Protein 2OKV (pdb70)

InterPro domains:
  IPR003732 D-aminoacyl-tRNA deacylase DTD [MF_00518] (1-147)
  IPR003732 D-aminoacyl-tRNA deacylase DTD [PF02580] (2-146)
  IPR003732 D-aminoacyl-tRNA deacylase DTD [PTHR10472] (1-209)
  IPR003732 D-aminoacyl-tRNA deacylase DTD [TIGR00256] (1-147)
  IPR003732 D-aminoacyl-tRNA deacylase DTD [cd00563] (1-147)
  IPR023509 D-aminoacyl-tRNA deacylase-like superfamily [G3DSA:3.50.80.10] (1-149)
  IPR023509 D-aminoacyl-tRNA deacylase-like superfamily [SSF69500] (1-146)

Structure (mmCIF, N/CA/C/O backbone):
data_2OKV
#
_entry.id   2OKV
#
_cell.length_a   77.813
_cell.length_b   77.813
_cell.length_c   106.423
_cell.angle_alpha   90.00
_cell.angle_beta   90.00
_cell.angle_gamma   120.00
#
_symmetry.space_group_name_H-M   'P 31'
#
loop_
_entity.id
_entity.type
_entity.pdbx_description
1 polymer 'Probable D-tyrosyl-tRNA(Tyr) deacylase 1'
2 non-polymer 'MAGNESIUM ION'
3 water water
#
loop_
_atom_site.group_PDB
_atom_site.id
_atom_site.type_symbol
_atom_site.label_atom_id
_atom_site.label_alt_id
_atom_site.label_comp_id
_atom_site.label_asym_id
_atom_site.label_entity_id
_atom_site.label_seq_id
_atom_site.pdbx_PDB_ins_code
_atom_site.Cartn_x
_atom_site.Cartn_y
_atom_site.Cartn_z
_atom_site.occupancy
_atom_site.B_iso_or_equiv
_atom_site.auth_seq_id
_atom_site.auth_comp_id
_atom_site.auth_asym_id
_atom_site.auth_atom_id
_atom_site.pdbx_PDB_model_num
ATOM 1 N N . MET A 1 1 ? -21.846 22.037 7.698 1.00 41.41 1 MET A N 1
ATOM 2 C CA . MET A 1 1 ? -20.793 22.240 6.664 1.00 41.92 1 MET A CA 1
ATOM 3 C C . MET A 1 1 ? -19.754 23.209 7.189 1.00 41.38 1 MET A C 1
ATOM 4 O O . MET A 1 1 ? -20.101 24.244 7.754 1.00 41.69 1 MET A O 1
ATOM 9 N N . LYS A 1 2 ? -18.484 22.878 6.981 1.00 41.04 2 LYS A N 1
ATOM 10 C CA . LYS A 1 2 ? -17.382 23.713 7.469 1.00 40.74 2 LYS A CA 1
ATOM 11 C C . LYS A 1 2 ? -16.424 24.036 6.335 1.00 40.63 2 LYS A C 1
ATOM 12 O O . LYS A 1 2 ? -16.247 23.232 5.427 1.00 41.32 2 LYS A O 1
ATOM 18 N N . ALA A 1 3 ? -15.809 25.215 6.390 1.00 40.11 3 ALA A N 1
ATOM 19 C CA . ALA A 1 3 ? -14.799 25.596 5.415 1.00 39.89 3 ALA A CA 1
ATOM 20 C C . ALA A 1 3 ? -13.662 26.338 6.102 1.00 39.50 3 ALA A C 1
ATOM 21 O O . ALA A 1 3 ? -13.892 27.068 7.071 1.00 39.45 3 ALA A O 1
ATOM 23 N N . VAL A 1 4 ? -12.445 26.128 5.615 1.00 39.31 4 VAL A N 1
ATOM 24 C CA . VAL A 1 4 ? -11.308 27.012 5.934 1.00 38.61 4 VAL A CA 1
ATOM 25 C C . VAL A 1 4 ? -10.954 27.763 4.660 1.00 39.81 4 VAL A C 1
ATOM 26 O O . VAL A 1 4 ? -10.667 27.158 3.621 1.00 40.02 4 VAL A O 1
ATOM 30 N N . VAL A 1 5 ? -10.988 29.085 4.749 1.00 38.91 5 VAL A N 1
ATOM 31 C CA . VAL A 1 5 ? -10.746 29.911 3.583 1.00 39.78 5 VAL A CA 1
ATOM 32 C C . VAL A 1 5 ? -9.409 30.599 3.795 1.00 40.29 5 VAL A C 1
ATOM 33 O O . VAL A 1 5 ? -9.205 31.249 4.823 1.00 40.69 5 VAL A O 1
ATOM 37 N N . GLN A 1 6 ? -8.499 30.436 2.833 1.00 40.53 6 GLN A N 1
ATOM 38 C CA . GLN A 1 6 ? -7.207 31.138 2.865 1.00 39.66 6 GLN A CA 1
ATOM 39 C C . GLN A 1 6 ? -7.081 32.076 1.682 1.00 39.78 6 GLN A C 1
ATOM 40 O O . GLN A 1 6 ? -7.276 31.656 0.539 1.00 39.63 6 GLN A O 1
ATOM 46 N N . ARG A 1 7 ? -6.796 33.350 1.960 1.00 39.19 7 ARG A N 1
ATOM 47 C CA . ARG A 1 7 ? -6.501 34.317 0.893 1.00 39.43 7 ARG A CA 1
ATOM 48 C C . ARG A 1 7 ? -5.157 33.935 0.292 1.00 40.02 7 ARG A C 1
ATOM 49 O O . ARG A 1 7 ? -4.213 33.675 1.046 1.00 41.14 7 ARG A O 1
ATOM 57 N N . VAL A 1 8 ? -5.056 33.890 -1.042 1.00 39.97 8 VAL A N 1
ATOM 58 C CA . VAL A 1 8 ? -3.827 33.425 -1.684 1.00 40.05 8 VAL A CA 1
ATOM 59 C C . VAL A 1 8 ? -3.305 34.400 -2.731 1.00 40.71 8 VAL A C 1
ATOM 60 O O . VAL A 1 8 ? -4.092 35.103 -3.381 1.00 40.73 8 VAL A O 1
ATOM 64 N N . THR A 1 9 ? -1.985 34.445 -2.895 1.00 40.86 9 THR A N 1
ATOM 65 C CA . THR A 1 9 ? -1.465 35.057 -4.101 1.00 40.97 9 THR A CA 1
ATOM 66 C C . THR A 1 9 ? -1.392 34.080 -5.264 1.00 41.23 9 THR A C 1
ATOM 67 O O . THR A 1 9 ? -1.521 34.493 -6.415 1.00 40.06 9 THR A O 1
ATOM 71 N N . ARG A 1 10 ? -1.272 32.780 -4.945 1.00 40.95 10 ARG A N 1
ATOM 72 C CA . ARG A 1 10 ? -1.454 31.693 -5.901 1.00 42.19 10 ARG A CA 1
ATOM 73 C C . ARG A 1 10 ? -1.685 30.387 -5.133 1.00 41.10 10 ARG A C 1
ATOM 74 O O . ARG A 1 10 ? -1.364 30.281 -3.947 1.00 40.20 10 ARG A O 1
ATOM 82 N N . ALA A 1 11 ? -2.243 29.393 -5.808 1.00 40.77 11 ALA A N 1
ATOM 83 C CA . ALA A 1 11 ? -2.462 28.102 -5.173 1.00 41.00 11 ALA A CA 1
ATOM 84 C C . ALA A 1 11 ? -2.568 27.079 -6.280 1.00 40.96 11 ALA A C 1
ATOM 85 O O . ALA A 1 11 ? -2.935 27.432 -7.391 1.00 40.80 11 ALA A O 1
ATOM 87 N N . SER A 1 12 ? -2.223 25.832 -5.977 1.00 40.92 12 SER A N 1
ATOM 88 C CA . SER A 1 12 ? -2.190 24.778 -6.974 1.00 40.72 12 SER A CA 1
ATOM 89 C C . SER A 1 12 ? -2.368 23.407 -6.331 1.00 40.65 12 SER A C 1
ATOM 90 O O . SER A 1 12 ? -2.264 23.258 -5.103 1.00 40.53 12 SER A O 1
ATOM 93 N N . VAL A 1 13 ? -2.676 22.418 -7.165 1.00 39.55 13 VAL A N 1
ATOM 94 C CA . VAL A 1 13 ? -2.860 21.043 -6.717 1.00 39.23 13 VAL A CA 1
ATOM 95 C C . VAL A 1 13 ? -2.036 20.159 -7.618 1.00 39.33 13 VAL A C 1
ATOM 96 O O . VAL A 1 13 ? -2.142 20.235 -8.865 1.00 38.67 13 VAL A O 1
ATOM 100 N N . THR A 1 14 ? -1.236 19.308 -6.978 1.00 38.37 14 THR A N 1
ATOM 101 C CA . THR A 1 14 ? -0.494 18.265 -7.643 1.00 38.38 14 THR A CA 1
ATOM 102 C C . THR A 1 14 ? -1.025 16.890 -7.211 1.00 38.03 14 THR A C 1
ATOM 103 O O . THR A 1 14 ? -1.356 16.693 -6.031 1.00 36.02 14 THR A O 1
ATOM 107 N N . VAL A 1 15 ? -1.128 15.958 -8.171 1.00 37.66 15 VAL A N 1
ATOM 108 C CA . VAL A 1 15 ? -1.396 14.538 -7.889 1.00 38.84 15 VAL A CA 1
ATOM 109 C C . VAL A 1 15 ? -0.354 13.721 -8.649 1.00 39.48 15 VAL A C 1
ATOM 110 O O . VAL A 1 15 ? -0.174 13.926 -9.842 1.00 39.11 15 VAL A O 1
ATOM 114 N N . GLY A 1 16 ? 0.365 12.848 -7.944 1.00 39.76 16 GLY A N 1
ATOM 115 C CA . GLY A 1 16 ? 1.387 12.005 -8.561 1.00 41.50 16 GLY A CA 1
ATOM 116 C C . GLY A 1 16 ? 2.497 12.831 -9.197 1.00 42.07 16 GLY A C 1
ATOM 117 O O . GLY A 1 16 ? 3.096 12.419 -10.191 1.00 42.21 16 GLY A O 1
ATOM 118 N N . GLY A 1 17 ? 2.740 14.016 -8.648 1.00 42.04 17 GLY A N 1
ATOM 119 C CA . GLY A 1 17 ? 3.808 14.869 -9.146 1.00 42.79 17 GLY A CA 1
ATOM 120 C C . GLY A 1 17 ? 3.373 15.838 -10.235 1.00 43.12 17 GLY A C 1
ATOM 121 O O . GLY A 1 17 ? 4.121 16.751 -10.567 1.00 44.37 17 GLY A O 1
ATOM 122 N N . GLU A 1 18 ? 2.163 15.671 -10.769 1.00 42.66 18 GLU A N 1
ATOM 123 C CA . GLU A 1 18 ? 1.672 16.540 -11.843 1.00 41.75 18 GLU A CA 1
ATOM 124 C C . GLU A 1 18 ? 0.702 17.593 -11.339 1.00 40.49 18 GLU A C 1
ATOM 125 O O . GLU A 1 18 ? -0.280 17.273 -10.662 1.00 39.01 18 GLU A O 1
ATOM 131 N N . GLN A 1 19 ? 0.966 18.843 -11.705 1.00 39.64 19 GLN A N 1
ATOM 132 C CA . GLN A 1 19 ? 0.113 19.952 -11.287 1.00 39.23 19 GLN A CA 1
ATOM 133 C C . GLN A 1 19 ? -1.150 19.952 -12.135 1.00 39.24 19 GLN A C 1
ATOM 134 O O . GLN A 1 19 ? -1.100 20.257 -13.341 1.00 39.02 19 GLN A O 1
ATOM 140 N N . ILE A 1 20 ? -2.273 19.600 -11.507 1.00 38.21 20 ILE A N 1
ATOM 141 C CA . ILE A 1 20 ? -3.532 19.384 -12.231 1.00 38.43 20 ILE A CA 1
ATOM 142 C C . ILE A 1 20 ? -4.476 20.584 -12.223 1.00 38.37 20 ILE A C 1
ATOM 143 O O . ILE A 1 20 ? -5.484 20.585 -12.919 1.00 37.55 20 ILE A O 1
ATOM 148 N N . SER A 1 21 ? -4.127 21.600 -11.447 1.00 38.56 21 SER A N 1
ATOM 149 C CA . SER A 1 21 ? -4.979 22.737 -11.252 1.00 39.11 21 SER A CA 1
ATOM 150 C C . SER A 1 21 ? -4.151 23.830 -10.577 1.00 38.65 21 SER A C 1
ATOM 151 O O . SER A 1 21 ? -3.288 23.520 -9.744 1.00 38.10 21 SER A O 1
ATOM 154 N N . ALA A 1 22 ? -4.383 25.090 -10.955 1.00 37.67 22 ALA A N 1
ATOM 155 C CA . ALA A 1 22 ? -3.760 26.240 -10.299 1.00 38.18 22 ALA A CA 1
ATOM 156 C C . ALA A 1 22 ? -4.595 27.499 -10.521 1.00 38.79 22 ALA A C 1
ATOM 157 O O . ALA A 1 22 ? -5.263 27.632 -11.556 1.00 38.81 22 ALA A O 1
ATOM 159 N N . ILE A 1 23 ? -4.573 28.402 -9.539 1.00 39.48 23 ILE A N 1
ATOM 160 C CA . ILE A 1 23 ? -5.093 29.783 -9.675 1.00 40.09 23 ILE A CA 1
ATOM 161 C C . ILE A 1 23 ? -4.036 30.835 -9.310 1.00 40.71 23 ILE A C 1
ATOM 162 O O . ILE A 1 23 ? -3.010 30.509 -8.685 1.00 40.48 23 ILE A O 1
ATOM 167 N N . GLY A 1 24 ? -4.301 32.084 -9.686 1.00 39.71 24 GLY A N 1
ATOM 168 C CA . GLY A 1 24 ? -3.530 33.231 -9.202 1.00 40.95 24 GLY A CA 1
ATOM 169 C C . GLY A 1 24 ? -4.165 33.781 -7.944 1.00 40.95 24 GLY A C 1
ATOM 170 O O . GLY A 1 24 ? -4.611 33.025 -7.089 1.00 40.31 24 GLY A O 1
ATOM 171 N N . ARG A 1 25 ? -4.231 35.102 -7.840 1.00 40.74 25 ARG A N 1
ATOM 172 C CA . ARG A 1 25 ? -4.810 35.744 -6.653 1.00 41.22 25 ARG A CA 1
ATOM 173 C C . ARG A 1 25 ? -6.278 35.374 -6.465 1.00 40.39 25 ARG A C 1
ATOM 174 O O . ARG A 1 25 ? -7.027 35.287 -7.430 1.00 39.57 25 ARG A O 1
ATOM 182 N N . GLY A 1 26 ? -6.659 35.149 -5.212 1.00 40.36 26 GLY A N 1
ATOM 183 C CA . GLY A 1 26 ? -8.018 34.775 -4.844 1.00 39.95 26 GLY A CA 1
ATOM 184 C C . GLY A 1 26 ? -8.040 34.058 -3.506 1.00 40.53 26 GLY A C 1
ATOM 185 O O . GLY A 1 26 ? -7.362 34.462 -2.560 1.00 39.63 26 GLY A O 1
ATOM 186 N N . ILE A 1 27 ? -8.854 33.010 -3.412 1.00 40.71 27 ILE A N 1
ATOM 187 C CA . ILE A 1 27 ? -8.976 32.244 -2.164 1.00 41.87 27 ILE A CA 1
ATOM 188 C C . ILE A 1 27 ? -8.864 30.758 -2.444 1.00 41.93 27 ILE A C 1
ATOM 189 O O . ILE A 1 27 ? -9.282 30.302 -3.504 1.00 41.20 27 ILE A O 1
ATOM 194 N N . CYS A 1 28 ? -8.263 30.024 -1.503 1.00 42.39 28 CYS A N 1
ATOM 195 C CA . CYS A 1 28 ? -8.291 28.570 -1.526 1.00 42.17 28 CYS A CA 1
ATOM 196 C C . CYS A 1 28 ? -9.254 28.141 -0.428 1.00 42.02 28 CYS A C 1
ATOM 197 O O . CYS A 1 28 ? -9.076 28.523 0.743 1.00 42.23 28 CYS A O 1
ATOM 200 N N . VAL A 1 29 ? -10.275 27.375 -0.810 1.00 41.38 29 VAL A N 1
ATOM 201 C CA . VAL A 1 29 ? -11.339 26.960 0.090 1.00 41.02 29 VAL A CA 1
ATOM 202 C C . VAL A 1 29 ? -11.191 25.452 0.355 1.00 41.11 29 VAL A C 1
ATOM 203 O O . VAL A 1 29 ? -11.229 24.637 -0.582 1.00 40.69 29 VAL A O 1
ATOM 207 N N . LEU A 1 30 ? -11.006 25.088 1.620 1.00 40.11 30 LEU A N 1
ATOM 208 C CA . LEU A 1 30 ? -10.993 23.666 2.009 1.00 40.27 30 LEU A CA 1
ATOM 209 C C . LEU A 1 30 ? -12.350 23.355 2.610 1.00 40.21 30 LEU A C 1
ATOM 210 O O . LEU A 1 30 ? -12.734 23.958 3.605 1.00 39.72 30 LEU A O 1
ATOM 215 N N . LEU A 1 31 ? -13.083 22.432 1.991 1.00 41.18 31 LEU A N 1
ATOM 216 C CA . LEU A 1 31 ? -14.505 22.244 2.280 1.00 42.14 31 LEU A CA 1
ATOM 217 C C . LEU A 1 31 ? -14.867 20.906 2.935 1.00 42.20 31 LEU A C 1
ATOM 218 O O . LEU A 1 31 ? -14.600 19.844 2.380 1.00 42.13 31 LEU A O 1
ATOM 223 N N . GLY A 1 32 ? -15.520 20.982 4.090 1.00 42.28 32 GLY A N 1
ATOM 224 C CA . GLY A 1 32 ? -15.894 19.801 4.847 1.00 42.85 32 GLY A CA 1
ATOM 225 C C . GLY A 1 32 ? -17.391 19.604 4.907 1.00 42.96 32 GLY A C 1
ATOM 226 O O . GLY A 1 32 ? -18.094 20.407 5.526 1.00 43.70 32 GLY A O 1
ATOM 227 N N . ILE A 1 33 ? -17.871 18.536 4.264 1.00 42.52 33 ILE A N 1
ATOM 228 C CA . ILE A 1 33 ? -19.299 18.201 4.261 1.00 41.43 33 ILE A CA 1
ATOM 229 C C . ILE A 1 33 ? -19.626 17.404 5.519 1.00 41.50 33 ILE A C 1
ATOM 230 O O . ILE A 1 33 ? -18.964 16.406 5.819 1.00 41.66 33 ILE A O 1
ATOM 235 N N . SER A 1 34 ? -20.649 17.849 6.237 1.00 40.48 34 SER A N 1
ATOM 236 C CA . SER A 1 34 ? -21.061 17.239 7.481 1.00 40.48 34 SER A CA 1
ATOM 237 C C . SER A 1 34 ? -22.237 16.293 7.248 1.00 39.93 34 SER A C 1
ATOM 238 O O . SER A 1 34 ? -22.888 16.353 6.204 1.00 39.08 34 SER A O 1
ATOM 241 N N . LEU A 1 35 ? -22.503 15.433 8.230 1.00 40.05 35 LEU A N 1
ATOM 242 C CA . LEU A 1 35 ? -23.573 14.447 8.160 1.00 40.11 35 LEU A CA 1
ATOM 243 C C . LEU A 1 35 ? -24.951 14.985 7.780 1.00 40.37 35 LEU A C 1
ATOM 244 O O . LEU A 1 35 ? -25.649 14.376 6.969 1.00 40.86 35 LEU A O 1
ATOM 249 N N . GLU A 1 36 ? -25.373 16.086 8.396 1.00 40.38 36 GLU A N 1
ATOM 250 C CA . GLU A 1 36 ? -26.749 16.558 8.189 1.00 40.29 36 GLU A CA 1
ATOM 251 C C . GLU A 1 36 ? -26.870 17.818 7.327 1.00 39.95 36 GLU A C 1
ATOM 252 O O . GLU A 1 36 ? -27.856 18.562 7.410 1.00 39.34 36 GLU A O 1
ATOM 258 N N . ASP A 1 37 ? -25.868 18.021 6.477 1.00 38.86 37 ASP A N 1
ATOM 259 C CA . ASP A 1 37 ? -25.876 19.103 5.510 1.00 39.12 37 ASP A CA 1
ATOM 260 C C . ASP A 1 37 ? -26.963 18.889 4.466 1.00 39.05 37 ASP A C 1
ATOM 261 O O . ASP A 1 37 ? -27.215 17.763 4.040 1.00 38.64 37 ASP A O 1
ATOM 266 N N . THR A 1 38 ? -27.600 19.982 4.064 1.00 39.64 38 THR A N 1
ATOM 267 C CA . THR A 1 38 ? -28.662 19.953 3.059 1.00 40.18 38 THR A CA 1
ATOM 268 C C . THR A 1 38 ? -28.320 20.967 1.974 1.00 40.32 38 THR A C 1
ATOM 269 O O . THR A 1 38 ? -27.374 21.740 2.122 1.00 39.47 38 THR A O 1
ATOM 273 N N . GLN A 1 39 ? -29.100 20.962 0.892 1.00 40.89 39 GLN A N 1
ATOM 274 C CA . GLN A 1 39 ? -29.018 21.987 -0.140 1.00 41.87 39 GLN A CA 1
ATOM 275 C C . GLN A 1 39 ? -29.011 23.389 0.478 1.00 41.90 39 GLN A C 1
ATOM 276 O O . GLN A 1 39 ? -28.326 24.283 -0.014 1.00 41.35 39 GLN A O 1
ATOM 282 N N . LYS A 1 40 ? -29.767 23.545 1.565 1.00 42.37 40 LYS A N 1
ATOM 283 C CA . LYS A 1 40 ? -29.832 24.774 2.356 1.00 42.82 40 LYS A CA 1
ATOM 284 C C . LYS A 1 40 ? -28.463 25.263 2.849 1.00 42.99 40 LYS A C 1
ATOM 285 O O . LYS A 1 40 ? -28.122 26.436 2.668 1.00 42.96 40 LYS A O 1
ATOM 291 N N . GLU A 1 41 ? -27.681 24.372 3.460 1.00 43.14 41 GLU A N 1
ATOM 292 C CA . GLU A 1 41 ? -26.343 24.724 3.951 1.00 42.85 41 GLU A CA 1
ATOM 293 C C . GLU A 1 41 ? -25.395 25.032 2.802 1.00 42.74 41 GLU A C 1
ATOM 294 O O . GLU A 1 41 ? -24.581 25.941 2.882 1.00 42.05 41 GLU A O 1
ATOM 300 N N . LEU A 1 42 ? -25.519 24.242 1.744 1.00 42.48 42 LEU A N 1
ATOM 301 C CA . LEU A 1 42 ? -24.727 24.372 0.541 1.00 42.60 42 LEU A CA 1
ATOM 302 C C . LEU A 1 42 ? -24.892 25.755 -0.095 1.00 42.26 42 LEU A C 1
ATOM 303 O O . LEU A 1 42 ? -23.906 26.428 -0.368 1.00 41.58 42 LEU A O 1
ATOM 308 N N . GLU A 1 43 ? -26.137 26.167 -0.330 1.00 41.94 43 GLU A N 1
ATOM 309 C CA . GLU A 1 43 ? -26.415 27.493 -0.887 1.00 42.16 43 GLU A CA 1
ATOM 310 C C . GLU A 1 43 ? -25.914 28.629 0.009 1.00 41.77 43 GLU A C 1
ATOM 311 O O . GLU A 1 43 ? -25.327 29.587 -0.486 1.00 41.57 43 GLU A O 1
ATOM 317 N N . HIS A 1 44 ? -26.143 28.511 1.318 1.00 41.74 44 HIS A N 1
ATOM 318 C CA . HIS A 1 44 ? -25.678 29.501 2.293 1.00 41.95 44 HIS A CA 1
ATOM 319 C C . HIS A 1 44 ? -24.157 29.631 2.281 1.00 41.78 44 HIS A C 1
ATOM 320 O O . HIS A 1 44 ? -23.627 30.740 2.290 1.00 41.73 44 HIS A O 1
ATOM 327 N N . MET A 1 45 ? -23.464 28.494 2.220 1.00 41.80 45 MET A N 1
ATOM 328 C CA . MET A 1 45 ? -22.000 28.471 2.223 1.00 42.26 45 MET A CA 1
ATOM 329 C C . MET A 1 45 ? -21.403 29.100 0.957 1.00 41.93 45 MET A C 1
ATOM 330 O O . MET A 1 45 ? -20.449 29.856 1.047 1.00 42.11 45 MET A O 1
ATOM 335 N N . VAL A 1 46 ? -21.975 28.798 -0.210 1.00 42.08 46 VAL A N 1
ATOM 336 C CA . VAL A 1 46 ? -21.555 29.444 -1.458 1.00 41.90 46 VAL A CA 1
ATOM 337 C C . VAL A 1 46 ? -21.641 30.976 -1.330 1.00 41.96 46 VAL A C 1
ATOM 338 O O . VAL A 1 46 ? -20.653 31.687 -1.583 1.00 41.46 46 VAL A O 1
ATOM 342 N N . ARG A 1 47 ? -22.817 31.459 -0.921 1.00 41.93 47 ARG A N 1
ATOM 343 C CA . ARG A 1 47 ? -23.064 32.883 -0.677 1.00 42.57 47 ARG A CA 1
ATOM 344 C C . ARG A 1 47 ? -22.011 33.493 0.249 1.00 42.52 47 ARG A C 1
ATOM 345 O O . ARG A 1 47 ? -21.441 34.524 -0.081 1.00 42.45 47 ARG A O 1
ATOM 353 N N . LYS A 1 48 ? -21.760 32.856 1.399 1.00 42.83 48 LYS A N 1
ATOM 354 C CA . LYS A 1 48 ? -20.793 33.367 2.383 1.00 42.76 48 LYS A CA 1
ATOM 355 C C . LYS A 1 48 ? -19.402 33.485 1.816 1.00 42.76 48 LYS A C 1
ATOM 356 O O . LYS A 1 48 ? -18.706 34.484 2.054 1.00 43.34 48 LYS A O 1
ATOM 362 N N . ILE A 1 49 ? -18.980 32.439 1.108 1.00 41.99 49 ILE A N 1
ATOM 363 C CA . ILE A 1 49 ? -17.662 32.396 0.514 1.00 41.66 49 ILE A CA 1
ATOM 364 C C . ILE A 1 49 ? -17.518 33.488 -0.553 1.00 41.82 49 ILE A C 1
ATOM 365 O O . ILE A 1 49 ? -16.503 34.186 -0.597 1.00 42.01 49 ILE A O 1
ATOM 370 N N . LEU A 1 50 ? -18.530 33.629 -1.405 1.00 41.23 50 LEU A N 1
ATOM 371 C CA . LEU A 1 50 ? -18.451 34.582 -2.514 1.00 41.78 50 LEU A CA 1
ATOM 372 C C . LEU A 1 50 ? -18.491 36.050 -2.073 1.00 42.50 50 LEU A C 1
ATOM 373 O O . LEU A 1 50 ? -18.039 36.933 -2.800 1.00 43.65 50 LEU A O 1
ATOM 378 N N . ASN A 1 51 ? -19.041 36.333 -0.902 1.00 43.43 51 ASN A N 1
ATOM 379 C CA . ASN A 1 51 ? -19.075 37.726 -0.464 1.00 44.24 51 ASN A CA 1
ATOM 380 C C . ASN A 1 51 ? -18.165 38.054 0.703 1.00 43.97 51 ASN A C 1
ATOM 381 O O . ASN A 1 51 ? -18.128 39.199 1.151 1.00 43.81 51 ASN A O 1
ATOM 386 N N . LEU A 1 52 ? -17.419 37.053 1.172 1.00 43.73 52 LEU A N 1
ATOM 387 C CA . LEU A 1 52 ? -16.468 37.222 2.274 1.00 43.97 52 LEU A CA 1
ATOM 388 C C . LEU A 1 52 ? -15.494 38.356 1.911 1.00 43.76 52 LEU A C 1
ATOM 389 O O . LEU A 1 52 ? -14.791 38.259 0.903 1.00 42.79 52 LEU A O 1
ATOM 394 N N . ARG A 1 53 ? -15.453 39.403 2.735 1.00 43.05 53 ARG A N 1
ATOM 395 C CA . ARG A 1 53 ? -14.630 40.582 2.444 1.00 43.56 53 ARG A CA 1
ATOM 396 C C . ARG A 1 53 ? -13.228 40.492 3.012 1.00 43.37 53 ARG A C 1
ATOM 397 O O . ARG A 1 53 ? -12.912 41.078 4.035 1.00 43.47 53 ARG A O 1
ATOM 405 N N . VAL A 1 54 ? -12.385 39.763 2.299 1.00 43.32 54 VAL A N 1
ATOM 406 C CA . VAL A 1 54 ? -11.052 39.450 2.734 1.00 43.29 54 VAL A CA 1
ATOM 407 C C . VAL A 1 54 ? -10.021 40.230 1.893 1.00 43.07 54 VAL A C 1
ATOM 408 O O . VAL A 1 54 ? -8.827 40.231 2.189 1.00 42.96 54 VAL A O 1
ATOM 412 N N . PHE A 1 55 ? -10.508 40.941 0.875 1.00 42.44 55 PHE A N 1
ATOM 413 C CA . PHE A 1 55 ? -9.644 41.743 0.004 1.00 42.28 55 PHE A CA 1
ATOM 414 C C . PHE A 1 55 ? -9.696 43.229 0.262 1.00 42.14 55 PHE A C 1
ATOM 415 O O . PHE A 1 55 ? -10.663 43.742 0.813 1.00 41.61 55 PHE A O 1
ATOM 423 N N . GLU A 1 56 ? -8.642 43.918 -0.174 1.00 42.63 56 GLU A N 1
ATOM 424 C CA . GLU A 1 56 ? -8.582 45.367 -0.088 1.00 42.94 56 GLU A CA 1
ATOM 425 C C . GLU A 1 56 ? -9.329 46.020 -1.234 1.00 42.43 56 GLU A C 1
ATOM 426 O O . GLU A 1 56 ? -9.554 45.391 -2.268 1.00 42.72 56 GLU A O 1
ATOM 432 N N . ASP A 1 57 ? -9.726 47.272 -1.036 1.00 42.09 57 ASP A N 1
ATOM 433 C CA . ASP A 1 57 ? -10.217 48.096 -2.136 1.00 41.46 57 ASP A CA 1
ATOM 434 C C . ASP A 1 57 ? -9.023 48.688 -2.891 1.00 42.09 57 ASP A C 1
ATOM 435 O O . ASP A 1 57 ? -7.868 48.347 -2.597 1.00 41.77 57 ASP A O 1
ATOM 440 N N . GLU A 1 58 ? -9.287 49.544 -3.873 1.00 41.90 58 GLU A N 1
ATOM 441 C CA . GLU A 1 58 ? -8.204 50.060 -4.703 1.00 42.51 58 GLU A CA 1
ATOM 442 C C . GLU A 1 58 ? -7.449 51.208 -4.018 1.00 42.93 58 GLU A C 1
ATOM 443 O O . GLU A 1 58 ? -6.482 51.731 -4.564 1.00 43.33 58 GLU A O 1
ATOM 449 N N . SER A 1 59 ? -7.902 51.595 -2.824 1.00 43.28 59 SER A N 1
ATOM 450 C CA . SER A 1 59 ? -7.178 52.552 -1.974 1.00 43.35 59 SER A CA 1
ATOM 451 C C . SER A 1 59 ? -6.368 51.836 -0.887 1.00 43.80 59 SER A C 1
ATOM 452 O O . SER A 1 59 ? -5.697 52.481 -0.087 1.00 44.23 59 SER A O 1
ATOM 455 N N . GLY A 1 60 ? -6.463 50.514 -0.841 1.00 43.77 60 GLY A N 1
ATOM 456 C CA . GLY A 1 60 ? -5.757 49.715 0.154 1.00 44.41 60 GLY A CA 1
ATOM 457 C C . GLY A 1 60 ? -6.489 49.493 1.473 1.00 44.50 60 GLY A C 1
ATOM 458 O O . GLY A 1 60 ? -5.900 48.963 2.431 1.00 45.20 60 GLY A O 1
ATOM 459 N N . LYS A 1 61 ? -7.762 49.882 1.540 1.00 43.53 61 LYS A N 1
ATOM 460 C CA . LYS A 1 61 ? -8.543 49.689 2.763 1.00 43.14 61 LYS A CA 1
ATOM 461 C C . LYS A 1 61 ? -8.810 48.203 2.972 1.00 43.01 61 LYS A C 1
ATOM 462 O O . LYS A 1 61 ? -9.362 47.538 2.086 1.00 41.91 61 LYS A O 1
ATOM 468 N N . HIS A 1 62 ? -8.411 47.704 4.141 1.00 42.68 62 HIS A N 1
ATOM 469 C CA . HIS A 1 62 ? -8.541 46.289 4.499 1.00 44.02 62 HIS A CA 1
ATOM 470 C C . HIS A 1 62 ? -10.005 45.874 4.662 1.00 42.85 62 HIS A C 1
ATOM 471 O O . HIS A 1 62 ? -10.867 46.702 4.961 1.00 41.74 62 HIS A O 1
ATOM 478 N N . TRP A 1 63 ? -10.263 44.580 4.481 1.00 42.69 63 TRP A N 1
ATOM 479 C CA . TRP A 1 63 ? -11.562 43.968 4.774 1.00 42.60 63 TRP A CA 1
ATOM 480 C C . TRP A 1 63 ? -12.724 44.604 4.050 1.00 42.04 63 TRP A C 1
ATOM 481 O O . TRP A 1 63 ? -13.801 44.758 4.632 1.00 41.44 63 TRP A O 1
ATOM 492 N N . SER A 1 64 ? -12.528 44.963 2.781 1.00 41.50 64 SER A N 1
ATOM 493 C CA . SER A 1 64 ? -13.550 45.772 2.113 1.00 41.19 64 SER A CA 1
ATOM 494 C C . SER A 1 64 ? -14.155 45.155 0.858 1.00 40.13 64 SER A C 1
ATOM 495 O O . SER A 1 64 ? -15.240 45.552 0.454 1.00 40.11 64 SER A O 1
ATOM 498 N N . LYS A 1 65 ? 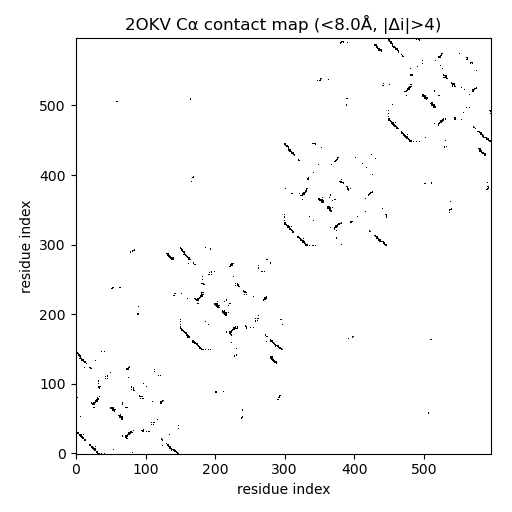-13.490 44.161 0.266 1.00 39.10 65 LYS A N 1
ATOM 499 C CA . LYS A 1 65 ? -13.927 43.651 -1.034 1.00 38.09 65 LYS A CA 1
ATOM 500 C C . LYS A 1 65 ? -13.927 42.132 -1.040 1.00 38.10 65 LYS A C 1
ATOM 501 O O . LYS A 1 65 ? -13.075 41.495 -0.407 1.00 37.65 65 LYS A O 1
ATOM 507 N N . SER A 1 66 ? -14.903 41.560 -1.729 1.00 38.35 66 SER A N 1
ATOM 508 C CA . SER A 1 66 ? -14.982 40.107 -1.879 1.00 38.70 66 SER A CA 1
ATOM 509 C C . SER A 1 66 ? -14.197 39.617 -3.093 1.00 39.23 66 SER A C 1
ATOM 510 O O . SER A 1 66 ? -13.696 40.428 -3.896 1.00 38.96 66 SER A O 1
ATOM 513 N N . VAL A 1 67 ? -14.113 38.289 -3.223 1.00 39.12 67 VAL A N 1
ATOM 514 C CA . VAL A 1 67 ? -13.477 37.637 -4.364 1.00 39.46 67 VAL A CA 1
ATOM 515 C C . VAL A 1 67 ? -14.141 38.086 -5.670 1.00 40.25 67 VAL A C 1
ATOM 516 O O . VAL A 1 67 ? -13.458 38.289 -6.677 1.00 41.38 67 VAL A O 1
ATOM 520 N N . MET A 1 68 ? -15.465 38.247 -5.650 1.00 39.76 68 MET A N 1
ATOM 521 C CA . MET A 1 68 ? -16.212 38.632 -6.833 1.00 40.01 68 MET A CA 1
ATOM 522 C C . MET A 1 68 ? -16.003 40.118 -7.123 1.00 39.11 68 MET A C 1
ATOM 523 O O . MET A 1 68 ? -15.892 40.501 -8.285 1.00 38.93 68 MET A O 1
ATOM 528 N N . ASP A 1 69 ? -15.948 40.946 -6.077 1.00 38.66 69 ASP A N 1
ATOM 529 C CA . ASP A 1 69 ? -15.645 42.378 -6.244 1.00 39.48 69 ASP A CA 1
ATOM 530 C C . ASP A 1 69 ? -14.329 42.550 -7.003 1.00 39.47 69 ASP A C 1
ATOM 531 O O . ASP A 1 69 ? -14.219 43.394 -7.884 1.00 39.98 69 ASP A O 1
ATOM 536 N N . LYS A 1 70 ? -13.341 41.743 -6.641 1.00 39.88 70 LYS A N 1
ATOM 537 C CA . LYS A 1 70 ? -11.998 41.841 -7.209 1.00 40.27 70 LYS A CA 1
ATOM 538 C C . LYS A 1 70 ? -11.869 41.092 -8.537 1.00 40.42 70 LYS A C 1
ATOM 539 O O . LYS A 1 70 ? -10.866 41.243 -9.241 1.00 41.05 70 LYS A O 1
ATOM 545 N N . GLN A 1 71 ? -12.873 40.270 -8.849 1.00 40.65 71 GLN A N 1
ATOM 546 C CA . GLN A 1 71 ? -12.837 39.309 -9.975 1.00 40.73 71 GLN A CA 1
ATOM 547 C C . GLN A 1 71 ? -11.653 38.354 -9.884 1.00 40.90 71 GLN A C 1
ATOM 548 O O . GLN A 1 71 ? -10.952 38.088 -10.873 1.00 41.60 71 GLN A O 1
ATOM 554 N N . TYR A 1 72 ? -11.452 37.827 -8.684 1.00 39.92 72 TYR A N 1
ATOM 555 C CA . TYR A 1 72 ? -10.340 36.946 -8.394 1.00 39.98 72 TYR A CA 1
ATOM 556 C C . TYR A 1 72 ? -10.813 35.492 -8.502 1.00 40.30 72 TYR A C 1
ATOM 557 O O . TYR A 1 72 ? -11.995 35.248 -8.777 1.00 39.91 72 TYR A O 1
ATOM 566 N N . GLU A 1 73 ? -9.891 34.548 -8.291 1.00 40.21 73 GLU A N 1
ATOM 567 C CA . GLU A 1 73 ? -10.146 33.110 -8.514 1.00 41.48 73 GLU A CA 1
ATOM 568 C C . GLU A 1 73 ? -10.374 32.324 -7.220 1.00 41.14 73 GLU A C 1
ATOM 569 O O . GLU A 1 73 ? -10.048 32.799 -6.127 1.00 41.68 73 GLU A O 1
ATOM 575 N N . ILE A 1 74 ? -10.953 31.135 -7.361 1.00 40.63 74 ILE A N 1
ATOM 576 C CA . ILE A 1 74 ? -11.258 30.263 -6.232 1.00 40.76 74 ILE A CA 1
ATOM 577 C C . ILE A 1 74 ? -10.767 28.879 -6.566 1.00 41.32 74 ILE A C 1
ATOM 578 O O . ILE A 1 74 ? -11.096 28.344 -7.629 1.00 43.24 74 ILE A O 1
ATOM 583 N N . LEU A 1 75 ? -9.978 28.312 -5.664 1.00 41.58 75 LEU A N 1
ATOM 584 C CA . LEU A 1 75 ? -9.568 26.911 -5.744 1.00 41.48 75 LEU A CA 1
ATOM 585 C C . LEU A 1 75 ? -10.233 26.196 -4.576 1.00 42.49 75 LEU A C 1
ATOM 586 O O . LEU A 1 75 ? -9.968 26.518 -3.412 1.00 41.99 75 LEU A O 1
ATOM 591 N N . CYS A 1 76 ? -11.116 25.250 -4.887 1.00 43.48 76 CYS A N 1
ATOM 592 C CA . CYS A 1 76 ? -11.898 24.542 -3.879 1.00 43.82 76 CYS A CA 1
ATOM 593 C C . CYS A 1 76 ? -11.413 23.082 -3.843 1.00 43.42 76 CYS A C 1
ATOM 594 O O . CYS A 1 76 ? -11.293 22.437 -4.895 1.00 43.62 76 CYS A O 1
ATOM 597 N N . VAL A 1 77 ? -11.094 22.590 -2.645 1.00 41.66 77 VAL A N 1
ATOM 598 C CA . VAL A 1 77 ? -10.601 21.217 -2.462 1.00 42.11 77 VAL A CA 1
ATOM 599 C C . VAL A 1 77 ? -11.420 20.595 -1.341 1.00 41.82 77 VAL A C 1
ATOM 600 O O . VAL A 1 77 ? -11.682 21.254 -0.326 1.00 41.46 77 VAL A O 1
ATOM 604 N N . SER A 1 78 ? -11.846 19.343 -1.534 1.00 42.32 78 SER A N 1
ATOM 605 C CA . SER A 1 78 ? -12.627 18.620 -0.543 1.00 42.85 78 SER A CA 1
ATOM 606 C C . SER A 1 78 ? -11.728 18.264 0.617 1.00 42.35 78 SER A C 1
ATOM 607 O O . SER A 1 78 ? -10.583 17.853 0.409 1.00 43.09 78 SER A O 1
ATOM 610 N N . GLN A 1 79 ? -12.254 18.383 1.832 1.00 41.65 79 GLN A N 1
ATOM 611 C CA . GLN A 1 79 ? -11.459 18.145 3.030 1.00 41.50 79 GLN A CA 1
ATOM 612 C C . GLN A 1 79 ? -12.347 17.671 4.170 1.00 42.07 79 GLN A C 1
ATOM 613 O O . GLN A 1 79 ? -12.977 18.486 4.847 1.00 43.45 79 GLN A O 1
ATOM 619 N N . PHE A 1 80 ? -12.379 16.365 4.398 1.00 41.67 80 PHE A N 1
ATOM 620 C CA . PHE A 1 80 ? -13.285 15.786 5.385 1.00 42.21 80 PHE A CA 1
ATOM 621 C C . PHE A 1 80 ? -12.747 15.839 6.823 1.00 41.74 80 PHE A C 1
ATOM 622 O O . PHE A 1 80 ? -13.445 15.453 7.760 1.00 42.13 80 PHE A O 1
ATOM 630 N N . THR A 1 81 ? -11.521 16.324 6.999 1.00 41.37 81 THR A N 1
ATOM 631 C CA . THR A 1 81 ? -10.887 16.380 8.320 1.00 41.03 81 THR A CA 1
ATOM 632 C C . THR A 1 81 ? -11.256 17.601 9.188 1.00 41.92 81 THR A C 1
ATOM 633 O O . THR A 1 81 ? -10.817 17.698 10.341 1.00 41.06 81 THR A O 1
ATOM 637 N N . LEU A 1 82 ? -12.090 18.494 8.661 1.00 42.17 82 LEU A N 1
ATOM 638 C CA . LEU A 1 82 ? -12.466 19.732 9.363 1.00 44.40 82 LEU A CA 1
ATOM 639 C C . LEU A 1 82 ? -13.412 19.632 10.569 1.00 46.14 82 LEU A C 1
ATOM 640 O O . LEU A 1 82 ? -13.672 20.636 11.229 1.00 46.29 82 LEU A O 1
ATOM 645 N N . GLN A 1 83 ? -13.903 18.436 10.872 1.00 47.98 83 GLN A N 1
ATOM 646 C CA . GLN A 1 83 ? -14.800 18.244 12.021 1.00 49.77 83 GLN A CA 1
ATOM 647 C C . GLN A 1 83 ? -14.060 18.329 13.378 1.00 51.79 83 GLN A C 1
ATOM 648 O O . GLN A 1 83 ? -12.831 18.200 13.444 1.00 52.22 83 GLN A O 1
ATOM 654 N N . CYS A 1 84 ? -14.810 18.565 14.453 1.00 53.56 84 CYS A N 1
ATOM 655 C CA . CYS A 1 84 ? -14.213 18.779 15.772 1.00 55.59 84 CYS A CA 1
ATOM 656 C C . CYS A 1 84 ? -13.467 17.558 16.297 1.00 56.37 84 CYS A C 1
ATOM 657 O O . CYS A 1 84 ? -13.949 16.419 16.183 1.00 56.75 84 CYS A O 1
ATOM 660 N N . VAL A 1 85 ? -12.287 17.814 16.865 1.00 57.33 85 VAL A N 1
ATOM 661 C CA . VAL A 1 85 ? -11.472 16.781 17.497 1.00 58.21 85 VAL A CA 1
ATOM 662 C C . VAL A 1 85 ? -12.111 16.322 18.813 1.00 58.88 85 VAL A C 1
ATOM 663 O O . VAL A 1 85 ? -12.231 15.117 19.058 1.00 59.26 85 VAL A O 1
ATOM 665 N N . LEU A 1 86 ? -12.522 17.280 19.650 1.00 59.36 86 LEU A N 1
ATOM 666 C CA . LEU A 1 86 ? -13.290 16.993 20.870 1.00 59.87 86 LEU A CA 1
ATOM 667 C C . LEU A 1 86 ? -12.587 16.117 21.892 1.00 60.41 86 LEU A C 1
ATOM 668 O O . LEU A 1 86 ? -12.091 16.604 22.912 1.00 60.74 86 LEU A O 1
ATOM 669 N N . LYS A 1 87 ? -12.573 14.813 21.625 1.00 60.67 87 LYS A N 1
ATOM 670 C CA . LYS A 1 87 ? -11.829 13.847 22.439 1.00 60.63 87 LYS A CA 1
ATOM 671 C C . LYS A 1 87 ? -10.748 13.160 21.596 1.00 60.49 87 LYS A C 1
ATOM 672 O O . LYS A 1 87 ? -10.847 13.104 20.358 1.00 60.71 87 LYS A O 1
ATOM 678 N N . GLY A 1 88 ? -9.713 12.657 22.270 1.00 60.03 88 GLY A N 1
ATOM 679 C CA . GLY A 1 88 ? -8.554 12.084 21.588 1.00 59.26 88 GLY A CA 1
ATOM 680 C C . GLY A 1 88 ? -7.753 13.122 20.806 1.00 58.60 88 GLY A C 1
ATOM 681 O O . GLY A 1 88 ? -8.069 14.320 20.815 1.00 58.74 88 GLY A O 1
ATOM 682 N N . ASN A 1 89 ? -6.721 12.649 20.111 1.00 57.61 89 ASN A N 1
ATOM 683 C CA . ASN A 1 89 ? -5.763 13.521 19.446 1.00 56.51 89 ASN A CA 1
ATOM 684 C C . ASN A 1 89 ? -5.582 13.163 17.980 1.00 55.65 89 ASN A C 1
ATOM 685 O O . ASN A 1 89 ? -4.478 13.194 17.462 1.00 55.18 89 ASN A O 1
ATOM 690 N N . LYS A 1 90 ? -6.682 12.822 17.321 1.00 55.11 90 LYS A N 1
ATOM 691 C CA . LYS A 1 90 ? -6.677 12.487 15.896 1.00 54.33 90 LYS A CA 1
ATOM 692 C C . LYS A 1 90 ? -7.892 13.117 15.232 1.00 53.57 90 LYS A C 1
ATOM 693 O O . LYS A 1 90 ? -8.816 13.544 15.926 1.00 53.62 90 LYS A O 1
ATOM 699 N N . PRO A 1 91 ? -7.900 13.201 13.889 1.00 52.83 91 PRO A N 1
ATOM 700 C CA . PRO A 1 91 ? -9.106 13.682 13.212 1.00 52.50 91 PRO A CA 1
ATOM 701 C C . PRO A 1 91 ? -10.332 12.833 13.555 1.00 52.24 91 PRO A C 1
ATOM 702 O O . P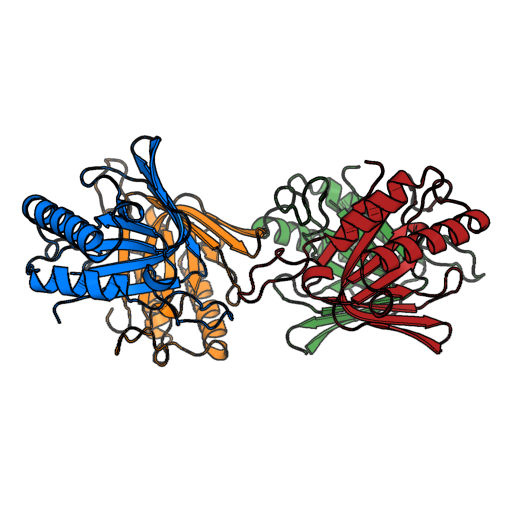RO A 1 91 ? -10.203 11.623 13.795 1.00 52.28 91 PRO A O 1
ATOM 706 N N . ASP A 1 92 ? -11.497 13.478 13.621 1.00 51.95 92 ASP A N 1
ATOM 707 C CA . ASP A 1 92 ? -12.750 12.793 13.952 1.00 51.95 92 ASP A CA 1
ATOM 708 C C . ASP A 1 92 ? -13.672 12.794 12.745 1.00 51.50 92 ASP A C 1
ATOM 709 O O . ASP A 1 92 ? -14.025 13.845 12.205 1.00 51.23 92 ASP A O 1
ATOM 714 N N . PHE A 1 93 ? -14.069 11.603 12.336 1.00 51.08 93 PHE A N 1
ATOM 715 C CA . PHE A 1 93 ? -14.767 11.456 11.076 1.00 50.61 93 PHE A CA 1
ATOM 716 C C . PHE A 1 93 ? -16.227 11.066 11.217 1.00 49.49 93 PHE A C 1
ATOM 717 O O . PHE A 1 93 ? -16.963 11.107 10.234 1.00 49.31 93 PHE A O 1
ATOM 725 N N . HIS A 1 94 ? -16.646 10.721 12.433 1.00 48.03 94 HIS A N 1
ATOM 726 C CA . HIS A 1 94 ? -18.018 10.255 12.663 1.00 47.19 94 HIS A CA 1
ATOM 727 C C . HIS A 1 94 ? -19.067 11.316 12.304 1.00 46.15 94 HIS A C 1
ATOM 728 O O . HIS A 1 94 ? -20.188 10.980 11.924 1.00 45.69 94 HIS A O 1
ATOM 735 N N . LEU A 1 95 ? -18.687 12.591 12.392 1.00 45.02 95 LEU A N 1
ATOM 736 C CA . LEU A 1 95 ? -19.568 13.683 11.975 1.00 44.25 95 LEU A CA 1
ATOM 737 C C . LEU A 1 95 ? -19.450 14.072 10.491 1.00 43.60 95 LEU A C 1
ATOM 738 O O . LEU A 1 95 ? -20.308 14.787 9.977 1.00 42.98 95 LEU A O 1
ATOM 743 N N . ALA A 1 96 ? -18.387 13.629 9.817 1.00 42.88 96 ALA A N 1
ATOM 744 C CA . ALA A 1 96 ? -18.228 13.883 8.381 1.00 42.50 96 ALA A CA 1
ATOM 745 C C . ALA A 1 96 ? -19.187 13.010 7.567 1.00 42.37 96 ALA A C 1
ATOM 746 O O . ALA A 1 96 ? -19.453 11.853 7.931 1.00 41.91 96 ALA A O 1
ATOM 748 N N . MET A 1 97 ? -19.716 13.561 6.475 1.00 42.18 97 MET A N 1
ATOM 749 C CA . MET A 1 97 ? -20.603 12.777 5.602 1.00 42.13 97 MET A CA 1
ATOM 750 C C . MET A 1 97 ? -19.768 11.713 4.890 1.00 41.84 97 MET A C 1
ATOM 751 O O . MET A 1 97 ? -18.692 12.021 4.361 1.00 41.11 97 MET A O 1
ATOM 756 N N . PRO A 1 98 ? -20.243 10.451 4.896 1.00 42.26 98 PRO A N 1
ATOM 757 C CA . PRO A 1 98 ? -19.537 9.393 4.178 1.00 42.84 98 PRO A CA 1
ATOM 758 C C . PRO A 1 98 ? -19.215 9.808 2.744 1.00 43.40 98 PRO A C 1
ATOM 759 O O . PRO A 1 98 ? -20.043 10.446 2.097 1.00 43.06 98 PRO A O 1
ATOM 763 N N . THR A 1 99 ? -18.025 9.443 2.270 1.00 44.71 99 THR A N 1
ATOM 764 C CA . THR A 1 99 ? -17.499 9.900 0.971 1.00 46.88 99 THR A CA 1
ATOM 765 C C . THR A 1 99 ? -18.497 9.764 -0.205 1.00 47.07 99 THR A C 1
ATOM 766 O O . THR A 1 99 ? -18.561 10.632 -1.060 1.00 47.24 99 THR A O 1
ATOM 770 N N . GLU A 1 100 ? -19.279 8.683 -0.219 1.00 47.48 100 GLU A N 1
ATOM 771 C CA . GLU A 1 100 ? -20.275 8.412 -1.268 1.00 47.84 100 GLU A CA 1
ATOM 772 C C . GLU A 1 100 ? -21.305 9.510 -1.455 1.00 47.66 100 GLU A C 1
ATOM 773 O O . GLU A 1 100 ? -21.458 10.050 -2.561 1.00 48.37 100 GLU A O 1
ATOM 779 N N . GLN A 1 101 ? -22.037 9.806 -0.379 1.00 46.64 101 GLN A N 1
ATOM 780 C CA . GLN A 1 101 ? -23.015 10.896 -0.362 1.00 45.61 101 GLN A CA 1
ATOM 781 C C . GLN A 1 101 ? -22.332 12.251 -0.475 1.00 44.24 101 GLN A C 1
ATOM 782 O O . GLN A 1 101 ? -22.875 13.172 -1.098 1.00 44.09 101 GLN A O 1
ATOM 788 N N . ALA A 1 102 ? -21.146 12.366 0.129 1.00 42.60 102 ALA A N 1
ATOM 789 C CA . ALA A 1 102 ? -20.394 13.627 0.164 1.00 41.12 102 ALA A CA 1
ATOM 790 C C . ALA A 1 102 ? -19.933 14.112 -1.196 1.00 40.46 102 ALA A C 1
ATOM 791 O O . ALA A 1 102 ? -19.874 15.322 -1.438 1.00 39.72 102 ALA A O 1
ATOM 793 N N . GLU A 1 103 ? -19.589 13.177 -2.071 1.00 39.93 103 GLU A N 1
ATOM 794 C CA . GLU A 1 103 ? -19.092 13.531 -3.396 1.00 40.25 103 GLU A CA 1
ATOM 795 C C . GLU A 1 103 ? -20.149 14.240 -4.240 1.00 39.95 103 GLU A C 1
ATOM 796 O O . GLU A 1 103 ? -19.833 15.179 -4.979 1.00 39.72 103 GLU A O 1
ATOM 802 N N . GLY A 1 104 ? -21.387 13.766 -4.127 1.00 39.33 104 GLY A N 1
ATOM 803 C CA . GLY A 1 104 ? -22.537 14.404 -4.750 1.00 39.47 104 GLY A CA 1
ATOM 804 C C . GLY A 1 104 ? -22.728 15.832 -4.275 1.00 39.39 104 GLY A C 1
ATOM 805 O O . GLY A 1 104 ? -22.918 16.727 -5.095 1.00 39.32 104 GLY A O 1
ATOM 806 N N . PHE A 1 105 ? -22.679 16.041 -2.955 1.00 39.27 105 PHE A N 1
ATOM 807 C CA . PHE A 1 105 ? -22.760 17.387 -2.359 1.00 39.60 105 PHE A CA 1
ATOM 808 C C . PHE A 1 105 ? -21.621 18.280 -2.798 1.00 39.42 105 PHE A C 1
ATOM 809 O O . PHE A 1 105 ? -21.832 19.454 -3.091 1.00 39.57 105 PHE A O 1
ATOM 817 N N . TYR A 1 106 ? -20.407 17.739 -2.815 1.00 39.11 106 TYR A N 1
ATOM 818 C CA . TYR A 1 106 ? -19.234 18.527 -3.222 1.00 38.87 106 TYR A CA 1
ATOM 819 C C . TYR A 1 106 ? -19.363 19.028 -4.663 1.00 38.38 106 TYR A C 1
ATOM 820 O O . TYR A 1 106 ? -19.123 20.205 -4.944 1.00 38.76 106 TYR A O 1
ATOM 829 N N . ASN A 1 107 ? -19.723 18.128 -5.570 1.00 37.87 107 ASN A N 1
ATOM 830 C CA . ASN A 1 107 ? -19.934 18.484 -6.972 1.00 37.81 107 ASN A CA 1
ATOM 831 C C . ASN A 1 107 ? -21.075 19.487 -7.140 1.00 37.61 107 ASN A C 1
ATOM 832 O O . ASN A 1 107 ? -20.958 20.418 -7.928 1.00 36.76 107 ASN A O 1
ATOM 837 N N . SER A 1 108 ? -22.165 19.296 -6.389 1.00 37.52 108 SER A N 1
ATOM 838 C CA . SER A 1 108 ? -23.274 20.261 -6.364 1.00 37.70 108 SER A CA 1
ATOM 839 C C . SER A 1 108 ? -22.801 21.638 -5.899 1.00 37.75 108 SER A C 1
ATOM 840 O O . SER A 1 108 ? -23.235 22.659 -6.423 1.00 37.04 108 SER A O 1
ATOM 843 N N . PHE A 1 109 ? -21.888 21.647 -4.931 1.00 38.17 109 PHE A N 1
ATOM 844 C CA . PHE A 1 109 ? -21.326 22.879 -4.399 1.00 39.02 109 PHE A CA 1
ATOM 845 C C . PHE A 1 109 ? -20.523 23.644 -5.470 1.00 39.24 109 PHE A C 1
ATOM 846 O O . PHE A 1 109 ? -20.619 24.873 -5.576 1.00 39.22 109 PHE A O 1
ATOM 854 N N . LEU A 1 110 ? -19.716 22.911 -6.232 1.00 39.14 110 LEU A N 1
ATOM 855 C CA . LEU A 1 110 ? -18.928 23.502 -7.309 1.00 39.45 110 LEU A CA 1
ATOM 856 C C . LEU A 1 110 ? -19.832 24.015 -8.405 1.00 39.59 110 LEU A C 1
ATOM 857 O O . LEU A 1 110 ? -19.605 25.093 -8.931 1.00 39.76 110 LEU A O 1
ATOM 862 N N . GLU A 1 111 ? -20.857 23.248 -8.748 1.00 40.36 111 GLU A N 1
ATOM 863 C CA . GLU A 1 111 ? -21.769 23.702 -9.783 1.00 41.87 111 GLU A CA 1
ATOM 864 C C . GLU A 1 111 ? -22.505 24.971 -9.327 1.00 41.81 111 GLU A C 1
ATOM 865 O O . GLU A 1 111 ? -22.712 25.878 -10.130 1.00 41.35 111 GLU A O 1
ATOM 871 N N . GLN A 1 112 ? -22.844 25.055 -8.038 1.00 42.29 112 GLN A N 1
ATOM 872 C CA . GLN A 1 112 ? -23.468 26.273 -7.483 1.00 43.13 112 GLN A CA 1
ATOM 873 C C . GLN A 1 112 ? -22.519 27.473 -7.529 1.00 42.60 112 GLN A C 1
ATOM 874 O O . GLN A 1 112 ? -22.951 28.580 -7.880 1.00 42.60 112 GLN A O 1
ATOM 880 N N . LEU A 1 113 ? -21.248 27.252 -7.174 1.00 42.17 113 LEU A N 1
ATOM 881 C CA . LEU A 1 113 ? -20.214 28.301 -7.237 1.00 41.93 113 LEU A CA 1
ATOM 882 C C . LEU A 1 113 ? -20.091 28.847 -8.656 1.00 41.79 113 LEU A C 1
ATOM 883 O O . LEU A 1 113 ? -20.072 30.056 -8.868 1.00 41.00 113 LEU A O 1
ATOM 888 N N . ARG A 1 114 ? -20.007 27.929 -9.618 1.00 42.15 114 ARG A N 1
ATOM 889 C CA . ARG A 1 114 ? -19.858 28.272 -11.026 1.00 42.75 114 ARG A CA 1
ATOM 890 C C . ARG A 1 114 ? -21.071 29.046 -11.553 1.00 42.36 114 ARG A C 1
ATOM 891 O O . ARG A 1 114 ? -20.914 30.081 -12.200 1.00 41.79 114 ARG A O 1
ATOM 899 N N . LYS A 1 115 ? -22.272 28.565 -11.234 1.00 42.22 115 LYS A N 1
ATOM 900 C CA . LYS A 1 115 ? -23.514 29.200 -11.677 1.00 42.72 115 LYS A CA 1
ATOM 901 C C . LYS A 1 115 ? -23.686 30.616 -11.105 1.00 42.61 115 LYS A C 1
ATOM 902 O O . LYS A 1 115 ? -24.179 31.507 -11.792 1.00 42.52 115 LYS A O 1
ATOM 908 N N . THR A 1 116 ? -23.266 30.804 -9.854 1.00 42.74 116 THR A N 1
ATOM 909 C CA . THR A 1 116 ? -23.445 32.059 -9.123 1.00 43.57 116 THR A CA 1
ATOM 910 C C . THR A 1 116 ? -22.286 33.043 -9.352 1.00 43.64 116 THR A C 1
ATOM 911 O O . THR A 1 116 ? -22.450 34.237 -9.141 1.00 44.13 116 THR A O 1
ATOM 915 N N . TYR A 1 117 ? -21.123 32.539 -9.771 1.00 42.79 117 TYR A N 1
ATOM 916 C CA . TYR A 1 117 ? -19.961 33.394 -10.086 1.00 42.25 117 TYR A CA 1
ATOM 917 C C . TYR A 1 117 ? -19.522 33.218 -11.553 1.00 42.29 117 TYR A C 1
ATOM 918 O O . TYR A 1 117 ? -20.353 33.279 -12.450 1.00 42.72 117 TYR A O 1
ATOM 927 N N . ARG A 1 118 ? -18.235 33.016 -11.801 1.00 42.36 118 ARG A N 1
ATOM 928 C CA . ARG A 1 118 ? -17.722 32.852 -13.159 1.00 42.88 118 ARG A CA 1
ATOM 929 C C . ARG A 1 118 ? -17.004 31.518 -13.233 1.00 43.03 118 ARG A C 1
ATOM 930 O O . ARG A 1 118 ? -15.968 31.351 -12.579 1.00 43.42 118 ARG A O 1
ATOM 938 N N . PRO A 1 119 ? -17.546 30.570 -14.017 1.00 43.09 119 PRO A N 1
ATOM 939 C CA . PRO A 1 119 ? -16.986 29.232 -14.152 1.00 43.46 119 PRO A CA 1
ATOM 940 C C . PRO A 1 119 ? -15.489 29.209 -14.468 1.00 43.94 119 PRO A C 1
ATOM 941 O O . PRO A 1 119 ? -14.773 28.376 -13.938 1.00 44.22 119 PRO A O 1
ATOM 945 N N . GLU A 1 120 ? -15.009 30.136 -15.294 1.00 44.03 120 GLU A N 1
ATOM 946 C CA . GLU A 1 120 ? -13.597 30.122 -15.696 1.00 44.81 120 GLU A CA 1
ATOM 947 C C . GLU A 1 120 ? -12.636 30.564 -14.576 1.00 44.76 120 GLU A C 1
ATOM 948 O O . GLU A 1 120 ? -11.414 30.367 -14.689 1.00 44.45 120 GLU A O 1
ATOM 954 N N . LEU A 1 121 ? -13.194 31.160 -13.514 1.00 44.44 121 LEU A N 1
ATOM 955 C CA . LEU A 1 121 ? -12.427 31.586 -12.338 1.00 44.64 121 LEU A CA 1
ATOM 956 C C . LEU A 1 121 ? -12.456 30.582 -11.176 1.00 44.73 121 LEU A C 1
ATOM 957 O O . LEU A 1 121 ? -11.957 30.874 -10.091 1.00 44.46 121 LEU A O 1
ATOM 962 N N . ILE A 1 122 ? -13.053 29.414 -11.404 1.00 44.97 122 ILE A N 1
ATOM 963 C CA . ILE A 1 122 ? -13.248 28.386 -10.378 1.00 44.13 122 ILE A CA 1
ATOM 964 C C . ILE A 1 122 ? -12.433 27.146 -10.784 1.00 44.33 122 ILE A C 1
ATOM 965 O O . ILE A 1 122 ? -12.577 26.637 -11.911 1.00 43.27 122 ILE A O 1
ATOM 970 N N . LYS A 1 123 ? -11.585 26.669 -9.871 1.00 44.17 123 LYS A N 1
ATOM 971 C CA . LYS A 1 123 ? -10.789 25.473 -10.117 1.00 44.26 123 LYS A CA 1
ATOM 972 C C . LYS A 1 123 ? -10.948 24.548 -8.922 1.00 44.26 123 LYS A C 1
ATOM 973 O O . LYS A 1 123 ? -11.344 24.985 -7.853 1.00 43.53 123 LYS A O 1
ATOM 979 N N . ASP A 1 124 ? -10.646 23.267 -9.094 1.00 44.39 124 ASP A N 1
ATOM 980 C CA . ASP A 1 124 ? -10.784 22.356 -7.979 1.00 44.97 124 ASP A CA 1
ATOM 981 C C . ASP A 1 124 ? -9.637 21.356 -8.006 1.00 44.86 124 ASP A C 1
ATOM 982 O O . ASP A 1 124 ? -8.847 21.358 -8.954 1.00 45.09 124 ASP A O 1
ATOM 987 N N . GLY A 1 125 ? -9.535 20.517 -6.976 1.00 43.73 125 GLY A N 1
ATOM 988 C CA . GLY A 1 125 ? -8.532 19.458 -6.980 1.00 42.90 125 GLY A CA 1
ATOM 989 C C . GLY A 1 125 ? -9.045 18.239 -7.710 1.00 42.47 125 GLY A C 1
ATOM 990 O O . GLY A 1 125 ? -9.604 18.335 -8.804 1.00 42.39 125 GLY A O 1
ATOM 991 N N . LYS A 1 126 ? -8.846 17.080 -7.113 1.00 42.23 126 LYS A N 1
ATOM 992 C CA . LYS A 1 126 ? -9.347 15.834 -7.684 1.00 42.33 126 LYS A CA 1
ATOM 993 C C . LYS A 1 126 ? -9.895 14.995 -6.539 1.00 42.68 126 LYS A C 1
ATOM 994 O O . LYS A 1 126 ? -9.149 14.345 -5.815 1.00 42.79 126 LYS A O 1
ATOM 1000 N N . PHE A 1 127 ? -11.214 15.013 -6.405 1.00 43.31 127 PHE A N 1
ATOM 1001 C CA . PHE A 1 127 ? -11.905 14.464 -5.247 1.00 43.66 127 PHE A CA 1
ATOM 1002 C C . PHE A 1 127 ? -11.300 13.154 -4.709 1.00 45.12 127 PHE A C 1
ATOM 1003 O O . PHE A 1 127 ? -10.940 13.071 -3.537 1.00 46.20 127 PHE A O 1
ATOM 1011 N N . GLY A 1 128 ? -11.128 12.139 -5.532 1.00 44.82 128 GLY A N 1
ATOM 1012 C CA . GLY A 1 128 ? -10.572 10.887 -4.952 1.00 46.85 128 GLY A CA 1
ATOM 1013 C C . GLY A 1 128 ? -9.155 10.928 -4.353 1.00 46.41 128 GLY A C 1
ATOM 1014 O O . GLY A 1 128 ? -8.813 10.128 -3.461 1.00 46.79 128 GLY A O 1
ATOM 1015 N N . ALA A 1 129 ? -8.348 11.870 -4.833 1.00 45.48 129 ALA A N 1
ATOM 1016 C CA . ALA A 1 129 ? -6.896 11.708 -4.920 1.00 45.01 129 ALA A CA 1
ATOM 1017 C C . ALA A 1 129 ? -6.068 12.141 -3.722 1.00 44.80 129 ALA A C 1
ATOM 1018 O O . ALA A 1 129 ? -6.499 12.978 -2.928 1.00 45.23 129 ALA A O 1
ATOM 1020 N N . TYR A 1 130 ? -4.866 11.570 -3.617 1.00 44.30 130 TYR A N 1
ATOM 1021 C CA . TYR A 1 130 ? -3.824 12.051 -2.716 1.00 44.42 130 TYR A CA 1
ATOM 1022 C C . TYR A 1 130 ? -3.165 13.291 -3.317 1.00 43.67 130 TYR A C 1
ATOM 1023 O O . TYR A 1 130 ? -2.353 13.181 -4.237 1.00 44.20 130 TYR A O 1
ATOM 1032 N N . MET A 1 131 ? -3.505 14.461 -2.783 1.00 42.57 131 MET A N 1
ATOM 1033 C CA . MET A 1 131 ? -3.088 15.745 -3.356 1.00 41.41 131 MET A CA 1
ATOM 1034 C C . MET A 1 131 ? -2.059 16.469 -2.488 1.00 41.46 131 MET A C 1
ATOM 1035 O O . MET A 1 131 ? -2.121 16.402 -1.254 1.00 40.87 131 MET A O 1
ATOM 1040 N N . GLN A 1 132 ? -1.111 17.131 -3.147 1.00 40.21 132 GLN A N 1
ATOM 1041 C CA . GLN A 1 132 ? -0.371 18.246 -2.547 1.00 40.00 132 GLN A CA 1
ATOM 1042 C C . GLN A 1 132 ? -1.074 19.542 -2.922 1.00 40.13 132 GLN A C 1
ATOM 1043 O O . GLN A 1 132 ? -1.195 19.870 -4.108 1.00 40.51 132 GLN A O 1
ATOM 1049 N N . VAL A 1 133 ? -1.535 20.288 -1.919 1.00 40.10 133 VAL A N 1
ATOM 1050 C CA . VAL A 1 133 ? -2.216 21.546 -2.187 1.00 39.58 133 VAL A CA 1
ATOM 1051 C C . VAL A 1 133 ? -1.241 22.653 -1.799 1.00 40.37 133 VAL A C 1
ATOM 1052 O O . VAL A 1 133 ? -0.960 22.871 -0.613 1.00 39.74 133 VAL A O 1
ATOM 1056 N N . HIS A 1 134 ? -0.656 23.279 -2.816 1.00 40.14 134 HIS A N 1
ATOM 1057 C CA . HIS A 1 134 ? 0.298 24.348 -2.610 1.00 40.86 134 HIS A CA 1
ATOM 1058 C C . HIS A 1 134 ? -0.482 25.630 -2.381 1.00 40.96 134 HIS A C 1
ATOM 1059 O O . HIS A 1 134 ? -1.256 26.058 -3.240 1.00 41.40 134 HIS A O 1
ATOM 1066 N N . ILE A 1 135 ? -0.309 26.236 -1.213 1.00 40.74 135 ILE A N 1
ATOM 1067 C CA . ILE A 1 135 ? -1.114 27.409 -0.852 1.00 40.91 135 ILE A CA 1
ATOM 1068 C C . ILE A 1 135 ? -0.177 28.550 -0.473 1.00 41.01 135 ILE A C 1
ATOM 1069 O O . ILE A 1 135 ? 0.555 28.443 0.511 1.00 41.88 135 ILE A O 1
ATOM 1074 N N . GLN A 1 136 ? -0.167 29.619 -1.263 1.00 41.23 136 GLN A N 1
ATOM 1075 C CA . GLN A 1 136 ? 0.639 30.786 -0.914 1.00 40.93 136 GLN A CA 1
ATOM 1076 C C . GLN A 1 136 ? -0.284 31.722 -0.197 1.00 40.46 136 GLN A C 1
ATOM 1077 O O . GLN A 1 136 ? -0.919 32.565 -0.815 1.00 40.90 136 GLN A O 1
ATOM 1083 N N . ASN A 1 137 ? -0.375 31.538 1.119 1.00 40.43 137 ASN A N 1
ATOM 1084 C CA . ASN A 1 137 ? -1.293 32.304 1.928 1.00 39.55 137 ASN A CA 1
ATOM 1085 C C . ASN A 1 137 ? -0.777 33.738 2.032 1.00 39.62 137 ASN A C 1
ATOM 1086 O O . ASN A 1 137 ? 0.342 33.983 2.513 1.00 39.81 137 ASN A O 1
ATOM 1091 N N . ASP A 1 138 ? -1.612 34.667 1.547 1.00 39.29 138 ASP A N 1
ATOM 1092 C CA . ASP A 1 138 ? -1.285 36.089 1.340 1.00 39.53 138 ASP A CA 1
ATOM 1093 C C . ASP A 1 138 ? -1.625 36.931 2.576 1.00 39.36 138 ASP A C 1
ATOM 1094 O O . ASP A 1 138 ? -2.757 37.379 2.728 1.00 39.06 138 ASP A O 1
ATOM 1099 N N . GLY A 1 139 ? -0.641 37.160 3.443 1.00 38.54 139 GLY A N 1
ATOM 1100 C CA . GLY A 1 139 ? -0.876 37.929 4.669 1.00 39.04 139 GLY A CA 1
ATOM 1101 C C . GLY A 1 139 ? -0.109 37.443 5.896 1.00 38.94 139 GLY A C 1
ATOM 1102 O O . GLY A 1 139 ? 0.771 38.146 6.393 1.00 38.54 139 GLY A O 1
ATOM 1103 N N . PRO A 1 140 ? -0.469 36.253 6.424 1.00 38.60 140 PRO A N 1
ATOM 1104 C CA . PRO A 1 140 ? -1.530 35.375 5.938 1.00 38.40 140 PRO A CA 1
ATOM 1105 C C . PRO A 1 140 ? -2.931 35.886 6.315 1.00 38.98 140 PRO A C 1
ATOM 1106 O O . PRO A 1 140 ? -3.074 36.668 7.259 1.00 37.46 140 PRO A O 1
ATOM 1110 N N . VAL A 1 141 ? -3.953 35.418 5.602 1.00 39.12 141 VAL A N 1
ATOM 1111 C CA . VAL A 1 141 ? -5.341 35.686 5.994 1.00 39.41 141 VAL A CA 1
ATOM 1112 C C . VAL A 1 141 ? -6.087 34.366 5.937 1.00 39.80 141 VAL A C 1
ATOM 1113 O O . VAL A 1 141 ? -6.129 33.722 4.879 1.00 40.37 141 VAL A O 1
ATOM 1117 N N . THR A 1 142 ? -6.664 33.965 7.072 1.00 39.73 142 THR A N 1
ATOM 1118 C CA . THR A 1 142 ? -7.365 32.679 7.189 1.00 39.57 142 THR A CA 1
ATOM 1119 C C . THR A 1 142 ? -8.660 32.860 7.988 1.00 39.40 142 THR A C 1
ATOM 1120 O O . THR A 1 142 ? -8.662 33.429 9.083 1.00 38.60 142 THR A O 1
ATOM 1124 N N . ILE A 1 143 ? -9.752 32.341 7.444 1.00 39.33 143 ILE A N 1
ATOM 1125 C CA . ILE A 1 143 ? -11.076 32.502 8.031 1.00 39.17 143 ILE A CA 1
ATOM 1126 C C . ILE A 1 143 ? -11.742 31.127 8.103 1.00 39.40 143 ILE A C 1
ATOM 1127 O O . ILE A 1 143 ? -11.742 30.392 7.116 1.00 39.60 143 ILE A O 1
ATOM 1132 N N . GLU A 1 144 ? -12.337 30.808 9.244 1.00 39.83 144 GLU A N 1
ATOM 1133 C CA . GLU A 1 144 ? -13.147 29.596 9.385 1.00 40.93 144 GLU A CA 1
ATOM 1134 C C . GLU A 1 144 ? -14.618 29.956 9.174 1.00 41.46 144 GLU A C 1
ATOM 1135 O O . GLU A 1 144 ? -15.117 30.938 9.737 1.00 41.10 144 GLU A O 1
ATOM 1141 N N . LEU A 1 145 ? -15.304 29.157 8.364 1.00 41.69 145 LEU A N 1
ATOM 1142 C CA . LEU A 1 145 ? -16.728 29.354 8.097 1.00 41.90 145 LEU A CA 1
ATOM 1143 C C . LEU A 1 145 ? -17.473 28.088 8.474 1.00 42.79 145 LEU A C 1
ATOM 1144 O O . LEU A 1 145 ? -16.932 26.988 8.367 1.00 41.43 145 LEU A O 1
ATOM 1149 N N . GLU A 1 146 ? -18.724 28.264 8.883 1.00 43.85 146 GLU A N 1
ATOM 1150 C CA . GLU A 1 146 ? -19.585 27.156 9.267 1.00 46.43 146 GLU A CA 1
ATOM 1151 C C . GLU A 1 146 ? -21.029 27.552 8.996 1.00 47.48 146 GLU A C 1
ATOM 1152 O O . GLU A 1 146 ? -21.398 28.709 9.185 1.00 47.21 146 GLU A O 1
ATOM 1158 N N . SER A 1 147 ? -21.843 26.593 8.564 1.00 49.57 147 SER A N 1
ATOM 1159 C CA . SER A 1 147 ? -23.286 26.833 8.418 1.00 51.67 147 SER A CA 1
ATOM 1160 C C . SER A 1 147 ? -24.161 26.440 9.636 1.00 53.08 147 SER A C 1
ATOM 1161 O O . SER A 1 147 ? -24.316 27.227 10.591 1.00 53.38 147 SER A O 1
ATOM 1164 N N . PRO A 1 148 ? -24.689 25.202 9.635 1.00 54.24 148 PRO A N 1
ATOM 1165 C CA . PRO A 1 148 ? -25.927 24.842 10.327 1.00 54.91 148 PRO A CA 1
ATOM 1166 C C . PRO A 1 148 ? -26.276 25.727 11.533 1.00 55.65 148 PRO A C 1
ATOM 1167 O O . PRO A 1 148 ? -27.093 26.640 11.395 1.00 55.81 148 PRO A O 1
ATOM 1171 N N . ALA A 1 149 ? -25.652 25.468 12.686 1.00 56.27 149 ALA A N 1
ATOM 1172 C CA . ALA A 1 149 ? -25.894 26.232 13.918 1.00 56.50 149 ALA A CA 1
ATOM 1173 C C . ALA A 1 149 ? -25.368 27.669 13.839 1.00 56.66 149 ALA A C 1
ATOM 1174 O O . ALA A 1 149 ? -24.169 27.906 13.649 1.00 56.91 149 ALA A O 1
ATOM 1176 N N . MET B 1 1 ? -8.699 30.662 22.362 1.00 41.44 1 MET B N 1
ATOM 1177 C CA . MET B 1 1 ? -7.638 30.381 21.370 1.00 42.25 1 MET B CA 1
ATOM 1178 C C . MET B 1 1 ? -8.124 29.428 20.305 1.00 41.23 1 MET B C 1
ATOM 1179 O O . MET B 1 1 ? -8.776 28.419 20.607 1.00 40.43 1 MET B O 1
ATOM 1184 N N . LYS B 1 2 ? -7.830 29.773 19.055 1.00 40.69 2 LYS B N 1
ATOM 1185 C CA . LYS B 1 2 ? -8.089 28.897 17.922 1.00 40.76 2 LYS B CA 1
ATOM 1186 C C . LYS B 1 2 ? -6.809 28.661 17.149 1.00 40.49 2 LYS B C 1
ATOM 1187 O O . LYS B 1 2 ? -5.929 29.530 17.113 1.00 40.06 2 LYS B O 1
ATOM 1193 N N . ALA B 1 3 ? -6.729 27.510 16.489 1.00 40.20 3 ALA B N 1
ATOM 1194 C CA . ALA B 1 3 ? -5.614 27.196 15.602 1.00 39.88 3 ALA B CA 1
ATOM 1195 C C . ALA B 1 3 ? -6.112 26.429 14.378 1.00 40.21 3 ALA B C 1
ATOM 1196 O O . ALA B 1 3 ? -7.020 25.595 14.485 1.00 39.75 3 ALA B O 1
ATOM 1198 N N . VAL B 1 4 ? -5.542 26.739 13.220 1.00 39.84 4 VAL B N 1
ATOM 1199 C CA . VAL B 1 4 ? -5.716 25.890 12.043 1.00 40.22 4 VAL B CA 1
ATOM 1200 C C . VAL B 1 4 ? -4.381 25.221 11.803 1.00 40.82 4 VAL B C 1
ATOM 1201 O O . VAL B 1 4 ? -3.358 25.881 11.672 1.00 41.12 4 VAL B O 1
ATOM 1205 N N . VAL B 1 5 ? -4.410 23.895 11.770 1.00 41.19 5 VAL B N 1
ATOM 1206 C CA . VAL B 1 5 ? -3.213 23.087 11.652 1.00 41.37 5 VAL B CA 1
ATOM 1207 C C . VAL B 1 5 ? -3.249 22.377 10.305 1.00 41.32 5 VAL B C 1
ATOM 1208 O O . VAL B 1 5 ? -4.228 21.686 9.964 1.00 40.94 5 VAL B O 1
ATOM 1212 N N . GLN B 1 6 ? -2.204 22.573 9.513 1.00 41.30 6 GLN B N 1
ATOM 1213 C CA . GLN B 1 6 ? -2.130 21.912 8.209 1.00 41.20 6 GLN B CA 1
ATOM 1214 C C . GLN B 1 6 ? -0.903 21.016 8.164 1.00 41.29 6 GLN B C 1
ATOM 1215 O O . GLN B 1 6 ? 0.193 21.458 8.494 1.00 42.09 6 GLN B O 1
ATOM 1221 N N . ARG B 1 7 ? -1.085 19.767 7.751 1.00 41.09 7 ARG B N 1
ATOM 1222 C CA . ARG B 1 7 ? 0.041 18.849 7.618 1.00 41.01 7 ARG B CA 1
ATOM 1223 C C . ARG B 1 7 ? 0.777 19.226 6.347 1.00 40.98 7 ARG B C 1
ATOM 1224 O O . ARG B 1 7 ? 0.161 19.362 5.299 1.00 40.59 7 ARG B O 1
ATOM 1232 N N . VAL B 1 8 ? 2.095 19.374 6.429 1.00 41.19 8 VAL B N 1
ATOM 1233 C CA . VAL B 1 8 ? 2.860 19.842 5.263 1.00 41.53 8 VAL B CA 1
ATOM 1234 C C . VAL B 1 8 ? 3.986 18.892 4.832 1.00 41.99 8 VAL B C 1
ATOM 1235 O O . VAL B 1 8 ? 4.584 18.193 5.686 1.00 41.33 8 VAL B O 1
ATOM 1239 N N . THR B 1 9 ? 4.284 18.854 3.526 1.00 41.46 9 THR B N 1
ATOM 1240 C CA . THR B 1 9 ? 5.549 18.227 3.138 1.00 41.80 9 THR B CA 1
ATOM 1241 C C . THR B 1 9 ? 6.682 19.252 3.244 1.00 40.82 9 THR B C 1
ATOM 1242 O O . THR B 1 9 ? 7.825 18.885 3.469 1.00 40.02 9 THR B O 1
ATOM 1246 N N . ARG B 1 10 ? 6.333 20.537 3.134 1.00 39.54 10 ARG B N 1
ATOM 1247 C CA . ARG B 1 10 ? 7.239 21.635 3.428 1.00 39.90 10 ARG B CA 1
ATOM 1248 C C . ARG B 1 10 ? 6.441 22.931 3.621 1.00 39.14 10 ARG B C 1
ATOM 1249 O O . ARG B 1 10 ? 5.285 23.008 3.250 1.00 38.84 10 ARG B O 1
ATOM 1257 N N . ALA B 1 11 ? 7.065 23.949 4.194 1.00 39.24 11 ALA B N 1
ATOM 1258 C CA . ALA B 1 11 ? 6.385 25.220 4.402 1.00 39.34 11 ALA B CA 1
ATOM 1259 C C . ALA B 1 11 ? 7.434 26.282 4.608 1.00 39.49 11 ALA B C 1
ATOM 1260 O O . ALA B 1 11 ? 8.534 25.981 5.056 1.00 39.09 11 ALA B O 1
ATOM 1262 N N . SER B 1 12 ? 7.108 27.525 4.276 1.00 39.49 12 SER B N 1
ATOM 1263 C CA . SER B 1 12 ? 8.053 28.612 4.504 1.00 39.39 12 SER B CA 1
ATOM 1264 C C . SER B 1 12 ? 7.344 29.943 4.599 1.00 39.55 12 SER B C 1
ATOM 1265 O O . SER B 1 12 ? 6.183 30.073 4.211 1.00 39.49 12 SER B O 1
ATOM 1268 N N . VAL B 1 13 ? 8.053 30.917 5.149 1.00 39.17 13 VAL B N 1
ATOM 1269 C CA . VAL B 1 13 ? 7.550 32.275 5.272 1.00 38.89 13 VAL B CA 1
ATOM 1270 C C . VAL B 1 13 ? 8.529 33.177 4.569 1.00 39.35 13 VAL B C 1
ATOM 1271 O O . VAL B 1 13 ? 9.754 33.085 4.796 1.00 38.63 13 VAL B O 1
ATOM 1275 N N . THR B 1 14 ? 7.977 34.032 3.707 1.00 39.22 14 THR B N 1
ATOM 1276 C CA . THR B 1 14 ? 8.714 35.115 3.050 1.00 40.33 14 THR B CA 1
ATOM 1277 C C . THR B 1 14 ? 8.126 36.471 3.475 1.00 40.08 14 THR B C 1
ATOM 1278 O O . THR B 1 14 ? 6.920 36.585 3.697 1.00 39.78 14 THR B O 1
ATOM 1282 N N . VAL B 1 15 ? 8.982 37.483 3.587 1.00 40.17 15 VAL B N 1
ATOM 1283 C CA . VAL B 1 15 ? 8.562 38.871 3.772 1.00 41.23 15 VAL B CA 1
ATOM 1284 C C . VAL B 1 15 ? 9.260 39.692 2.680 1.00 41.62 15 VAL B C 1
ATOM 1285 O O . VAL B 1 15 ? 10.472 39.849 2.711 1.00 41.25 15 VAL B O 1
ATOM 1289 N N . GLY B 1 16 ? 8.488 40.155 1.699 1.00 42.31 16 GLY B N 1
ATOM 1290 C CA . GLY B 1 16 ? 9.007 40.931 0.575 1.00 43.15 16 GLY B CA 1
ATOM 1291 C C . GLY B 1 16 ? 9.930 40.147 -0.338 1.00 44.09 16 GLY B C 1
ATOM 1292 O O . GLY B 1 16 ? 10.776 40.717 -1.013 1.00 43.91 16 GLY B O 1
ATOM 1293 N N . GLY B 1 17 ? 9.767 38.832 -0.376 1.00 44.73 17 GLY B N 1
ATOM 1294 C CA . GLY B 1 17 ? 10.652 37.987 -1.180 1.00 45.86 17 GLY B CA 1
ATOM 1295 C C . GLY B 1 17 ? 11.845 37.447 -0.399 1.00 46.44 17 GLY B C 1
ATOM 1296 O O . GLY B 1 17 ? 12.540 36.549 -0.882 1.00 47.27 17 GLY B O 1
ATOM 1297 N N . GLU B 1 18 ? 12.074 37.986 0.802 1.00 45.83 18 GLU B N 1
ATOM 1298 C CA . GLU B 1 18 ? 13.099 37.472 1.718 1.00 45.63 18 GLU B CA 1
ATOM 1299 C C . GLU B 1 18 ? 12.615 36.278 2.537 1.00 45.29 18 GLU B C 1
ATOM 1300 O O . GLU B 1 18 ? 11.637 36.386 3.300 1.00 43.76 18 GLU B O 1
ATOM 1306 N N . GLN B 1 19 ? 13.303 35.146 2.393 1.00 45.11 19 GLN B N 1
ATOM 1307 C CA . GLN B 1 19 ? 12.900 33.945 3.116 1.00 45.06 19 GLN B CA 1
ATOM 1308 C C . GLN B 1 19 ? 13.286 34.117 4.565 1.00 44.60 19 GLN B C 1
ATOM 1309 O O . GLN B 1 19 ? 14.464 34.332 4.863 1.00 45.25 19 GLN B O 1
ATOM 1315 N N . ILE B 1 20 ? 12.285 34.054 5.444 1.00 43.50 20 ILE B N 1
ATOM 1316 C CA . ILE B 1 20 ? 12.449 34.218 6.896 1.00 43.17 20 ILE B CA 1
ATOM 1317 C C . ILE B 1 20 ? 12.691 32.856 7.589 1.00 42.77 20 ILE B C 1
ATOM 1318 O O . ILE B 1 20 ? 13.557 32.719 8.458 1.00 42.53 20 ILE B O 1
ATOM 1323 N N . SER B 1 21 ? 11.893 31.864 7.227 1.00 41.40 21 SER B N 1
ATOM 1324 C CA . SER B 1 21 ? 12.033 30.543 7.816 1.00 41.02 21 SER B CA 1
ATOM 1325 C C . SER B 1 21 ? 11.455 29.514 6.872 1.00 40.44 21 SER B C 1
ATOM 1326 O O . SER B 1 21 ? 10.704 29.854 5.952 1.00 39.42 21 SER B O 1
ATOM 1329 N N . ALA B 1 22 ? 11.814 28.254 7.094 1.00 39.39 22 ALA B N 1
ATOM 1330 C CA . ALA B 1 22 ? 11.353 27.165 6.257 1.00 39.17 22 ALA B CA 1
ATOM 1331 C C . ALA B 1 22 ? 11.440 25.871 7.048 1.00 38.97 22 ALA B C 1
ATOM 1332 O O . ALA B 1 22 ? 12.382 25.687 7.834 1.00 37.69 22 ALA B O 1
ATOM 1334 N N . ILE B 1 23 ? 10.466 24.985 6.827 1.00 38.71 23 ILE B N 1
ATOM 1335 C CA . ILE B 1 23 ? 10.485 23.646 7.406 1.00 38.81 23 ILE B CA 1
ATOM 1336 C C . ILE B 1 23 ? 10.291 22.596 6.309 1.00 39.16 23 ILE B C 1
ATOM 1337 O O . ILE B 1 23 ? 9.784 22.904 5.226 1.00 38.98 23 ILE B O 1
ATOM 1342 N N . GLY B 1 24 ? 10.705 21.367 6.593 1.00 38.54 24 GLY B N 1
ATOM 1343 C CA . GLY B 1 24 ? 10.400 20.255 5.721 1.00 39.19 24 GLY B CA 1
ATOM 1344 C C . GLY B 1 24 ? 9.108 19.625 6.185 1.00 39.66 24 GLY B C 1
ATOM 1345 O O . GLY B 1 24 ? 8.124 20.324 6.430 1.00 38.93 24 GLY B O 1
ATOM 1346 N N . ARG B 1 25 ? 9.094 18.298 6.291 1.00 40.07 25 ARG B N 1
ATOM 1347 C CA . ARG B 1 25 ? 7.901 17.602 6.748 1.00 40.53 25 ARG B CA 1
ATOM 1348 C C . ARG B 1 25 ? 7.526 18.024 8.172 1.00 40.48 25 ARG B C 1
ATOM 1349 O O . ARG B 1 25 ? 8.392 18.190 9.041 1.00 39.61 25 ARG B O 1
ATOM 1357 N N . GLY B 1 26 ? 6.231 18.195 8.403 1.00 40.24 26 GLY B N 1
ATOM 1358 C CA . GLY B 1 26 ? 5.736 18.558 9.713 1.00 40.78 26 GLY B CA 1
ATOM 1359 C C . GLY B 1 26 ? 4.381 19.241 9.636 1.00 41.54 26 GLY B C 1
ATOM 1360 O O . GLY B 1 26 ? 3.489 18.819 8.896 1.00 41.13 26 GLY B O 1
ATOM 1361 N N . ILE B 1 27 ? 4.243 20.328 10.376 1.00 42.54 27 ILE B N 1
ATOM 1362 C CA . ILE B 1 27 ? 2.943 20.954 10.571 1.00 43.23 27 ILE B CA 1
ATOM 1363 C C . ILE B 1 27 ? 3.057 22.494 10.553 1.00 43.39 27 ILE B C 1
ATOM 1364 O O . ILE B 1 27 ? 3.990 23.048 11.121 1.00 43.10 27 ILE B O 1
ATOM 1369 N N . CYS B 1 28 ? 2.137 23.159 9.848 1.00 42.67 28 CYS B N 1
ATOM 1370 C CA . CYS B 1 28 ? 2.029 24.620 9.866 1.00 43.20 28 CYS B CA 1
ATOM 1371 C C . CYS B 1 28 ? 0.813 24.982 10.697 1.00 42.94 28 CYS B C 1
ATOM 1372 O O . CYS B 1 28 ? -0.295 24.529 10.423 1.00 43.37 28 CYS B O 1
ATOM 1375 N N . VAL B 1 29 ? 1.031 25.797 11.714 1.00 42.80 29 VAL B N 1
ATOM 1376 C CA . VAL B 1 29 ? -0.019 26.189 12.636 1.00 42.48 29 VAL B CA 1
ATOM 1377 C C . VAL B 1 29 ? -0.284 27.678 12.452 1.00 42.85 29 VAL B C 1
ATOM 1378 O O . VAL B 1 29 ? 0.629 28.510 12.582 1.00 42.66 29 VAL B O 1
ATOM 1382 N N . LEU B 1 30 ? -1.531 28.005 12.124 1.00 42.25 30 LEU B N 1
ATOM 1383 C CA . LEU B 1 30 ? -1.976 29.381 12.128 1.00 42.02 30 LEU B CA 1
ATOM 1384 C C . LEU B 1 30 ? -2.698 29.613 13.435 1.00 41.81 30 LEU B C 1
ATOM 1385 O O . LEU B 1 30 ? -3.710 28.959 13.710 1.00 41.92 30 LEU B O 1
ATOM 1390 N N . LEU B 1 31 ? -2.179 30.544 14.236 1.00 41.67 31 LEU B N 1
ATOM 1391 C CA . LEU B 1 31 ? -2.597 30.693 15.637 1.00 41.72 31 LEU B CA 1
ATOM 1392 C C . LEU B 1 31 ? -3.397 31.972 15.916 1.00 40.90 31 LEU B C 1
ATOM 1393 O O . LEU B 1 31 ? -2.866 33.092 15.795 1.00 39.78 31 LEU B O 1
ATOM 1398 N N . GLY B 1 32 ? -4.656 31.797 16.322 1.00 39.93 32 GLY B N 1
ATOM 1399 C CA . GLY B 1 32 ? -5.548 32.906 16.647 1.00 40.45 32 GLY B CA 1
ATOM 1400 C C . GLY B 1 32 ? -5.750 33.110 18.136 1.00 40.61 32 GLY B C 1
ATOM 1401 O O . GLY B 1 32 ? -6.430 32.320 18.785 1.00 41.02 32 GLY B O 1
ATOM 1402 N N . ILE B 1 33 ? -5.174 34.188 18.665 1.00 41.08 33 ILE B N 1
ATOM 1403 C CA . ILE B 1 33 ? -5.225 34.506 20.092 1.00 41.36 33 ILE B CA 1
ATOM 1404 C C . ILE B 1 33 ? -6.356 35.484 20.404 1.00 41.61 33 ILE B C 1
ATOM 1405 O O . ILE B 1 33 ? -6.439 36.573 19.828 1.00 41.50 33 ILE B O 1
ATOM 1410 N N . SER B 1 34 ? -7.213 35.108 21.346 1.00 41.24 34 SER B N 1
ATOM 1411 C CA . SER B 1 34 ? -8.347 35.943 21.700 1.00 41.15 34 SER B CA 1
ATOM 1412 C C . SER B 1 34 ? -8.052 36.753 22.952 1.00 41.13 34 SER B C 1
ATOM 1413 O O . SER B 1 34 ? -7.174 36.394 23.739 1.00 40.97 34 SER B O 1
ATOM 1416 N N . LEU B 1 35 ? -8.805 37.841 23.111 1.00 41.15 35 LEU B N 1
ATOM 1417 C CA . LEU B 1 35 ? -8.812 38.692 24.300 1.00 40.99 35 LEU B CA 1
ATOM 1418 C C . LEU B 1 35 ? -8.903 37.938 25.624 1.00 40.78 35 LEU B C 1
ATOM 1419 O O . LEU B 1 35 ? -8.266 38.322 26.608 1.00 40.95 35 LEU B O 1
ATOM 1424 N N . GLU B 1 36 ? -9.727 36.894 25.658 1.00 40.22 36 GLU B N 1
ATOM 1425 C CA . GLU B 1 36 ? -9.973 36.163 26.907 1.00 40.02 36 GLU B CA 1
ATOM 1426 C C . GLU B 1 36 ? -8.919 35.087 27.196 1.00 39.19 36 GLU B C 1
ATOM 1427 O O . GLU B 1 36 ? -8.952 34.459 28.261 1.00 39.12 36 GLU B O 1
ATOM 1433 N N . ASP B 1 37 ? -7.975 34.909 26.266 1.00 37.95 37 ASP B N 1
ATOM 1434 C CA . ASP B 1 37 ? -6.939 33.879 26.392 1.00 37.09 37 ASP B CA 1
ATOM 1435 C C . ASP B 1 37 ? -5.994 34.112 27.586 1.00 36.82 37 ASP B C 1
ATOM 1436 O O . ASP B 1 37 ? -5.647 35.240 27.929 1.00 36.43 37 ASP B O 1
ATOM 1441 N N . THR B 1 38 ? -5.588 33.016 28.210 1.00 36.30 38 THR B N 1
ATOM 1442 C CA . THR B 1 38 ? -4.864 33.064 29.465 1.00 36.28 38 THR B CA 1
ATOM 1443 C C . THR B 1 38 ? -3.710 32.037 29.381 1.00 35.72 38 THR B C 1
ATOM 1444 O O . THR B 1 38 ? -3.551 31.380 28.354 1.00 36.03 38 THR B O 1
ATOM 1448 N N . GLN B 1 39 ? -2.921 31.897 30.447 1.00 35.61 39 GLN B N 1
ATOM 1449 C CA . GLN B 1 39 ? -1.855 30.893 30.497 1.00 35.15 39 GLN B CA 1
ATOM 1450 C C . GLN B 1 39 ? -2.418 29.480 30.318 1.00 35.65 39 GLN B C 1
ATOM 1451 O O . GLN B 1 39 ? -1.805 28.639 29.671 1.00 35.72 39 GLN B O 1
ATOM 1457 N N . LYS B 1 40 ? -3.592 29.227 30.887 1.00 36.43 40 LYS B N 1
ATOM 1458 C CA . LYS B 1 40 ? -4.258 27.927 30.743 1.00 37.40 40 LYS B CA 1
ATOM 1459 C C . LYS B 1 40 ? -4.459 27.531 29.269 1.00 37.68 40 LYS B C 1
ATOM 1460 O O . LYS B 1 40 ? -4.113 26.420 28.838 1.00 38.63 40 LYS B O 1
ATOM 1466 N N . GLU B 1 41 ? -5.007 28.438 28.475 1.00 38.00 41 GLU B N 1
ATOM 1467 C CA . GLU B 1 41 ? -5.259 28.132 27.064 1.00 38.47 41 GLU B CA 1
ATOM 1468 C C . GLU B 1 41 ? -3.947 27.995 26.298 1.00 37.75 41 GLU B C 1
ATOM 1469 O O . GLU B 1 41 ? -3.804 27.113 25.450 1.00 37.03 41 GLU B O 1
ATOM 1475 N N . LEU B 1 42 ? -2.986 28.859 26.615 1.00 37.67 42 LEU B N 1
ATOM 1476 C CA . LEU B 1 42 ? -1.647 28.782 26.028 1.00 37.80 42 LEU B CA 1
ATOM 1477 C C . LEU B 1 42 ? -1.078 27.372 26.221 1.00 37.79 42 LEU B C 1
ATOM 1478 O O . LEU B 1 42 ? -0.698 26.726 25.249 1.00 37.97 42 LEU B O 1
ATOM 1483 N N . GLU B 1 43 ? -1.037 26.911 27.472 1.00 37.91 43 GLU B N 1
ATOM 1484 C CA . GLU B 1 43 ? -0.501 25.576 27.809 1.00 38.22 43 GLU B CA 1
ATOM 1485 C C . GLU B 1 43 ? -1.310 24.428 27.205 1.00 38.08 43 GLU B C 1
ATOM 1486 O O . GLU B 1 43 ? -0.742 23.444 26.709 1.00 37.14 43 GLU B O 1
ATOM 1492 N N . HIS B 1 44 ? -2.630 24.570 27.226 1.00 38.60 44 HIS B N 1
ATOM 1493 C CA . HIS B 1 44 ? -3.518 23.559 26.631 1.00 39.28 44 HIS B CA 1
ATOM 1494 C C . HIS B 1 44 ? -3.362 23.453 25.112 1.00 39.40 44 HIS B C 1
ATOM 1495 O O . HIS B 1 44 ? -3.322 22.352 24.562 1.00 38.92 44 HIS B O 1
ATOM 1502 N N . MET B 1 45 ? -3.253 24.591 24.433 1.00 39.59 45 MET B N 1
ATOM 1503 C CA . MET B 1 45 ? -3.067 24.591 22.980 1.00 39.89 45 MET B CA 1
ATOM 1504 C C . MET B 1 45 ? -1.716 23.991 22.561 1.00 40.22 45 MET B C 1
ATOM 1505 O O . MET B 1 45 ? -1.654 23.213 21.605 1.00 40.64 45 MET B O 1
ATOM 1510 N N . VAL B 1 46 ? -0.649 24.338 23.280 1.00 39.15 46 VAL B N 1
ATOM 1511 C CA . VAL B 1 46 ? 0.657 23.713 23.055 1.00 39.49 46 VAL B CA 1
ATOM 1512 C C . VAL B 1 46 ? 0.549 22.169 23.132 1.00 40.22 46 VAL B C 1
ATOM 1513 O O . VAL B 1 46 ? 0.987 21.461 22.226 1.00 39.36 46 VAL B O 1
ATOM 1517 N N . ARG B 1 47 ? -0.029 21.667 24.220 1.00 40.75 47 ARG B N 1
ATOM 1518 C CA . ARG B 1 47 ? -0.176 20.217 24.402 1.00 42.50 47 ARG B CA 1
ATOM 1519 C C . ARG B 1 47 ? -0.947 19.571 23.249 1.00 42.58 47 ARG B C 1
ATOM 1520 O O . ARG B 1 47 ? -0.562 18.501 22.750 1.00 43.22 47 ARG B O 1
ATOM 1528 N N . LYS B 1 48 ? -2.026 20.219 22.811 1.00 43.12 48 LYS B N 1
ATOM 1529 C CA . LYS B 1 48 ? -2.842 19.675 21.719 1.00 43.71 48 LYS B CA 1
ATOM 1530 C C . LYS B 1 48 ? -2.086 19.620 20.403 1.00 43.42 48 LYS B C 1
ATOM 1531 O O . LYS B 1 48 ? -2.173 18.616 19.691 1.00 42.45 48 LYS B O 1
ATOM 1537 N N . ILE B 1 49 ? -1.353 20.691 20.084 1.00 42.34 49 ILE B N 1
ATOM 1538 C CA . ILE B 1 49 ? -0.602 20.764 18.824 1.00 42.40 49 ILE B CA 1
ATOM 1539 C C . ILE B 1 49 ? 0.451 19.659 18.809 1.00 42.89 49 ILE B C 1
ATOM 1540 O O . ILE B 1 49 ? 0.592 18.921 17.825 1.00 42.91 49 ILE B O 1
ATOM 1545 N N . LEU B 1 50 ? 1.175 19.537 19.920 1.00 42.41 50 LEU B N 1
ATOM 1546 C CA . LEU B 1 50 ? 2.298 18.613 20.005 1.00 42.56 50 LEU B CA 1
ATOM 1547 C C . LEU B 1 50 ? 1.860 17.158 19.980 1.00 43.11 50 LEU B C 1
ATOM 1548 O O . LEU B 1 50 ? 2.600 16.286 19.524 1.00 43.69 50 LEU B O 1
ATOM 1553 N N . ASN B 1 51 ? 0.647 16.907 20.459 1.00 43.24 51 ASN B N 1
ATOM 1554 C CA . ASN B 1 51 ? 0.120 15.545 20.559 1.00 43.64 51 ASN B CA 1
ATOM 1555 C C . ASN B 1 51 ? -0.873 15.131 19.452 1.00 43.29 51 ASN B C 1
ATOM 1556 O O . ASN B 1 51 ? -1.314 13.972 19.390 1.00 42.58 51 ASN B O 1
ATOM 1561 N N . LEU B 1 52 ? -1.184 16.068 18.553 1.00 42.76 52 LEU B N 1
ATOM 1562 C CA . LEU B 1 5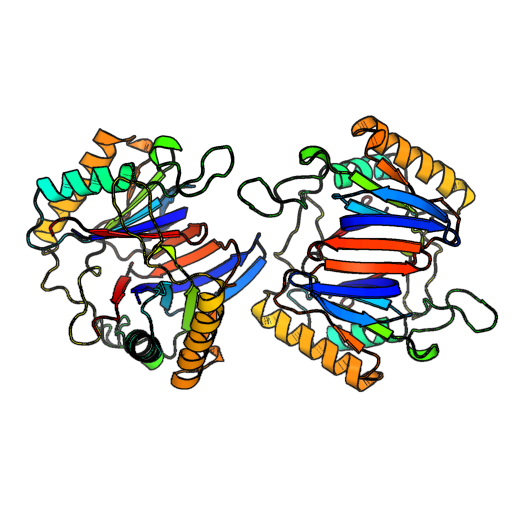2 ? -2.123 15.837 17.458 1.00 43.06 52 LEU B CA 1
ATOM 1563 C C . LEU B 1 52 ? -1.601 14.781 16.468 1.00 42.44 52 LEU B C 1
ATOM 1564 O O . LEU B 1 52 ? -0.584 14.994 15.791 1.00 42.36 52 LEU B O 1
ATOM 1569 N N . ARG B 1 53 ? -2.331 13.679 16.366 1.00 41.35 53 ARG B N 1
ATOM 1570 C CA . ARG B 1 53 ? -1.937 12.524 15.549 1.00 42.08 53 ARG B CA 1
ATOM 1571 C C . ARG B 1 53 ? -2.378 12.678 14.091 1.00 42.16 53 ARG B C 1
ATOM 1572 O O . ARG B 1 53 ? -3.446 12.201 13.687 1.00 41.15 53 ARG B O 1
ATOM 1580 N N . VAL B 1 54 ? -1.523 13.311 13.306 1.00 41.92 54 VAL B N 1
ATOM 1581 C CA . VAL B 1 54 ? -1.834 13.634 11.932 1.00 42.79 54 VAL B CA 1
ATOM 1582 C C . VAL B 1 54 ? -0.944 12.847 10.945 1.00 42.63 54 VAL B C 1
ATOM 1583 O O . VAL B 1 54 ? -1.126 12.909 9.723 1.00 42.37 54 VAL B O 1
ATOM 1587 N N . PHE B 1 55 ? 0.002 12.086 11.495 1.00 42.24 55 PHE B N 1
ATOM 1588 C CA . PHE B 1 55 ? 0.974 11.341 10.684 1.00 42.46 55 PHE B CA 1
ATOM 1589 C C . PHE B 1 55 ? 0.767 9.831 10.717 1.00 42.57 55 PHE B C 1
ATOM 1590 O O . PHE B 1 55 ? 0.166 9.298 11.654 1.00 41.00 55 PHE B O 1
ATOM 1598 N N . GLU B 1 56 ? 1.265 9.155 9.678 1.00 43.94 56 GLU B N 1
ATOM 1599 C CA . GLU B 1 56 ? 1.215 7.687 9.587 1.00 45.53 56 GLU B CA 1
ATOM 1600 C C . GLU B 1 56 ? 2.382 7.023 10.333 1.00 46.29 56 GLU B C 1
ATOM 1601 O O . GLU B 1 56 ? 3.435 7.638 10.507 1.00 47.26 56 GLU B O 1
ATOM 1607 N N . ASP B 1 57 ? 2.187 5.780 10.769 1.00 47.07 57 ASP B N 1
ATOM 1608 C CA . ASP B 1 57 ? 3.294 4.918 11.211 1.00 48.10 57 ASP B CA 1
ATOM 1609 C C . ASP B 1 57 ? 3.971 4.222 10.013 1.00 48.52 57 ASP B C 1
ATOM 1610 O O . ASP B 1 57 ? 3.583 4.451 8.870 1.00 48.52 57 ASP B O 1
ATOM 1615 N N . GLU B 1 58 ? 4.984 3.393 10.274 1.00 49.34 58 GLU B N 1
ATOM 1616 C CA . GLU B 1 58 ? 5.750 2.749 9.193 1.00 50.48 58 GLU B CA 1
ATOM 1617 C C . GLU B 1 58 ? 4.931 1.795 8.326 1.00 50.40 58 GLU B C 1
ATOM 1618 O O . GLU B 1 58 ? 5.196 1.669 7.127 1.00 50.76 58 GLU B O 1
ATOM 1624 N N . SER B 1 59 ? 3.947 1.129 8.940 1.00 50.25 59 SER B N 1
ATOM 1625 C CA . SER B 1 59 ? 2.985 0.294 8.209 1.00 50.04 59 SER B CA 1
ATOM 1626 C C . SER B 1 59 ? 2.085 1.134 7.295 1.00 49.66 59 SER B C 1
ATOM 1627 O O . SER B 1 59 ? 1.579 0.638 6.284 1.00 49.93 59 SER B O 1
ATOM 1630 N N . GLY B 1 60 ? 1.886 2.400 7.663 1.00 49.40 60 GLY B N 1
ATOM 1631 C CA . GLY B 1 60 ? 1.076 3.321 6.870 1.00 48.85 60 GLY B CA 1
ATOM 1632 C C . GLY B 1 60 ? -0.326 3.575 7.407 1.00 48.36 60 GLY B C 1
ATOM 1633 O O . GLY B 1 60 ? -1.163 4.239 6.714 1.00 48.74 60 GLY B O 1
ATOM 1634 N N . LYS B 1 61 ? -0.581 3.045 8.630 1.00 47.71 61 LYS B N 1
ATOM 1635 C CA . LYS B 1 61 ? -1.809 3.345 9.373 1.00 47.01 61 LYS B CA 1
ATOM 1636 C C . LYS B 1 61 ? -1.911 4.860 9.595 1.00 45.78 61 LYS B C 1
ATOM 1637 O O . LYS B 1 61 ? -0.964 5.483 10.069 1.00 45.40 61 LYS B O 1
ATOM 1643 N N . HIS B 1 62 ? -3.057 5.441 9.253 1.00 44.85 62 HIS B N 1
ATOM 1644 C CA . HIS B 1 62 ? -3.273 6.892 9.385 1.00 44.49 62 HIS B CA 1
ATOM 1645 C C . HIS B 1 62 ? -3.517 7.280 10.842 1.00 43.61 62 HIS B C 1
ATOM 1646 O O . HIS B 1 62 ? -3.923 6.441 11.658 1.00 42.41 62 HIS B O 1
ATOM 1653 N N . TRP B 1 63 ? -3.248 8.546 11.164 1.00 43.10 63 TRP B N 1
ATOM 1654 C CA . TRP B 1 63 ? -3.605 9.133 12.462 1.00 42.49 63 TRP B CA 1
ATOM 1655 C C . TRP B 1 63 ? -2.970 8.420 13.646 1.00 42.36 63 TRP B C 1
ATOM 1656 O O . TRP B 1 63 ? -3.615 8.231 14.689 1.00 42.37 63 TRP B O 1
ATOM 1667 N N . SER B 1 64 ? -1.721 7.991 13.500 1.00 42.26 64 SER B N 1
ATOM 1668 C CA . SER B 1 64 ? -1.101 7.200 14.579 1.00 42.31 64 SER B CA 1
ATOM 1669 C C . SER B 1 64 ? 0.115 7.857 15.229 1.00 41.72 64 SER B C 1
ATOM 1670 O O . SER B 1 64 ? 0.578 7.406 16.267 1.00 41.89 64 SER B O 1
ATOM 1673 N N . LYS B 1 65 ? 0.631 8.919 14.621 1.00 40.40 65 LYS B N 1
ATOM 1674 C CA . LYS B 1 65 ? 1.822 9.571 15.149 1.00 39.73 65 LYS B CA 1
ATOM 1675 C C . LYS B 1 65 ? 1.659 11.087 15.156 1.00 39.38 65 LYS B C 1
ATOM 1676 O O . LYS B 1 65 ? 1.121 11.674 14.203 1.00 38.97 65 LYS B O 1
ATOM 1682 N N . SER B 1 66 ? 2.127 11.725 16.224 1.00 39.50 66 SER B N 1
ATOM 1683 C CA . SER B 1 66 ? 2.170 13.199 16.270 1.00 39.38 66 SER B CA 1
ATOM 1684 C C . SER B 1 66 ? 3.456 13.744 15.645 1.00 39.51 66 SER B C 1
ATOM 1685 O O . SER B 1 66 ? 4.375 12.987 15.346 1.00 39.55 66 SER B O 1
ATOM 1688 N N . VAL B 1 67 ? 3.533 15.065 15.495 1.00 39.67 67 VAL B N 1
ATOM 1689 C CA . VAL B 1 67 ? 4.743 15.729 15.023 1.00 39.88 67 VAL B CA 1
ATOM 1690 C C . VAL B 1 67 ? 5.962 15.326 15.887 1.00 40.45 67 VAL B C 1
ATOM 1691 O O . VAL B 1 67 ? 7.061 15.151 15.369 1.00 40.41 67 VAL B O 1
ATOM 1695 N N . MET B 1 68 ? 5.755 15.167 17.193 1.00 41.09 68 MET B N 1
ATOM 1696 C CA . MET B 1 68 ? 6.842 14.827 18.115 1.00 42.43 68 MET B CA 1
ATOM 1697 C C . MET B 1 68 ? 7.265 13.367 17.977 1.00 41.75 68 MET B C 1
ATOM 1698 O O . MET B 1 68 ? 8.452 13.053 18.089 1.00 41.80 68 MET B O 1
ATOM 1703 N N . ASP B 1 69 ? 6.292 12.481 17.758 1.00 41.19 69 ASP B N 1
ATOM 1704 C CA . ASP B 1 69 ? 6.573 11.070 17.474 1.00 40.75 69 ASP B CA 1
ATOM 1705 C C . ASP B 1 69 ? 7.477 10.935 16.253 1.00 40.76 69 ASP B C 1
ATOM 1706 O O . ASP B 1 69 ? 8.368 10.077 16.224 1.00 40.29 69 ASP B O 1
ATOM 1711 N N . LYS B 1 70 ? 7.226 11.779 15.247 1.00 40.34 70 LYS B N 1
ATOM 1712 C CA . LYS B 1 70 ? 7.948 11.730 13.978 1.00 40.83 70 LYS B CA 1
ATOM 1713 C C . LYS B 1 70 ? 9.250 12.526 14.009 1.00 41.18 70 LYS B C 1
ATOM 1714 O O . LYS B 1 70 ? 10.068 12.422 13.084 1.00 41.58 70 LYS B O 1
ATOM 1720 N N . GLN B 1 71 ? 9.439 13.308 15.074 1.00 41.01 71 GLN B N 1
ATOM 1721 C CA . GLN B 1 71 ? 10.521 14.277 15.168 1.00 40.98 71 GLN B CA 1
ATOM 1722 C C . GLN B 1 71 ? 10.498 15.185 13.936 1.00 40.73 71 GLN B C 1
ATOM 1723 O O . GLN B 1 71 ? 11.528 15.468 13.335 1.00 40.05 71 GLN B O 1
ATOM 1729 N N . TYR B 1 72 ? 9.293 15.628 13.575 1.00 40.52 72 TYR B N 1
ATOM 1730 C CA . TYR B 1 72 ? 9.092 16.512 12.442 1.00 41.06 72 TYR B CA 1
ATOM 1731 C C . TYR B 1 72 ? 9.079 17.967 12.934 1.00 41.23 72 TYR B C 1
ATOM 1732 O O . TYR B 1 72 ? 9.244 18.229 14.133 1.00 41.13 72 TYR B O 1
ATOM 1741 N N . GLU B 1 73 ? 8.900 18.906 12.015 1.00 41.44 73 GLU B N 1
ATOM 1742 C CA . GLU B 1 73 ? 9.026 20.332 12.355 1.00 42.16 73 GLU B CA 1
ATOM 1743 C C . GLU B 1 73 ? 7.665 20.999 12.507 1.00 41.91 73 GLU B C 1
ATOM 1744 O O . GLU B 1 73 ? 6.635 20.440 12.110 1.00 41.08 73 GLU B O 1
ATOM 1750 N N . ILE B 1 74 ? 7.669 22.196 13.091 1.00 41.62 74 ILE B N 1
ATOM 1751 C CA . ILE B 1 74 ? 6.454 22.981 13.262 1.00 42.13 74 ILE B CA 1
ATOM 1752 C C . ILE B 1 74 ? 6.765 24.410 12.816 1.00 42.88 74 ILE B C 1
ATOM 1753 O O . ILE B 1 74 ? 7.723 25.006 13.279 1.00 43.11 74 ILE B O 1
ATOM 1758 N N . LEU B 1 75 ? 5.974 24.926 11.884 1.00 43.48 75 LEU B N 1
ATOM 1759 C CA . LEU B 1 75 ? 6.020 26.339 11.530 1.00 43.78 75 LEU B CA 1
ATOM 1760 C C . LEU B 1 75 ? 4.788 27.028 12.122 1.00 44.01 75 LEU B C 1
ATOM 1761 O O . LEU B 1 75 ? 3.666 26.738 11.718 1.00 44.55 75 LEU B O 1
ATOM 1766 N N . CYS B 1 76 ? 4.991 27.924 13.086 1.00 44.85 76 CYS B N 1
ATOM 1767 C CA . CYS B 1 76 ? 3.867 28.680 13.678 1.00 45.75 76 CYS B CA 1
ATOM 1768 C C . CYS B 1 76 ? 3.825 30.089 13.132 1.00 44.56 76 CYS B C 1
ATOM 1769 O O . CYS B 1 76 ? 4.855 30.780 13.038 1.00 44.74 76 CYS B O 1
ATOM 1772 N N . VAL B 1 77 ? 2.625 30.537 12.799 1.00 43.81 77 VAL B N 1
ATOM 1773 C CA . VAL B 1 77 ? 2.439 31.919 12.368 1.00 43.09 77 VAL B CA 1
ATOM 1774 C C . VAL B 1 77 ? 1.233 32.482 13.101 1.00 42.85 77 VAL B C 1
ATOM 1775 O O . VAL B 1 77 ? 0.206 31.817 13.206 1.00 41.26 77 VAL B O 1
ATOM 1779 N N . SER B 1 78 ? 1.374 33.700 13.619 1.00 43.05 78 SER B N 1
ATOM 1780 C CA . SER B 1 78 ? 0.288 34.388 14.313 1.00 43.91 78 SER B CA 1
ATOM 1781 C C . SER B 1 78 ? -0.760 34.834 13.302 1.00 43.36 78 SER B C 1
ATOM 1782 O O . SER B 1 78 ? -0.420 35.396 12.262 1.00 42.54 78 SER B O 1
ATOM 1785 N N . GLN B 1 79 ? -2.033 34.596 13.626 1.00 43.23 79 GLN B N 1
ATOM 1786 C CA . GLN B 1 79 ? -3.145 34.781 12.687 1.00 42.61 79 GLN B CA 1
ATOM 1787 C C . GLN B 1 79 ? -4.408 35.233 13.426 1.00 42.95 79 GLN B C 1
ATOM 1788 O O . GLN B 1 79 ? -5.279 34.408 13.742 1.00 43.66 79 GLN B O 1
ATOM 1794 N N . PHE B 1 80 ? -4.509 36.530 13.691 1.00 42.24 80 PHE B N 1
ATOM 1795 C CA . PHE B 1 80 ? -5.654 37.093 14.414 1.00 42.55 80 PHE B CA 1
ATOM 1796 C C . PHE B 1 80 ? -6.993 36.946 13.686 1.00 41.90 80 PHE B C 1
ATOM 1797 O O . PHE B 1 80 ? -8.036 37.070 14.317 1.00 42.46 80 PHE B O 1
ATOM 1805 N N . THR B 1 81 ? -6.974 36.689 12.372 1.00 41.59 81 THR B N 1
ATOM 1806 C CA . THR B 1 81 ? -8.227 36.592 11.581 1.00 41.12 81 THR B CA 1
ATOM 1807 C C . THR B 1 81 ? -9.117 35.416 11.976 1.00 41.95 81 THR B C 1
ATOM 1808 O O . THR B 1 81 ? -10.332 35.418 11.705 1.00 41.72 81 THR B O 1
ATOM 1812 N N . LEU B 1 82 ? -8.514 34.407 12.595 1.00 42.49 82 LEU B N 1
ATOM 1813 C CA . LEU B 1 82 ? -9.270 33.266 13.099 1.00 44.69 82 LEU B CA 1
ATOM 1814 C C . LEU B 1 82 ? -10.229 33.648 14.234 1.00 46.36 82 LEU B C 1
ATOM 1815 O O . LEU B 1 82 ? -11.204 32.943 14.483 1.00 47.09 82 LEU B O 1
ATOM 1820 N N . GLN B 1 83 ? -9.955 34.774 14.897 1.00 48.25 83 GLN B N 1
ATOM 1821 C CA . GLN B 1 83 ? -10.846 35.342 15.922 1.00 50.15 83 GLN B CA 1
ATOM 1822 C C . GLN B 1 83 ? -11.851 36.329 15.310 1.00 51.66 83 GLN B C 1
ATOM 1823 O O . GLN B 1 83 ? -12.012 37.456 15.783 1.00 52.14 83 GLN B O 1
ATOM 1829 N N . CYS B 1 84 ? -12.528 35.885 14.258 1.00 53.55 84 CYS B N 1
ATOM 1830 C CA . CYS B 1 84 ? -13.418 36.731 13.479 1.00 54.58 84 CYS B CA 1
ATOM 1831 C C . CYS B 1 84 ? -14.886 36.457 13.802 1.00 55.20 84 CYS B C 1
ATOM 1832 O O . CYS B 1 84 ? -15.289 35.299 13.971 1.00 55.47 84 CYS B O 1
ATOM 1835 N N . VAL B 1 85 ? -15.675 37.527 13.883 1.00 55.67 85 VAL B N 1
ATOM 1836 C CA . VAL B 1 85 ? -17.125 37.414 13.984 1.00 56.23 85 VAL B CA 1
ATOM 1837 C C . VAL B 1 85 ? -17.765 37.871 12.665 1.00 56.77 85 VAL B C 1
ATOM 1838 O O . VAL B 1 85 ? -17.426 38.933 12.132 1.00 56.68 85 VAL B O 1
ATOM 1842 N N . LEU B 1 86 ? -18.686 37.053 12.155 1.00 57.26 86 LEU B N 1
ATOM 1843 C CA . LEU B 1 86 ? -19.254 37.243 10.828 1.00 57.71 86 LEU B CA 1
ATOM 1844 C C . LEU B 1 86 ? -20.670 37.783 10.798 1.00 58.04 86 LEU B C 1
ATOM 1845 O O . LEU B 1 86 ? -21.563 37.158 10.216 1.00 58.06 86 LEU B O 1
ATOM 1846 N N . LYS B 1 87 ? -20.884 38.937 11.426 1.00 58.27 87 LYS B N 1
ATOM 1847 C CA . LYS B 1 87 ? -22.109 39.700 11.193 1.00 58.61 87 LYS B CA 1
ATOM 1848 C C . LYS B 1 87 ? -21.964 40.345 9.814 1.00 58.64 87 LYS B C 1
ATOM 1849 O O . LYS B 1 87 ? -20.894 40.867 9.486 1.00 58.83 87 LYS B O 1
ATOM 1854 N N . GLY B 1 88 ? -23.023 40.284 9.007 1.00 58.50 88 GLY B N 1
ATOM 1855 C CA . GLY B 1 88 ? -22.944 40.675 7.599 1.00 58.27 88 GLY B CA 1
ATOM 1856 C C . GLY B 1 88 ? -21.882 39.843 6.898 1.00 58.02 88 GLY B C 1
ATOM 1857 O O . GLY B 1 88 ? -21.750 38.645 7.174 1.00 58.14 88 GLY B O 1
ATOM 1858 N N . ASN B 1 89 ? -21.108 40.474 6.015 1.00 57.71 89 ASN B N 1
ATOM 1859 C CA . ASN B 1 89 ? -20.017 39.775 5.310 1.00 57.27 89 ASN B CA 1
ATOM 1860 C C . ASN B 1 89 ? -18.620 40.331 5.590 1.00 56.98 89 ASN B C 1
ATOM 1861 O O . ASN B 1 89 ? -17.609 39.697 5.250 1.00 56.61 89 ASN B O 1
ATOM 1866 N N . LYS B 1 90 ? -18.567 41.513 6.205 1.00 56.80 90 LYS B N 1
ATOM 1867 C CA . LYS B 1 90 ? -17.296 42.096 6.644 1.00 56.69 90 LYS B CA 1
ATOM 1868 C C . LYS B 1 90 ? -16.860 41.474 7.973 1.00 56.38 90 LYS B C 1
ATOM 1869 O O . LYS B 1 90 ? -17.674 41.333 8.893 1.00 56.67 90 LYS B O 1
ATOM 1875 N N . PRO B 1 91 ? -15.583 41.070 8.066 1.00 55.95 91 PRO B N 1
ATOM 1876 C CA . PRO B 1 91 ? -15.051 40.584 9.335 1.00 55.57 91 PRO B CA 1
ATOM 1877 C C . PRO B 1 91 ? -14.923 41.700 10.376 1.00 55.16 91 PRO B C 1
ATOM 1878 O O . PRO B 1 91 ? -14.624 42.852 10.033 1.00 55.12 91 PRO B O 1
ATOM 1882 N N . ASP B 1 92 ? -15.186 41.351 11.631 1.00 54.48 92 ASP B N 1
ATOM 1883 C CA . ASP B 1 92 ? -14.914 42.221 12.769 1.00 53.82 92 ASP B CA 1
ATOM 1884 C C . ASP B 1 92 ? -14.007 41.428 13.712 1.00 53.35 92 ASP B C 1
ATOM 1885 O O . ASP B 1 92 ? -14.234 40.237 13.942 1.00 53.10 92 ASP B O 1
ATOM 1890 N N . PHE B 1 93 ? -12.980 42.085 14.247 1.00 52.65 93 PHE B N 1
ATOM 1891 C CA . PHE B 1 93 ? -11.937 41.376 14.995 1.00 52.23 93 PHE B CA 1
ATOM 1892 C C . PHE B 1 93 ? -11.867 41.739 16.476 1.00 52.17 93 PHE B C 1
ATOM 1893 O O . PHE B 1 93 ? -10.817 41.575 17.103 1.00 52.11 93 PHE B O 1
ATOM 1901 N N . HIS B 1 94 ? -12.989 42.199 17.034 1.00 51.94 94 HIS B N 1
ATOM 1902 C CA . HIS B 1 94 ? -13.044 42.672 18.423 1.00 51.86 94 HIS B CA 1
ATOM 1903 C C . HIS B 1 94 ? -12.685 41.603 19.457 1.00 51.36 94 HIS B C 1
ATOM 1904 O O . HIS B 1 94 ? -12.315 41.934 20.586 1.00 51.62 94 HIS B O 1
ATOM 1911 N N . LEU B 1 95 ? -12.822 40.333 19.079 1.00 50.66 95 LEU B N 1
ATOM 1912 C CA . LEU B 1 95 ? -12.523 39.219 19.977 1.00 50.13 95 LEU B CA 1
ATOM 1913 C C . LEU B 1 95 ? -11.035 38.856 19.963 1.00 49.41 95 LEU B C 1
ATOM 1914 O O . LEU B 1 95 ? -10.544 38.190 20.878 1.00 49.08 95 LEU B O 1
ATOM 1919 N N . ALA B 1 96 ? -10.327 39.282 18.921 1.00 48.52 96 ALA B N 1
ATOM 1920 C CA . ALA B 1 96 ? -8.884 39.064 18.855 1.00 47.97 96 ALA B CA 1
ATOM 1921 C C . ALA B 1 96 ? -8.170 39.947 19.884 1.00 47.76 96 ALA B C 1
ATOM 1922 O O . ALA B 1 96 ? -8.594 41.081 20.143 1.00 46.63 96 ALA B O 1
ATOM 1924 N N . MET B 1 97 ? -7.100 39.415 20.475 1.00 47.63 97 MET B N 1
ATOM 1925 C CA . MET B 1 97 ? -6.262 40.195 21.391 1.00 47.78 97 MET B CA 1
ATOM 1926 C C . MET B 1 97 ? -5.476 41.257 20.607 1.00 48.18 97 MET B C 1
ATOM 1927 O O . MET B 1 97 ? -4.850 40.925 19.595 1.00 48.00 97 MET B O 1
ATOM 1932 N N . PRO B 1 98 ? -5.523 42.534 21.058 1.00 48.75 98 PRO B N 1
ATOM 1933 C CA . PRO B 1 98 ? -4.735 43.619 20.455 1.00 49.32 98 PRO B CA 1
ATOM 1934 C C . PRO B 1 98 ? -3.237 43.299 20.369 1.00 50.17 98 PRO B C 1
ATOM 1935 O O . PRO B 1 98 ? -2.678 42.671 21.279 1.00 50.29 98 PRO B O 1
ATOM 1939 N N . THR B 1 99 ? -2.604 43.748 19.286 1.00 50.73 99 THR B N 1
ATOM 1940 C CA . THR B 1 99 ? -1.210 43.393 18.959 1.00 51.46 99 THR B CA 1
ATOM 1941 C C . THR B 1 99 ? -0.137 43.698 20.021 1.00 51.19 99 THR B C 1
ATOM 1942 O O . THR B 1 99 ? 0.888 43.017 20.072 1.00 51.20 99 THR B O 1
ATOM 1946 N N . GLU B 1 100 ? -0.367 44.710 20.853 1.00 51.40 100 GLU B N 1
ATOM 1947 C CA . GLU B 1 100 ? 0.581 45.075 21.914 1.00 51.35 100 GLU B CA 1
ATOM 1948 C C . GLU B 1 100 ? 0.742 43.926 22.924 1.00 50.84 100 GLU B C 1
ATOM 1949 O O . GLU B 1 100 ? 1.873 43.504 23.238 1.00 50.84 100 GLU B O 1
ATOM 1955 N N . GLN B 1 101 ? -0.391 43.403 23.402 1.00 49.47 101 GLN B N 1
ATOM 1956 C CA . GLN B 1 101 ? -0.374 42.257 24.300 1.00 47.99 101 GLN B CA 1
ATOM 1957 C C . GLN B 1 101 ? -0.163 40.962 23.530 1.00 46.26 101 GLN B C 1
ATOM 1958 O O . GLN B 1 101 ? 0.527 40.060 24.020 1.00 45.36 101 GLN B O 1
ATOM 1964 N N . ALA B 1 102 ? -0.763 40.871 22.338 1.00 44.51 102 ALA B N 1
ATOM 1965 C CA . ALA B 1 102 ? -0.697 39.655 21.532 1.00 43.32 102 ALA B CA 1
ATOM 1966 C C . ALA B 1 102 ? 0.730 39.255 21.175 1.00 42.04 102 ALA B C 1
ATOM 1967 O O . ALA B 1 102 ? 1.018 38.079 21.141 1.00 41.70 102 ALA B O 1
ATOM 1969 N N . GLU B 1 103 ? 1.615 40.219 20.905 1.00 40.94 103 GLU B N 1
ATOM 1970 C CA . GLU B 1 103 ? 2.996 39.859 20.572 1.00 40.27 103 GLU B CA 1
ATOM 1971 C C . GLU B 1 103 ? 3.677 39.153 21.745 1.00 38.99 103 GLU B C 1
ATOM 1972 O O . GLU B 1 103 ? 4.294 38.106 21.567 1.00 38.62 103 GLU B O 1
ATOM 1978 N N . GLY B 1 104 ? 3.555 39.733 22.938 1.00 38.04 104 GLY B N 1
ATOM 1979 C CA . GLY B 1 104 ? 4.035 39.083 24.155 1.00 37.38 104 GLY B CA 1
ATOM 1980 C C . GLY B 1 104 ? 3.436 37.711 24.396 1.00 37.16 104 GLY B C 1
ATOM 1981 O O . GLY B 1 104 ? 4.153 36.753 24.721 1.00 37.40 104 GLY B O 1
ATOM 1982 N N . PHE B 1 105 ? 2.118 37.599 24.242 1.00 36.65 105 PHE B N 1
ATOM 1983 C CA . PHE B 1 105 ? 1.447 36.304 24.424 1.00 36.42 105 PHE B CA 1
ATOM 1984 C C . PHE B 1 105 ? 1.973 35.268 23.420 1.00 36.81 105 PHE B C 1
ATOM 1985 O O . PHE B 1 105 ? 2.342 34.147 23.806 1.00 36.83 105 PHE B O 1
ATOM 1993 N N . TYR B 1 106 ? 2.008 35.651 22.143 1.00 36.65 106 TYR B N 1
ATOM 1994 C CA . TYR B 1 106 ? 2.559 34.822 21.069 1.00 37.30 106 TYR B CA 1
ATOM 1995 C C . TYR B 1 106 ? 3.994 34.362 21.369 1.00 37.27 106 TYR B C 1
ATOM 1996 O O . TYR B 1 106 ? 4.313 33.166 21.256 1.00 37.33 106 TYR B O 1
ATOM 2005 N N . ASN B 1 107 ? 4.858 35.310 21.740 1.00 36.92 107 ASN B N 1
ATOM 2006 C CA . ASN B 1 107 ? 6.229 34.962 22.079 1.00 36.95 107 ASN B CA 1
ATOM 2007 C C . ASN B 1 107 ? 6.286 33.936 23.221 1.00 37.33 107 ASN B C 1
ATOM 2008 O O . ASN B 1 107 ? 6.999 32.945 23.108 1.00 37.57 107 ASN B O 1
ATOM 2013 N N . SER B 1 108 ? 5.506 34.151 24.280 1.00 36.82 108 SER B N 1
ATOM 2014 C CA . SER B 1 108 ? 5.435 33.195 25.396 1.00 37.02 108 SER B CA 1
ATOM 2015 C C . SER B 1 108 ? 4.938 31.816 24.926 1.00 37.37 108 SER B C 1
ATOM 2016 O O . SER B 1 108 ? 5.433 30.762 25.382 1.00 36.75 108 SER B O 1
ATOM 2019 N N . PHE B 1 109 ? 3.953 31.835 24.030 1.00 38.11 109 PHE B N 1
ATOM 2020 C CA . PHE B 1 109 ? 3.395 30.618 23.452 1.00 39.44 109 PHE B CA 1
ATOM 2021 C C . PHE B 1 109 ? 4.460 29.823 22.694 1.00 40.24 109 PHE B C 1
ATOM 2022 O O . PHE B 1 109 ? 4.588 28.599 22.874 1.00 39.96 109 PHE B O 1
ATOM 2030 N N . LEU B 1 110 ? 5.222 30.518 21.846 1.00 40.84 110 LEU B N 1
ATOM 2031 C CA . LEU B 1 110 ? 6.303 29.877 21.085 1.00 41.97 110 LEU B CA 1
ATOM 2032 C C . LEU B 1 110 ? 7.361 29.315 22.009 1.00 41.82 110 LEU B C 1
ATOM 2033 O O . LEU B 1 110 ? 7.925 28.252 21.740 1.00 41.52 110 LEU B O 1
ATOM 2038 N N . GLU B 1 111 ? 7.636 30.034 23.095 1.00 41.75 111 GLU B N 1
ATOM 2039 C CA . GLU B 1 111 ? 8.616 29.575 24.074 1.00 42.10 111 GLU B CA 1
ATOM 2040 C C . GLU B 1 111 ? 8.169 28.308 24.829 1.00 42.43 111 GLU B C 1
ATOM 2041 O O . GLU B 1 111 ? 9.016 27.450 25.127 1.00 42.32 111 GLU B O 1
ATOM 2047 N N . GLN B 1 112 ? 6.870 28.178 25.138 1.00 42.78 112 GLN B N 1
ATOM 2048 C CA . GLN B 1 112 ? 6.358 26.951 25.791 1.00 43.22 112 GLN B CA 1
ATOM 2049 C C . GLN B 1 112 ? 6.467 25.771 24.827 1.00 42.38 112 GLN B C 1
ATOM 2050 O O . GLN B 1 112 ? 6.827 24.668 25.224 1.00 41.89 112 GLN B O 1
ATOM 2056 N N . LEU B 1 113 ? 6.124 26.022 23.566 1.00 42.03 113 LEU B N 1
ATOM 2057 C CA . LEU B 1 113 ? 6.257 25.043 22.497 1.00 42.14 113 LEU B CA 1
ATOM 2058 C C . LEU B 1 113 ? 7.680 24.512 22.381 1.00 41.88 113 LEU B C 1
ATOM 2059 O O . LEU B 1 113 ? 7.884 23.301 22.308 1.00 41.52 113 LEU B O 1
ATOM 2064 N N . ARG B 1 114 ? 8.653 25.423 22.333 1.00 41.81 114 ARG B N 1
ATOM 2065 C CA . ARG B 1 114 ? 10.066 25.049 22.264 1.00 42.47 114 ARG B CA 1
ATOM 2066 C C . ARG B 1 114 ? 10.564 24.281 23.488 1.00 42.51 114 ARG B C 1
ATOM 2067 O O . ARG B 1 114 ? 11.321 23.317 23.346 1.00 42.54 114 ARG B O 1
ATOM 2075 N N . LYS B 1 115 ? 10.164 24.700 24.684 1.00 42.48 115 LYS B N 1
ATOM 2076 C CA . LYS B 1 115 ? 10.633 24.010 25.881 1.00 43.00 115 LYS B CA 1
ATOM 2077 C C . LYS B 1 115 ? 9.980 22.634 26.087 1.00 42.70 115 LYS B C 1
ATOM 2078 O O . LYS B 1 115 ? 10.584 21.749 26.700 1.00 42.45 115 LYS B O 1
ATOM 2084 N N . THR B 1 116 ? 8.763 22.464 25.572 1.00 42.08 116 THR B N 1
ATOM 2085 C CA . THR B 1 116 ? 8.029 21.191 25.673 1.00 42.35 116 THR B CA 1
ATOM 2086 C C . THR B 1 116 ? 8.478 20.203 24.598 1.00 42.59 116 THR B C 1
ATOM 2087 O O . THR B 1 116 ? 8.390 18.987 24.792 1.00 43.41 116 THR B O 1
ATOM 2091 N N . TYR B 1 117 ? 8.915 20.732 23.453 1.00 42.33 117 TYR B N 1
ATOM 2092 C CA . TYR B 1 117 ? 9.405 19.934 22.326 1.00 41.80 117 TYR B CA 1
ATOM 2093 C C . TYR B 1 117 ? 10.905 20.181 22.139 1.00 41.96 117 TYR B C 1
ATOM 2094 O O . TYR B 1 117 ? 11.667 20.096 23.101 1.00 42.04 117 TYR B O 1
ATOM 2103 N N . ARG B 1 118 ? 11.327 20.482 20.912 1.00 41.99 118 ARG B N 1
ATOM 2104 C CA . ARG B 1 118 ? 12.723 20.817 20.629 1.00 42.85 118 ARG B CA 1
ATOM 2105 C C . ARG B 1 118 ? 12.775 22.193 19.943 1.00 41.79 118 ARG B C 1
ATOM 2106 O O . ARG B 1 118 ? 12.117 22.402 18.921 1.00 41.01 118 ARG B O 1
ATOM 2114 N N . PRO B 1 119 ? 13.572 23.129 20.494 1.00 41.73 119 PRO B N 1
ATOM 2115 C CA . PRO B 1 119 ? 13.611 24.496 19.967 1.00 41.57 119 PRO B CA 1
ATOM 2116 C C . PRO B 1 119 ? 13.967 24.561 18.483 1.00 41.40 119 PRO B C 1
ATOM 2117 O O . PRO B 1 119 ? 13.370 25.344 17.740 1.00 41.74 119 PRO B O 1
ATOM 2121 N N . GLU B 1 120 ? 14.910 23.725 18.053 1.00 41.30 120 GLU B N 1
ATOM 2122 C CA . GLU B 1 120 ? 15.436 23.769 16.684 1.00 41.31 120 GLU B CA 1
ATOM 2123 C C . GLU B 1 120 ? 14.450 23.300 15.628 1.00 41.41 120 GLU B C 1
ATOM 2124 O O . GLU B 1 120 ? 14.639 23.567 14.436 1.00 41.36 120 GLU B O 1
ATOM 2130 N N . LEU B 1 121 ? 13.407 22.594 16.066 1.00 41.30 121 LEU B N 1
ATOM 2131 C CA . LEU B 1 121 ? 12.370 22.095 15.163 1.00 41.73 121 LEU B CA 1
ATOM 2132 C C . LEU B 1 121 ? 11.129 22.984 15.125 1.00 41.76 121 LEU B C 1
ATOM 2133 O O . LEU B 1 121 ? 10.128 22.656 14.469 1.00 41.97 121 LEU B O 1
ATOM 2138 N N . ILE B 1 122 ? 11.193 24.104 15.833 1.00 41.77 122 ILE B N 1
ATOM 2139 C CA . ILE B 1 122 ? 10.098 25.082 15.867 1.00 41.84 122 ILE B CA 1
ATOM 2140 C C . ILE B 1 122 ? 10.563 26.347 15.154 1.00 41.77 122 ILE B C 1
ATOM 2141 O O . ILE B 1 122 ? 11.553 26.956 15.560 1.00 40.23 122 ILE B O 1
ATOM 2146 N N . LYS B 1 123 ? 9.836 26.718 14.096 1.00 42.10 123 LYS B N 1
ATOM 2147 C CA . LYS B 1 123 ? 10.081 27.933 13.314 1.00 42.68 123 LYS B CA 1
ATOM 2148 C C . LYS B 1 123 ? 8.882 28.887 13.378 1.00 42.60 123 LYS B C 1
ATOM 2149 O O . LYS B 1 123 ? 7.739 28.473 13.602 1.00 41.34 123 LYS B O 1
ATOM 2155 N N . ASP B 1 124 ? 9.155 30.167 13.149 1.00 42.95 124 ASP B N 1
ATOM 2156 C CA . ASP B 1 124 ? 8.170 31.214 13.304 1.00 43.65 124 ASP B CA 1
ATOM 2157 C C . ASP B 1 124 ? 8.107 32.057 12.030 1.00 44.12 124 ASP B C 1
ATOM 2158 O O . ASP B 1 124 ? 9.067 32.103 11.242 1.00 43.91 124 ASP B O 1
ATOM 2163 N N . GLY B 1 125 ? 6.986 32.743 11.839 1.00 43.92 125 GLY B N 1
ATOM 2164 C CA . GLY B 1 125 ? 6.934 33.835 10.880 1.00 44.40 125 GLY B CA 1
ATOM 2165 C C . GLY B 1 125 ? 7.570 35.057 11.513 1.00 45.35 125 GLY B C 1
ATOM 2166 O O . GLY B 1 125 ? 8.413 34.937 12.413 1.00 45.09 125 GLY B O 1
ATOM 2167 N N . LYS B 1 126 ? 7.154 36.239 11.058 1.00 45.80 126 LYS B N 1
ATOM 2168 C CA . LYS B 1 126 ? 7.580 37.503 11.657 1.00 46.49 126 LYS B CA 1
ATOM 2169 C C . LYS B 1 126 ? 6.322 38.243 12.108 1.00 46.04 126 LYS B C 1
ATOM 2170 O O . LYS B 1 126 ? 5.594 38.801 11.286 1.00 44.54 126 LYS B O 1
ATOM 2176 N N . PHE B 1 127 ? 6.077 38.226 13.420 1.00 46.24 127 PHE B N 1
ATOM 2177 C CA . PHE B 1 127 ? 4.812 38.707 14.013 1.00 46.80 127 PHE B CA 1
ATOM 2178 C C . PHE B 1 127 ? 4.117 39.936 13.378 1.00 46.95 127 PHE B C 1
ATOM 2179 O O . PHE B 1 127 ? 2.930 39.894 13.101 1.00 49.15 127 PHE B O 1
ATOM 2187 N N . GLY B 1 128 ? 4.804 41.026 13.154 1.00 46.14 128 GLY B N 1
ATOM 2188 C CA . GLY B 1 128 ? 4.046 42.198 12.659 1.00 46.61 128 GLY B CA 1
ATOM 2189 C C . GLY B 1 128 ? 3.855 42.312 11.148 1.00 45.28 128 GLY B C 1
ATOM 2190 O O . GLY B 1 128 ? 3.160 43.220 10.659 1.00 45.37 128 GLY B O 1
ATOM 2191 N N . ALA B 1 129 ? 4.468 41.390 10.412 1.00 43.82 129 ALA B N 1
ATOM 2192 C CA . ALA B 1 129 ? 4.848 41.656 9.028 1.00 42.54 129 ALA B CA 1
ATOM 2193 C C . ALA B 1 129 ? 3.835 41.150 8.028 1.00 41.34 129 ALA B C 1
ATOM 2194 O O . ALA B 1 129 ? 3.039 40.272 8.323 1.00 40.24 129 ALA B O 1
ATOM 2196 N N . TYR B 1 130 ? 3.878 41.716 6.835 1.00 40.31 130 TYR B N 1
ATOM 2197 C CA . TYR B 1 130 ? 3.079 41.217 5.736 1.00 39.90 130 TYR B CA 1
ATOM 2198 C C . TYR B 1 130 ? 3.850 40.061 5.103 1.00 39.54 130 TYR B C 1
ATOM 2199 O O . TYR B 1 130 ? 4.867 40.262 4.429 1.00 39.00 130 TYR B O 1
ATOM 2208 N N . MET B 1 131 ? 3.356 38.851 5.343 1.00 38.19 131 MET B N 1
ATOM 2209 C CA . MET B 1 131 ? 4.068 37.643 4.982 1.00 38.91 131 MET B CA 1
ATOM 2210 C C . MET B 1 131 ? 3.371 36.932 3.852 1.00 39.04 131 MET B C 1
ATOM 2211 O O . MET B 1 131 ? 2.154 37.055 3.683 1.00 39.50 131 MET B O 1
ATOM 2216 N N . GLN B 1 132 ? 4.147 36.153 3.107 1.00 38.83 132 GLN B N 1
ATOM 2217 C CA . GLN B 1 132 ? 3.617 35.077 2.295 1.00 37.86 132 GLN B CA 1
ATOM 2218 C C . GLN B 1 132 ? 3.989 33.803 3.001 1.00 38.54 132 GLN B C 1
ATOM 2219 O O . GLN B 1 132 ? 5.159 33.552 3.243 1.00 38.87 132 GLN B O 1
ATOM 2225 N N . VAL B 1 133 ? 2.982 33.013 3.365 1.00 38.44 133 VAL B N 1
ATOM 2226 C CA . VAL B 1 133 ? 3.204 31.746 4.012 1.00 38.72 133 VAL B CA 1
ATOM 2227 C C . VAL B 1 133 ? 2.960 30.680 2.959 1.00 39.42 133 VAL B C 1
ATOM 2228 O O . VAL B 1 133 ? 1.817 30.466 2.542 1.00 38.85 133 VAL B O 1
ATOM 2232 N N . HIS B 1 134 ? 4.050 30.070 2.491 1.00 40.00 134 HIS B N 1
ATOM 2233 C CA . HIS B 1 134 ? 3.988 29.038 1.468 1.00 41.25 134 HIS B CA 1
ATOM 2234 C C . HIS B 1 134 ? 3.701 27.721 2.177 1.00 41.19 134 HIS B C 1
ATOM 2235 O O . HIS B 1 134 ? 4.473 27.278 2.999 1.00 40.91 134 HIS B O 1
ATOM 2242 N N . ILE B 1 135 ? 2.546 27.135 1.902 1.00 41.46 135 ILE B N 1
ATOM 2243 C CA . ILE B 1 135 ? 2.114 25.953 2.618 1.00 40.94 135 ILE B CA 1
ATOM 2244 C C . ILE B 1 135 ? 1.892 24.835 1.615 1.00 41.31 135 ILE B C 1
ATOM 2245 O O . ILE B 1 135 ? 0.962 24.913 0.803 1.00 41.94 135 ILE B O 1
ATOM 2250 N N . GLN B 1 136 ? 2.735 23.798 1.655 1.00 40.66 136 GLN B N 1
ATOM 2251 C CA . GLN B 1 136 ? 2.481 22.634 0.804 1.00 39.64 136 GLN B CA 1
ATOM 2252 C C . GLN B 1 136 ? 1.709 21.602 1.622 1.00 40.21 136 GLN B C 1
ATOM 2253 O O . GLN B 1 136 ? 2.302 20.734 2.283 1.00 39.30 136 GLN B O 1
ATOM 2259 N N . ASN B 1 137 ? 0.380 21.738 1.596 1.00 39.21 137 ASN B N 1
ATOM 2260 C CA . ASN B 1 137 ? -0.505 20.932 2.418 1.00 39.04 137 ASN B CA 1
ATOM 2261 C C . ASN B 1 137 ? -0.537 19.497 1.875 1.00 38.74 137 ASN B C 1
ATOM 2262 O O . ASN B 1 137 ? -0.961 19.269 0.746 1.00 38.82 137 ASN B O 1
ATOM 2267 N N . ASP B 1 138 ? -0.073 18.559 2.697 1.00 38.26 138 ASP B N 1
ATOM 2268 C CA . ASP B 1 138 ? 0.147 17.151 2.315 1.00 38.28 138 ASP B CA 1
ATOM 2269 C C . ASP B 1 138 ? -1.094 16.310 2.575 1.00 37.99 138 ASP B C 1
ATOM 2270 O O . ASP B 1 138 ? -1.323 15.872 3.710 1.00 37.90 138 ASP B O 1
ATOM 2275 N N . GLY B 1 139 ? -1.905 16.115 1.526 1.00 37.33 139 GLY B N 1
ATOM 2276 C CA . GLY B 1 139 ? -3.105 15.280 1.616 1.00 37.23 139 GLY B CA 1
ATOM 2277 C C . GLY B 1 139 ? -4.287 15.730 0.767 1.00 37.53 139 GLY B C 1
ATOM 2278 O O . GLY B 1 139 ? -4.699 15.022 -0.159 1.00 36.42 139 GLY B O 1
ATOM 2279 N N . PRO B 1 140 ? -4.869 16.903 1.081 1.00 37.42 140 PRO B N 1
ATOM 2280 C CA . PRO B 1 140 ? -4.523 17.800 2.168 1.00 37.69 140 PRO B CA 1
ATOM 2281 C C . PRO B 1 140 ? -5.031 17.224 3.501 1.00 38.21 140 PRO B C 1
ATOM 2282 O O . PRO B 1 140 ? -5.935 16.391 3.499 1.00 37.77 140 PRO B O 1
ATOM 2286 N N . VAL B 1 141 ? -4.428 17.653 4.608 1.00 38.74 141 VAL B N 1
ATOM 2287 C CA . VAL B 1 141 ? -4.926 17.331 5.961 1.00 38.89 141 VAL B CA 1
ATOM 2288 C C . VAL B 1 141 ? -4.973 18.648 6.731 1.00 39.22 141 VAL B C 1
ATOM 2289 O O . VAL B 1 141 ? -3.952 19.354 6.849 1.00 38.92 141 VAL B O 1
ATOM 2293 N N . THR B 1 142 ? -6.154 18.983 7.240 1.00 39.39 142 THR B N 1
ATOM 2294 C CA . THR B 1 142 ? -6.339 20.281 7.911 1.00 39.25 142 THR B CA 1
ATOM 2295 C C . THR B 1 142 ? -7.219 20.085 9.136 1.00 38.65 142 THR B C 1
ATOM 2296 O O . THR B 1 142 ? -8.304 19.551 9.029 1.00 37.63 142 THR B O 1
ATOM 2300 N N . ILE B 1 143 ? -6.760 20.543 10.297 1.00 38.77 143 ILE B N 1
ATOM 2301 C CA . ILE B 1 143 ? -7.491 20.304 11.537 1.00 39.46 143 ILE B CA 1
ATOM 2302 C C . ILE B 1 143 ? -7.712 21.629 12.261 1.00 39.37 143 ILE B C 1
ATOM 2303 O O . ILE B 1 143 ? -6.773 22.413 12.396 1.00 39.41 143 ILE B O 1
ATOM 2308 N N . GLU B 1 144 ? -8.940 21.861 12.717 1.00 38.95 144 GLU B N 1
ATOM 2309 C CA . GLU B 1 144 ? -9.258 23.014 13.545 1.00 39.53 144 GLU B CA 1
ATOM 2310 C C . GLU B 1 144 ? -9.164 22.639 15.027 1.00 40.23 144 GLU B C 1
ATOM 2311 O O . GLU B 1 144 ? -9.754 21.644 15.459 1.00 39.64 144 GLU B O 1
ATOM 2317 N N . LEU B 1 145 ? -8.416 23.438 15.783 1.00 40.55 145 LEU B N 1
ATOM 2318 C CA . LEU B 1 145 ? -8.266 23.256 17.227 1.00 41.52 145 LEU B CA 1
ATOM 2319 C C . LEU B 1 145 ? -8.767 24.488 17.976 1.00 42.28 145 LEU B C 1
ATOM 2320 O O . LEU B 1 145 ? -8.641 25.616 17.494 1.00 41.16 145 LEU B O 1
ATOM 2325 N N . GLU B 1 146 ? -9.324 24.266 19.161 1.00 43.92 146 GLU B N 1
ATOM 2326 C CA . GLU B 1 146 ? -9.745 25.359 20.022 1.00 46.54 146 GLU B CA 1
ATOM 2327 C C . GLU B 1 146 ? -9.493 25.009 21.494 1.00 47.88 146 GLU B C 1
ATOM 2328 O O . GLU B 1 146 ? -9.674 23.855 21.899 1.00 47.12 146 GLU B O 1
ATOM 2334 N N . SER B 1 147 ? -9.087 25.990 22.298 1.00 49.91 147 SER B N 1
ATOM 2335 C CA . SER B 1 147 ? -8.744 25.676 23.691 1.00 52.65 147 SER B CA 1
ATOM 2336 C C . SER B 1 147 ? -9.606 26.233 24.823 1.00 54.69 147 SER B C 1
ATOM 2337 O O . SER B 1 147 ? -9.688 25.613 25.896 1.00 55.84 147 SER B O 1
ATOM 2340 N N . PRO B 1 148 ? -10.203 27.422 24.646 1.00 56.32 148 PRO B N 1
ATOM 2341 C CA . PRO B 1 148 ? -11.274 27.730 25.597 1.00 57.28 148 PRO B CA 1
ATOM 2342 C C . PRO B 1 148 ? -12.073 26.473 25.951 1.00 58.61 148 PRO B C 1
ATOM 2343 O O . PRO B 1 148 ? -12.455 26.309 27.109 1.00 58.62 148 PRO B O 1
ATOM 2347 N N . ALA B 1 149 ? -12.303 25.597 24.961 1.00 59.84 149 ALA B N 1
ATOM 2348 C CA . ALA B 1 149 ? -12.846 24.251 25.210 1.00 61.21 149 ALA B CA 1
ATOM 2349 C C . ALA B 1 149 ? -11.839 23.150 24.821 1.00 62.02 149 ALA B C 1
ATOM 2350 O O . ALA B 1 149 ? -11.794 22.739 23.652 1.00 62.38 149 ALA B O 1
ATOM 2352 N N . PRO B 1 150 ? -11.040 22.655 25.801 1.00 62.64 150 PRO B N 1
ATOM 2353 C CA . PRO B 1 150 ? -9.984 21.683 25.498 1.00 62.81 150 PRO B CA 1
ATOM 2354 C C . PRO B 1 150 ? -10.410 20.206 25.626 1.00 63.02 150 PRO B C 1
ATOM 2355 O O . PRO B 1 150 ? -11.415 19.885 26.271 1.00 63.11 150 PRO B O 1
ATOM 2359 N N . MET C 1 1 ? 30.024 36.997 0.844 1.00 42.74 1 MET C N 1
ATOM 2360 C CA . MET C 1 1 ? 29.700 38.046 1.852 1.00 43.04 1 MET C CA 1
ATOM 2361 C C . MET C 1 1 ? 30.001 39.422 1.288 1.00 42.96 1 MET C C 1
ATOM 2362 O O . MET C 1 1 ? 31.032 39.618 0.654 1.00 42.68 1 MET C O 1
ATOM 2367 N N . LYS C 1 2 ? 29.094 40.364 1.538 1.00 43.00 2 LYS C N 1
ATOM 2368 C CA . LYS C 1 2 ? 29.254 41.751 1.078 1.00 43.22 2 LYS C CA 1
ATOM 2369 C C . LYS C 1 2 ? 29.031 42.726 2.227 1.00 42.85 2 LYS C C 1
ATOM 2370 O O . LYS C 1 2 ? 28.242 42.453 3.137 1.00 43.53 2 LYS C O 1
ATOM 2376 N N . ALA C 1 3 ? 29.740 43.852 2.189 1.00 42.30 3 ALA C N 1
ATOM 2377 C CA . ALA C 1 3 ? 29.547 44.935 3.145 1.00 41.73 3 ALA C CA 1
ATOM 2378 C C . ALA C 1 3 ? 29.640 46.288 2.444 1.00 41.34 3 ALA C C 1
ATOM 2379 O O . ALA C 1 3 ? 30.410 46.444 1.488 1.00 40.94 3 ALA C O 1
ATOM 2381 N N . VAL C 1 4 ? 28.847 47.246 2.907 1.00 41.14 4 VAL C N 1
ATOM 2382 C CA . VAL C 1 4 ? 29.090 48.666 2.594 1.00 41.02 4 VAL C CA 1
ATOM 2383 C C . VAL C 1 4 ? 29.553 49.330 3.884 1.00 41.42 4 VAL C C 1
ATOM 2384 O O . VAL C 1 4 ? 28.886 49.255 4.920 1.00 40.86 4 VAL C O 1
ATOM 2388 N N . VAL C 1 5 ? 30.729 49.943 3.817 1.00 40.51 5 VAL C N 1
ATOM 2389 C CA . VAL C 1 5 ? 31.305 50.572 4.979 1.00 40.39 5 VAL C CA 1
ATOM 2390 C C . VAL C 1 5 ? 31.219 52.091 4.775 1.00 40.47 5 VAL C C 1
ATOM 2391 O O . VAL C 1 5 ? 31.701 52.615 3.766 1.00 40.09 5 VAL C O 1
ATOM 2395 N N . GLN C 1 6 ? 30.602 52.786 5.727 1.00 40.20 6 GLN C N 1
ATOM 2396 C CA . GLN C 1 6 ? 30.537 54.249 5.687 1.00 39.51 6 GLN C CA 1
ATOM 2397 C C . GLN C 1 6 ? 31.285 54.838 6.868 1.00 39.47 6 GLN C C 1
ATOM 2398 O O . GLN C 1 6 ? 31.036 54.440 8.014 1.00 39.57 6 GLN C O 1
ATOM 2404 N N . ARG C 1 7 ? 32.217 55.750 6.589 1.00 39.06 7 ARG C N 1
ATOM 2405 C CA . ARG C 1 7 ? 32.934 56.460 7.659 1.00 39.26 7 ARG C CA 1
ATOM 2406 C C . ARG C 1 7 ? 31.944 57.443 8.254 1.00 39.79 7 ARG C C 1
ATOM 2407 O O . ARG C 1 7 ? 31.234 58.123 7.501 1.00 41.46 7 ARG C O 1
ATOM 2415 N N . VAL C 1 8 ? 31.859 57.508 9.583 1.00 39.72 8 VAL C N 1
ATOM 2416 C CA . VAL C 1 8 ? 30.847 58.342 10.213 1.00 40.14 8 VAL C CA 1
ATOM 2417 C C . VAL C 1 8 ? 31.428 59.280 11.268 1.00 40.90 8 VAL C C 1
ATOM 2418 O O . VAL C 1 8 ? 32.447 58.971 11.897 1.00 41.05 8 VAL C O 1
ATOM 2422 N N . THR C 1 9 ? 30.775 60.418 11.477 1.00 40.98 9 THR C N 1
ATOM 2423 C CA . THR C 1 9 ? 31.103 61.152 12.676 1.00 41.02 9 THR C CA 1
ATOM 2424 C C . THR C 1 9 ? 30.186 60.758 13.834 1.00 41.46 9 THR C C 1
ATOM 2425 O O . THR C 1 9 ? 30.571 60.877 14.989 1.00 40.31 9 THR C O 1
ATOM 2429 N N . ARG C 1 10 ? 29.010 60.209 13.503 1.00 40.81 10 ARG C N 1
ATOM 2430 C CA . ARG C 1 10 ? 28.160 59.506 14.471 1.00 41.42 10 ARG C CA 1
ATOM 2431 C C . ARG C 1 10 ? 27.179 58.647 13.691 1.00 40.85 10 ARG C C 1
ATOM 2432 O O . ARG C 1 10 ? 26.956 58.863 12.494 1.00 39.84 10 ARG C O 1
ATOM 2440 N N . ALA C 1 11 ? 26.600 57.658 14.362 1.00 40.68 11 ALA C N 1
ATOM 2441 C CA . ALA C 1 11 ? 25.599 56.831 13.714 1.00 40.77 11 ALA C CA 1
ATOM 2442 C C . ALA C 1 11 ? 24.765 56.233 14.824 1.00 41.17 11 ALA C C 1
ATOM 2443 O O . ALA C 1 11 ? 25.261 56.092 15.950 1.00 40.92 11 ALA C O 1
ATOM 2445 N N . SER C 1 12 ? 23.505 55.924 14.519 1.00 40.91 12 SER C N 1
ATOM 2446 C CA . SER C 1 12 ? 22.569 55.431 15.508 1.00 40.64 12 SER C CA 1
ATOM 2447 C C . SER C 1 12 ? 21.496 54.583 14.846 1.00 40.94 12 SER C C 1
ATOM 2448 O O . SER C 1 12 ? 21.333 54.598 13.610 1.00 41.00 12 SER C O 1
ATOM 2451 N N . VAL C 1 13 ? 20.795 53.809 15.670 1.00 39.86 13 VAL C N 1
ATOM 2452 C CA . VAL C 1 13 ? 19.675 53.000 15.212 1.00 39.45 13 VAL C CA 1
ATOM 2453 C C . VAL C 1 13 ? 18.470 53.272 16.100 1.00 39.78 13 VAL C C 1
ATOM 2454 O O . VAL C 1 13 ? 18.568 53.223 17.340 1.00 39.99 13 VAL C O 1
ATOM 2458 N N . THR C 1 14 ? 17.331 53.509 15.461 1.00 38.96 14 THR C N 1
ATOM 2459 C CA . THR C 1 14 ? 16.061 53.626 16.139 1.00 38.96 14 THR C CA 1
ATOM 2460 C C . THR C 1 14 ? 15.139 52.500 15.692 1.00 38.70 14 THR C C 1
ATOM 2461 O O . THR C 1 14 ? 15.121 52.162 14.498 1.00 37.02 14 THR C O 1
ATOM 2465 N N . VAL C 1 15 ? 14.397 51.916 16.653 1.00 38.39 15 VAL C N 1
ATOM 2466 C CA . VAL C 1 15 ? 13.305 50.966 16.390 1.00 39.07 15 VAL C CA 1
ATOM 2467 C C . VAL C 1 15 ? 12.076 51.472 17.159 1.00 39.67 15 VAL C C 1
ATOM 2468 O O . VAL C 1 15 ? 12.167 51.762 18.349 1.00 38.69 15 VAL C O 1
ATOM 2472 N N . GLY C 1 16 ? 10.957 51.641 16.462 1.00 40.54 16 GLY C N 1
ATOM 2473 C CA . GLY C 1 16 ? 9.703 52.104 17.079 1.00 42.26 16 GLY C CA 1
ATOM 2474 C C . GLY C 1 16 ? 9.877 53.471 17.726 1.00 43.00 16 GLY C C 1
ATOM 2475 O O . GLY C 1 16 ? 9.221 53.788 18.719 1.00 43.46 16 GLY C O 1
ATOM 2476 N N . GLY C 1 17 ? 10.783 54.271 17.179 1.00 43.05 17 GLY C N 1
ATOM 2477 C CA . GLY C 1 17 ? 10.971 55.629 17.665 1.00 43.64 17 GLY C CA 1
ATOM 2478 C C . GLY C 1 17 ? 12.019 55.774 18.756 1.00 43.90 17 GLY C C 1
ATOM 2479 O O . GLY C 1 17 ? 12.424 56.894 19.059 1.00 45.03 17 GLY C O 1
ATOM 2480 N N . GLU C 1 18 ? 12.490 54.659 19.316 1.00 43.29 18 GLU C N 1
ATOM 2481 C CA . GLU C 1 18 ? 13.485 54.697 20.397 1.00 42.64 18 GLU C CA 1
ATOM 2482 C C . GLU C 1 18 ? 14.893 54.381 19.911 1.00 41.67 18 GLU C C 1
ATOM 2483 O O . GLU C 1 18 ? 15.121 53.352 19.259 1.00 40.67 18 GLU C O 1
ATOM 2489 N N . GLN C 1 19 ? 15.843 55.249 20.253 1.00 40.46 19 GLN C N 1
ATOM 2490 C CA . GLN C 1 19 ? 17.228 55.032 19.855 1.00 40.29 19 GLN C CA 1
ATOM 2491 C C . GLN C 1 19 ? 17.845 53.918 20.684 1.00 40.24 19 GLN C C 1
ATOM 2492 O O . GLN C 1 19 ? 18.109 54.102 21.884 1.00 39.92 19 GLN C O 1
ATOM 2498 N N . ILE C 1 20 ? 18.083 52.771 20.042 1.00 38.76 20 ILE C N 1
ATOM 2499 C CA . ILE C 1 20 ? 18.517 51.569 20.770 1.00 38.88 20 ILE C CA 1
ATOM 2500 C C . ILE C 1 20 ? 20.039 51.370 20.755 1.00 38.50 20 ILE C C 1
ATOM 2501 O O . ILE C 1 20 ? 20.558 50.521 21.470 1.00 36.98 20 ILE C O 1
ATOM 2506 N N . SER C 1 21 ? 20.731 52.152 19.934 1.00 38.60 21 SER C N 1
ATOM 2507 C CA . SER C 1 21 ? 22.151 51.999 19.753 1.00 39.53 21 SER C CA 1
ATOM 2508 C C . SER C 1 21 ? 22.698 53.264 19.097 1.00 39.34 21 SER C C 1
ATOM 2509 O O . SER C 1 21 ? 21.993 53.890 18.305 1.00 39.41 21 SER C O 1
ATOM 2512 N N . ALA C 1 22 ? 23.924 53.656 19.439 1.00 38.38 22 ALA C N 1
ATOM 2513 C CA . ALA C 1 22 ? 24.609 54.786 18.791 1.00 38.98 22 ALA C CA 1
ATOM 2514 C C . ALA C 1 22 ? 26.106 54.680 19.020 1.00 39.83 22 ALA C C 1
ATOM 2515 O O . ALA C 1 22 ? 26.545 54.144 20.039 1.00 39.62 22 ALA C O 1
ATOM 2517 N N . ILE C 1 23 ? 26.883 55.184 18.065 1.00 40.54 23 ILE C N 1
ATOM 2518 C CA . ILE C 1 23 ? 28.328 55.397 18.223 1.00 40.79 23 ILE C CA 1
ATOM 2519 C C . ILE C 1 23 ? 28.699 56.844 17.861 1.00 41.63 23 ILE C C 1
ATOM 2520 O O . ILE C 1 23 ? 27.888 57.572 17.268 1.00 41.33 23 ILE C O 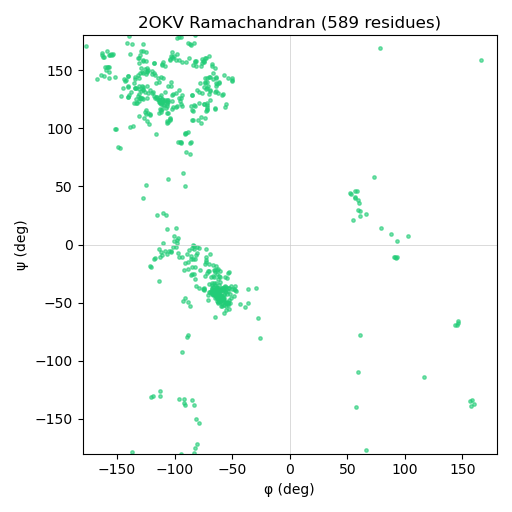1
ATOM 2525 N N . GLY C 1 24 ? 29.918 57.238 18.221 1.00 41.08 24 GLY C N 1
ATOM 2526 C CA . GLY C 1 24 ? 30.544 58.480 17.747 1.00 41.90 24 GLY C CA 1
ATOM 2527 C C . GLY C 1 24 ? 31.361 58.214 16.498 1.00 41.78 24 GLY C C 1
ATOM 2528 O O . GLY C 1 24 ? 30.923 57.490 15.607 1.00 41.36 24 GLY C O 1
ATOM 2529 N N . ARG C 1 25 ? 32.559 58.785 16.428 1.00 41.35 25 ARG C N 1
ATOM 2530 C CA . ARG C 1 25 ? 33.376 58.639 15.228 1.00 41.57 25 ARG C CA 1
ATOM 2531 C C . ARG C 1 25 ? 33.755 57.182 15.007 1.00 40.86 25 ARG C C 1
ATOM 2532 O O . ARG C 1 25 ? 34.082 56.461 15.959 1.00 40.11 25 ARG C O 1
ATOM 2540 N N . GLY C 1 26 ? 33.690 56.759 13.749 1.00 40.54 26 GLY C N 1
ATOM 2541 C CA . GLY C 1 26 ? 34.093 55.410 13.373 1.00 40.58 26 GLY C CA 1
ATOM 2542 C C . GLY C 1 26 ? 33.499 55.009 12.044 1.00 40.75 26 GLY C C 1
ATOM 2543 O O . GLY C 1 26 ? 33.536 55.771 11.087 1.00 39.82 26 GLY C O 1
ATOM 2544 N N . ILE C 1 27 ? 33.006 53.775 11.973 1.00 41.13 27 ILE C N 1
ATOM 2545 C CA . ILE C 1 27 ? 32.410 53.268 10.732 1.00 41.87 27 ILE C CA 1
ATOM 2546 C C . ILE C 1 27 ? 31.068 52.634 11.021 1.00 41.40 27 ILE C C 1
ATOM 2547 O O . ILE C 1 27 ? 30.898 52.021 12.065 1.00 40.79 27 ILE C O 1
ATOM 2552 N N . CYS C 1 28 ? 30.120 52.821 10.101 1.00 41.63 28 CYS C N 1
ATOM 2553 C CA . CYS C 1 28 ? 28.888 52.038 10.083 1.00 41.22 28 CYS C CA 1
ATOM 2554 C C . CYS C 1 28 ? 29.020 50.975 8.999 1.00 41.23 28 CYS C C 1
ATOM 2555 O O . CYS C 1 28 ? 29.280 51.306 7.829 1.00 41.39 28 CYS C O 1
ATOM 2558 N N . VAL C 1 29 ? 28.856 49.705 9.384 1.00 40.87 29 VAL C N 1
ATOM 2559 C CA . VAL C 1 29 ? 29.009 48.591 8.456 1.00 40.94 29 VAL C CA 1
ATOM 2560 C C . VAL C 1 29 ? 27.630 47.975 8.188 1.00 41.33 29 VAL C C 1
ATOM 2561 O O . VAL C 1 29 ? 26.956 47.515 9.123 1.00 41.28 29 VAL C O 1
ATOM 2565 N N . LEU C 1 30 ? 27.209 47.986 6.927 1.00 40.51 30 LEU C N 1
ATOM 2566 C CA . LEU C 1 30 ? 25.977 47.270 6.533 1.00 40.81 30 LEU C CA 1
ATOM 2567 C C . LEU C 1 30 ? 26.388 45.940 5.941 1.00 40.76 30 LEU C C 1
ATOM 2568 O O . LEU C 1 30 ? 27.111 45.900 4.954 1.00 41.08 30 LEU C O 1
ATOM 2573 N N . LEU C 1 31 ? 25.960 44.845 6.559 1.00 41.89 31 LEU C N 1
ATOM 2574 C CA . LEU C 1 31 ? 26.532 43.533 6.261 1.00 42.14 31 LEU C CA 1
ATOM 2575 C C . LEU C 1 31 ? 25.555 42.538 5.632 1.00 42.47 31 LEU C C 1
ATOM 2576 O O . LEU C 1 31 ? 24.499 42.248 6.189 1.00 42.45 31 LEU C O 1
ATOM 2581 N N . GLY C 1 32 ? 25.937 42.005 4.473 1.00 42.24 32 GLY C N 1
ATOM 2582 C CA . GLY C 1 32 ? 25.108 41.070 3.734 1.00 42.58 32 GLY C CA 1
ATOM 2583 C C . GLY C 1 32 ? 25.692 39.672 3.704 1.00 42.26 32 GLY C C 1
ATOM 2584 O O . GLY C 1 32 ? 26.754 39.454 3.119 1.00 43.11 32 GLY C O 1
ATOM 2585 N N . ILE C 1 33 ? 24.998 38.727 4.338 1.00 41.78 33 ILE C N 1
ATOM 2586 C CA . ILE C 1 33 ? 25.400 37.314 4.307 1.00 40.58 33 ILE C CA 1
ATOM 2587 C C . ILE C 1 33 ? 24.837 36.660 3.046 1.00 40.59 33 ILE C C 1
ATOM 2588 O O . ILE C 1 33 ? 23.632 36.762 2.772 1.00 40.45 33 ILE C O 1
ATOM 2593 N N . SER C 1 34 ? 25.710 35.992 2.290 1.00 39.78 34 SER C N 1
ATOM 2594 C CA . SER C 1 34 ? 25.343 35.352 1.034 1.00 39.98 34 SER C CA 1
ATOM 2595 C C . SER C 1 34 ? 25.194 33.842 1.231 1.00 39.49 34 SER C C 1
ATOM 2596 O O . SER C 1 34 ? 25.697 33.284 2.210 1.00 39.01 34 SER C O 1
ATOM 2599 N N . LEU C 1 35 ? 24.500 33.188 0.307 1.00 39.41 35 LEU C N 1
ATOM 2600 C CA . LEU C 1 35 ? 24.204 31.770 0.427 1.00 39.42 35 LEU C CA 1
ATOM 2601 C C . LEU C 1 35 ? 25.408 30.902 0.773 1.00 39.51 35 LEU C C 1
ATOM 2602 O O . LEU C 1 35 ? 25.310 30.008 1.610 1.00 39.99 35 LEU C O 1
ATOM 2607 N N . GLU C 1 36 ? 26.535 31.143 0.112 1.00 39.30 36 GLU C N 1
ATOM 2608 C CA . GLU C 1 36 ? 27.649 30.195 0.183 1.00 39.22 36 GLU C CA 1
ATOM 2609 C C . GLU C 1 36 ? 28.739 30.592 1.183 1.00 38.75 36 GLU C C 1
ATOM 2610 O O . GLU C 1 36 ? 29.836 30.016 1.187 1.00 38.33 36 GLU C O 1
ATOM 2616 N N . ASP C 1 37 ? 28.412 31.548 2.051 1.00 37.65 37 ASP C N 1
ATOM 2617 C CA . ASP C 1 37 ? 29.359 32.062 3.036 1.00 37.90 37 ASP C CA 1
ATOM 2618 C C . ASP C 1 37 ? 29.798 31.031 4.062 1.00 37.85 37 ASP C C 1
ATOM 2619 O O . ASP C 1 37 ? 29.015 30.189 4.502 1.00 37.69 37 ASP C O 1
ATOM 2624 N N . THR C 1 38 ? 31.065 31.131 4.445 1.00 38.28 38 THR C N 1
ATOM 2625 C CA . THR C 1 38 ? 31.720 30.154 5.308 1.00 38.88 38 THR C CA 1
ATOM 2626 C C . THR C 1 38 ? 32.389 30.905 6.463 1.00 39.26 38 THR C C 1
ATOM 2627 O O . THR C 1 38 ? 32.520 32.123 6.412 1.00 38.32 38 THR C O 1
ATOM 2631 N N . GLN C 1 39 ? 32.796 30.172 7.501 1.00 39.95 39 GLN C N 1
ATOM 2632 C CA . GLN C 1 39 ? 33.588 30.742 8.585 1.00 40.95 39 GLN C CA 1
ATOM 2633 C C . GLN C 1 39 ? 34.801 31.499 8.036 1.00 41.01 39 GLN C C 1
ATOM 2634 O O . GLN C 1 39 ? 35.181 32.535 8.568 1.00 40.22 39 GLN C O 1
ATOM 2640 N N . LYS C 1 40 ? 35.376 30.973 6.955 1.00 41.62 40 LYS C N 1
ATOM 2641 C CA . LYS C 1 40 ? 36.503 31.587 6.254 1.00 42.27 40 LYS C CA 1
ATOM 2642 C C . LYS C 1 40 ? 36.218 33.002 5.744 1.00 42.37 40 LYS C C 1
ATOM 2643 O O . LYS C 1 40 ? 37.044 33.903 5.929 1.00 42.43 40 LYS C O 1
ATOM 2649 N N . GLU C 1 41 ? 35.061 33.194 5.103 1.00 42.47 41 GLU C N 1
ATOM 2650 C CA . GLU C 1 41 ? 34.670 34.511 4.591 1.00 42.20 41 GLU C CA 1
ATOM 2651 C C . GLU C 1 41 ? 34.402 35.476 5.734 1.00 42.06 41 GLU C C 1
ATOM 2652 O O . GLU C 1 41 ? 34.724 36.654 5.647 1.00 41.54 41 GLU C O 1
ATOM 2658 N N . LEU C 1 42 ? 33.800 34.950 6.796 1.00 41.78 42 LEU C N 1
ATOM 2659 C CA . LEU C 1 42 ? 33.502 35.703 7.999 1.00 41.83 42 LEU C CA 1
ATOM 2660 C C . LEU C 1 42 ? 34.792 36.250 8.608 1.00 41.66 42 LEU C C 1
ATOM 2661 O O . LEU C 1 42 ? 34.909 37.442 8.865 1.00 40.76 42 LEU C O 1
ATOM 2666 N N . GLU C 1 43 ? 35.759 35.361 8.820 1.00 41.51 43 GLU C N 1
ATOM 2667 C CA . GLU C 1 43 ? 37.050 35.739 9.371 1.00 41.99 43 GLU C CA 1
ATOM 2668 C C . GLU C 1 43 ? 37.743 36.779 8.483 1.00 41.74 43 GLU C C 1
ATOM 2669 O O . GLU C 1 43 ? 38.244 37.785 8.976 1.00 41.34 43 GLU C O 1
ATOM 2675 N N . HIS C 1 44 ? 37.746 36.528 7.175 1.00 42.14 44 HIS C N 1
ATOM 2676 C CA . HIS C 1 44 ? 38.337 37.422 6.174 1.00 42.87 44 HIS C CA 1
ATOM 2677 C C . HIS C 1 44 ? 37.738 38.837 6.223 1.00 42.55 44 HIS C C 1
ATOM 2678 O O . HIS C 1 44 ? 38.463 39.833 6.159 1.00 42.13 44 HIS C O 1
ATOM 2685 N N . MET C 1 45 ? 36.415 38.908 6.346 1.00 42.59 45 MET C N 1
ATOM 2686 C CA . MET C 1 45 ? 35.681 40.176 6.328 1.00 42.74 45 MET C CA 1
ATOM 2687 C C . MET C 1 45 ? 35.935 40.998 7.590 1.00 42.57 45 MET C C 1
ATOM 2688 O O . MET C 1 45 ? 36.087 42.214 7.521 1.00 43.08 45 MET C O 1
ATOM 2693 N N . VAL C 1 46 ? 35.969 40.332 8.741 1.00 42.78 46 VAL C N 1
ATOM 2694 C CA . VAL C 1 46 ? 36.302 40.995 10.004 1.00 42.76 46 VAL C CA 1
ATOM 2695 C C . VAL C 1 46 ? 37.677 41.664 9.896 1.00 42.63 46 VAL C C 1
ATOM 2696 O O . VAL C 1 46 ? 37.803 42.861 10.167 1.00 41.76 46 VAL C O 1
ATOM 2700 N N . ARG C 1 47 ? 38.679 40.894 9.461 1.00 42.57 47 ARG C N 1
ATOM 2701 C CA . ARG C 1 47 ? 40.033 41.412 9.197 1.00 43.32 47 ARG C CA 1
ATOM 2702 C C . ARG C 1 47 ? 40.033 42.624 8.268 1.00 43.08 47 ARG C C 1
ATOM 2703 O O . ARG C 1 47 ? 40.691 43.613 8.559 1.00 42.82 47 ARG C O 1
ATOM 2711 N N . LYS C 1 48 ? 39.301 42.539 7.152 1.00 43.34 48 LYS C N 1
ATOM 2712 C CA . LYS C 1 48 ? 39.250 43.621 6.163 1.00 43.10 48 LYS C CA 1
ATOM 2713 C C . LYS C 1 48 ? 38.700 44.902 6.749 1.00 42.87 48 LYS C C 1
ATOM 2714 O O . LYS C 1 48 ? 39.256 45.989 6.538 1.00 42.78 48 LYS C O 1
ATOM 2720 N N . ILE C 1 49 ? 37.575 44.777 7.448 1.00 41.90 49 ILE C N 1
ATOM 2721 C CA . ILE C 1 49 ? 36.899 45.916 8.036 1.00 41.73 49 ILE C CA 1
ATOM 2722 C C . ILE C 1 49 ? 37.782 46.586 9.103 1.00 41.90 49 ILE C C 1
ATOM 2723 O O . ILE C 1 49 ? 37.888 47.820 9.158 1.00 41.55 49 ILE C O 1
ATOM 2728 N N . LEU C 1 50 ? 38.407 45.768 9.944 1.00 41.21 50 LEU C N 1
ATOM 2729 C CA . LEU C 1 50 ? 39.205 46.292 11.055 1.00 41.49 50 LEU C CA 1
ATOM 2730 C C . LEU C 1 50 ? 40.511 46.960 10.593 1.00 41.91 50 LEU C C 1
ATOM 2731 O O . LEU C 1 50 ? 41.082 47.778 11.317 1.00 42.57 50 LEU C O 1
ATOM 2736 N N . ASN C 1 51 ? 40.997 46.603 9.407 1.00 42.72 51 ASN C N 1
ATOM 2737 C CA . ASN C 1 51 ? 42.242 47.195 8.898 1.00 43.23 51 ASN C CA 1
ATOM 2738 C C . ASN C 1 51 ? 42.045 48.241 7.793 1.00 42.97 51 ASN C C 1
ATOM 2739 O O . ASN C 1 51 ? 43.001 48.888 7.365 1.00 42.70 51 ASN C O 1
ATOM 2744 N N . LEU C 1 52 ? 40.796 48.403 7.346 1.00 42.82 52 LEU C N 1
ATOM 2745 C CA . LEU C 1 52 ? 40.460 49.314 6.256 1.00 43.18 52 LEU C CA 1
ATOM 2746 C C . LEU C 1 52 ? 40.962 50.706 6.619 1.00 42.75 52 LEU C C 1
ATOM 2747 O O . LEU C 1 52 ? 40.506 51.286 7.606 1.00 42.02 52 LEU C O 1
ATOM 2752 N N . ARG C 1 53 ? 41.879 51.229 5.810 1.00 42.05 53 ARG C N 1
ATOM 2753 C CA . ARG C 1 53 ? 42.526 52.519 6.090 1.00 42.65 53 ARG C CA 1
ATOM 2754 C C . ARG C 1 53 ? 41.731 53.703 5.560 1.00 42.50 53 ARG C C 1
ATOM 2755 O O . ARG C 1 53 ? 42.064 54.308 4.550 1.00 42.66 53 ARG C O 1
ATOM 2763 N N . VAL C 1 54 ? 40.688 54.039 6.294 1.00 42.53 54 VAL C N 1
ATOM 2764 C CA . VAL C 1 54 ? 39.719 55.000 5.868 1.00 42.60 54 VAL C CA 1
ATOM 2765 C C . VAL C 1 54 ? 39.878 56.322 6.659 1.00 42.41 54 VAL C C 1
ATOM 2766 O O . VAL C 1 54 ? 39.283 57.353 6.324 1.00 41.89 54 VAL C O 1
ATOM 2770 N N . PHE C 1 55 ? 40.731 56.280 7.683 1.00 41.80 55 PHE C N 1
ATOM 2771 C CA . PHE C 1 55 ? 40.986 57.437 8.537 1.00 41.55 55 PHE C CA 1
ATOM 2772 C C . PHE C 1 55 ? 42.311 58.120 8.261 1.00 41.65 55 PHE C C 1
ATOM 2773 O O . PHE C 1 55 ? 43.228 57.529 7.694 1.00 40.87 55 PHE C O 1
ATOM 2781 N N . GLU C 1 56 ? 42.394 59.378 8.686 1.00 42.21 56 GLU C N 1
ATOM 2782 C CA . GLU C 1 56 ? 43.613 60.153 8.592 1.00 42.97 56 GLU C CA 1
ATOM 2783 C C . GLU C 1 56 ? 44.547 59.852 9.753 1.00 42.54 56 GLU C C 1
ATOM 2784 O O . GLU C 1 56 ? 44.099 59.372 10.795 1.00 43.12 56 GLU C O 1
ATOM 2790 N N . ASP C 1 57 ? 45.835 60.128 9.566 1.00 42.22 57 ASP C N 1
ATOM 2791 C CA . ASP C 1 57 ? 46.784 60.128 10.687 1.00 41.52 57 ASP C CA 1
ATOM 2792 C C . ASP C 1 57 ? 46.693 61.438 11.455 1.00 42.14 57 ASP C C 1
ATOM 2793 O O . ASP C 1 57 ? 45.773 62.238 11.216 1.00 41.64 57 ASP C O 1
ATOM 2798 N N . GLU C 1 58 ? 47.606 61.653 12.397 1.00 41.95 58 GLU C N 1
ATOM 2799 C CA . GLU C 1 58 ? 47.507 62.841 13.233 1.00 42.89 58 GLU C CA 1
ATOM 2800 C C . GLU C 1 58 ? 48.139 64.062 12.550 1.00 42.89 58 GLU C C 1
ATOM 2801 O O . GLU C 1 58 ? 48.142 65.157 13.104 1.00 43.14 58 GLU C O 1
ATOM 2807 N N . SER C 1 59 ? 48.664 63.857 11.341 1.00 43.44 59 SER C N 1
ATOM 2808 C CA . SER C 1 59 ? 49.131 64.948 10.469 1.00 43.52 59 SER C CA 1
ATOM 2809 C C . SER C 1 59 ? 48.100 65.286 9.383 1.00 44.10 59 SER C C 1
ATOM 2810 O O . SER C 1 59 ? 48.357 66.121 8.520 1.00 44.28 59 SER C O 1
ATOM 2813 N N . GLY C 1 60 ? 46.951 64.615 9.418 1.00 44.24 60 GLY C N 1
ATOM 2814 C CA . GLY C 1 60 ? 45.901 64.790 8.408 1.00 44.84 60 GLY C CA 1
ATOM 2815 C C . GLY C 1 60 ? 46.121 64.063 7.084 1.00 44.96 60 GLY C C 1
ATOM 2816 O O . GLY C 1 60 ? 45.444 64.353 6.083 1.00 45.54 60 GLY C O 1
ATOM 2817 N N . LYS C 1 61 ? 47.061 63.121 7.061 1.00 44.13 61 LYS C N 1
ATOM 2818 C CA . LYS C 1 61 ? 47.322 62.350 5.850 1.00 43.96 61 LYS C CA 1
ATOM 2819 C C . LYS C 1 61 ? 46.172 61.362 5.604 1.00 43.81 61 LYS C C 1
ATOM 2820 O O . LYS C 1 61 ? 45.858 60.525 6.454 1.00 42.67 61 LYS C O 1
ATOM 2826 N N . HIS C 1 62 ? 45.551 61.486 4.437 1.00 43.72 62 HIS C N 1
ATOM 2827 C CA . HIS C 1 62 ? 44.393 60.672 4.050 1.00 44.81 62 HIS C CA 1
ATOM 2828 C C . HIS C 1 62 ? 44.754 59.203 3.859 1.00 43.69 62 HIS C C 1
ATOM 2829 O O . HIS C 1 62 ? 45.891 58.883 3.527 1.00 42.44 62 HIS C O 1
ATOM 2836 N N . TRP C 1 63 ? 43.767 58.326 4.057 1.00 43.57 63 TRP C N 1
ATOM 2837 C CA . TRP C 1 63 ? 43.897 56.887 3.766 1.00 43.53 63 TRP C CA 1
ATOM 2838 C C . TRP C 1 63 ? 45.041 56.205 4.490 1.00 42.61 63 TRP C C 1
ATOM 2839 O O . TRP C 1 63 ? 45.716 55.354 3.909 1.00 42.49 63 TRP C O 1
ATOM 2850 N N . SER C 1 64 ? 45.251 56.548 5.760 1.00 41.76 64 SER C N 1
ATOM 2851 C CA . SER C 1 64 ? 46.466 56.069 6.434 1.00 41.15 64 SER C CA 1
ATOM 2852 C C . SER C 1 64 ? 46.217 55.225 7.673 1.00 40.06 64 SER C C 1
ATOM 2853 O O . SER C 1 64 ? 47.093 54.468 8.076 1.00 39.97 64 SER C O 1
ATOM 2856 N N . LYS C 1 65 ? 45.020 55.313 8.252 1.00 39.06 65 LYS C N 1
ATOM 2857 C CA . LYS C 1 65 ? 44.768 54.682 9.554 1.00 38.39 65 LYS C CA 1
ATOM 2858 C C . LYS C 1 65 ? 43.448 53.921 9.562 1.00 38.12 65 LYS C C 1
ATOM 2859 O O . LYS C 1 65 ? 42.474 54.353 8.956 1.00 38.62 65 LYS C O 1
ATOM 2865 N N . SER C 1 66 ? 43.434 52.782 10.236 1.00 38.30 66 SER C N 1
ATOM 2866 C CA . SER C 1 66 ? 42.219 51.993 10.399 1.00 38.43 66 SER C CA 1
ATOM 2867 C C . SER C 1 66 ? 41.393 52.468 11.597 1.00 38.81 66 SER C C 1
ATOM 2868 O O . SER C 1 66 ? 41.860 53.303 12.399 1.00 38.30 66 SER C O 1
ATOM 2871 N N . VAL C 1 67 ? 40.178 51.915 11.721 1.00 38.51 67 VAL C N 1
ATOM 2872 C CA . VAL C 1 67 ? 39.324 52.100 12.903 1.00 38.58 67 VAL C CA 1
ATOM 2873 C C . VAL C 1 67 ? 40.068 51.739 14.200 1.00 39.30 67 VAL C C 1
ATOM 2874 O O . VAL C 1 67 ? 39.913 52.431 15.213 1.00 40.29 67 VAL C O 1
ATOM 2878 N N . MET C 1 68 ? 40.860 50.664 14.177 1.00 38.70 68 MET C N 1
ATOM 2879 C CA . MET C 1 68 ? 41.568 50.221 15.374 1.00 39.92 68 MET C CA 1
ATOM 2880 C C . MET C 1 68 ? 42.744 51.147 15.657 1.00 38.90 68 MET C C 1
ATOM 2881 O O . MET C 1 68 ? 43.013 51.470 16.812 1.00 39.05 68 MET C O 1
ATOM 2886 N N . ASP C 1 69 ? 43.436 51.575 14.604 1.00 38.41 69 ASP C N 1
ATOM 2887 C CA . ASP C 1 69 ? 44.513 52.557 14.749 1.00 38.80 69 ASP C CA 1
ATOM 2888 C C . ASP C 1 69 ? 44.031 53.782 15.525 1.00 38.91 69 ASP C C 1
ATOM 2889 O O . ASP C 1 69 ? 44.727 54.277 16.405 1.00 39.41 69 ASP C O 1
ATOM 2894 N N . LYS C 1 70 ? 42.828 54.238 15.198 1.00 38.92 70 LYS C N 1
ATOM 2895 C CA . LYS C 1 70 ? 42.232 55.436 15.782 1.00 39.32 70 LYS C CA 1
ATOM 2896 C C . LYS C 1 70 ? 41.488 55.167 17.094 1.00 39.44 70 LYS C C 1
ATOM 2897 O O . LYS C 1 70 ? 41.111 56.105 17.798 1.00 39.83 70 LYS C O 1
ATOM 2903 N N . GLN C 1 71 ? 41.259 53.891 17.391 1.00 39.58 71 GLN C N 1
ATOM 2904 C CA . GLN C 1 71 ? 40.429 53.449 18.521 1.00 40.27 71 GLN C CA 1
ATOM 2905 C C . GLN C 1 71 ? 39.016 54.010 18.421 1.00 40.57 71 GLN C C 1
ATOM 2906 O O . GLN C 1 71 ? 38.448 54.508 19.402 1.00 41.21 71 GLN C O 1
ATOM 2912 N N . TYR C 1 72 ? 38.463 53.911 17.216 1.00 39.68 72 TYR C N 1
ATOM 2913 C CA . TYR C 1 72 ? 37.156 54.448 16.916 1.00 40.18 72 TYR C CA 1
ATOM 2914 C C . TYR C 1 72 ? 36.125 53.324 16.997 1.00 40.31 72 TYR C C 1
ATOM 2915 O O . TYR C 1 72 ? 36.484 52.164 17.234 1.00 40.21 72 TYR C O 1
ATOM 2924 N N . GLU C 1 73 ? 34.858 53.677 16.796 1.00 40.62 73 GLU C N 1
ATOM 2925 C CA . GLU C 1 73 ? 33.733 52.755 17.016 1.00 41.67 73 GLU C CA 1
ATOM 2926 C C . GLU C 1 73 ? 33.184 52.150 15.732 1.00 41.55 73 GLU C C 1
ATOM 2927 O O . GLU C 1 73 ? 33.425 52.664 14.631 1.00 41.92 73 GLU C O 1
ATOM 2933 N N . ILE C 1 74 ? 32.468 51.040 15.899 1.00 40.89 74 ILE C N 1
ATOM 2934 C CA . ILE C 1 74 ? 31.842 50.326 14.799 1.00 40.92 74 ILE C CA 1
ATOM 2935 C C . ILE C 1 74 ? 30.383 50.051 15.121 1.00 41.22 74 ILE C C 1
ATOM 2936 O O . ILE C 1 74 ? 30.067 49.470 16.165 1.00 42.42 74 ILE C O 1
ATOM 2941 N N . LEU C 1 75 ? 29.505 50.462 14.216 1.00 41.58 75 LEU C N 1
ATOM 2942 C CA . LEU C 1 75 ? 28.085 50.115 14.287 1.00 41.57 75 LEU C CA 1
ATOM 2943 C C . LEU C 1 75 ? 27.776 49.172 13.125 1.00 42.76 75 LEU C C 1
ATOM 2944 O O . LEU C 1 75 ? 27.928 49.545 11.958 1.00 42.61 75 LEU C O 1
ATOM 2949 N N . CYS C 1 76 ? 27.396 47.934 13.440 1.00 44.04 76 CYS C N 1
ATOM 2950 C CA . CYS C 1 76 ? 27.203 46.911 12.412 1.00 44.42 76 CYS C CA 1
ATOM 2951 C C . CYS C 1 76 ? 25.713 46.570 12.348 1.00 44.23 76 CYS C C 1
ATOM 2952 O O . CYS C 1 76 ? 25.085 46.312 13.385 1.00 44.46 76 CYS C O 1
ATOM 2955 N N . VAL C 1 77 ? 25.140 46.640 11.148 1.00 42.53 77 VAL C N 1
ATOM 2956 C CA . VAL C 1 77 ? 23.711 46.350 10.952 1.00 42.64 77 VAL C CA 1
ATOM 2957 C C . VAL C 1 77 ? 23.580 45.319 9.836 1.00 42.67 77 VAL C C 1
ATOM 2958 O O . VAL C 1 77 ? 24.253 45.436 8.804 1.00 42.41 77 VAL C O 1
ATOM 2962 N N . SER C 1 78 ? 22.732 44.307 10.051 1.00 43.01 78 SER C N 1
ATOM 2963 C CA . SER C 1 78 ? 22.466 43.278 9.060 1.00 43.67 78 SER C CA 1
ATOM 2964 C C . SER C 1 78 ? 21.663 43.874 7.915 1.00 43.10 78 SER C C 1
ATOM 2965 O O . SER C 1 78 ? 20.703 44.622 8.143 1.00 43.47 78 SER C O 1
ATOM 2968 N N . GLN C 1 79 ? 22.050 43.521 6.693 1.00 42.34 79 GLN C N 1
ATOM 2969 C CA . GLN C 1 79 ? 21.455 44.092 5.494 1.00 42.40 79 GLN C CA 1
ATOM 2970 C C . GLN C 1 79 ? 21.519 43.087 4.351 1.00 42.81 79 GLN C C 1
ATOM 2971 O O . GLN C 1 79 ? 22.549 42.957 3.680 1.00 43.90 79 GLN C O 1
ATOM 2977 N N . PHE C 1 80 ? 20.402 42.406 4.117 1.00 42.16 80 PHE C N 1
ATOM 2978 C CA . PHE C 1 80 ? 20.318 41.341 3.126 1.00 42.57 80 PHE C CA 1
ATOM 2979 C C . PHE C 1 80 ? 20.131 41.822 1.689 1.00 41.81 80 PHE C C 1
ATOM 2980 O O . PHE C 1 80 ? 20.238 41.034 0.748 1.00 42.23 80 PHE C O 1
ATOM 2988 N N . THR C 1 81 ? 19.886 43.113 1.520 1.00 41.06 81 THR C N 1
ATOM 2989 C CA . THR C 1 81 ? 19.632 43.689 0.195 1.00 40.92 81 THR C CA 1
ATOM 2990 C C . THR C 1 81 ? 20.886 43.939 -0.654 1.00 41.45 81 THR C C 1
ATOM 2991 O O . THR C 1 81 ? 20.769 44.337 -1.806 1.00 41.36 81 THR C O 1
ATOM 2995 N N . LEU C 1 82 ? 22.069 43.685 -0.110 1.00 41.72 82 LEU C N 1
ATOM 2996 C CA . LEU C 1 82 ? 23.319 44.011 -0.799 1.00 43.73 82 LEU C CA 1
ATOM 2997 C C . LEU C 1 82 ? 23.699 43.204 -2.048 1.00 45.37 82 LEU C C 1
ATOM 2998 O O . LEU C 1 82 ? 24.639 43.568 -2.753 1.00 45.38 82 LEU C O 1
ATOM 3003 N N . GLN C 1 83 ? 22.958 42.138 -2.339 1.00 47.38 83 GLN C N 1
ATOM 3004 C CA . GLN C 1 83 ? 23.281 41.266 -3.470 1.00 49.16 83 GLN C CA 1
ATOM 3005 C C . GLN C 1 83 ? 23.035 41.945 -4.840 1.00 51.24 83 GLN C C 1
ATOM 3006 O O . GLN C 1 83 ? 22.344 42.968 -4.931 1.00 51.55 83 GLN C O 1
ATOM 3012 N N . CYS C 1 84 ? 23.625 41.391 -5.898 1.00 52.95 84 CYS C N 1
ATOM 3013 C CA . CYS C 1 84 ? 23.560 42.011 -7.218 1.00 55.15 84 CYS C CA 1
ATOM 3014 C C . CYS C 1 84 ? 22.135 42.069 -7.751 1.00 55.84 84 CYS C C 1
ATOM 3015 O O . CYS C 1 84 ? 21.403 41.074 -7.691 1.00 56.06 84 CYS C O 1
ATOM 3018 N N . VAL C 1 85 ? 21.753 43.246 -8.253 1.00 56.76 85 VAL C N 1
ATOM 3019 C CA . VAL C 1 85 ? 20.444 43.455 -8.876 1.00 57.63 85 VAL C CA 1
ATOM 3020 C C . VAL C 1 85 ? 20.515 43.075 -10.365 1.00 58.23 85 VAL C C 1
ATOM 3021 O O . VAL C 1 85 ? 19.715 42.266 -10.838 1.00 58.38 85 VAL C O 1
ATOM 3025 N N . LEU C 1 86 ? 21.483 43.649 -11.084 1.00 58.92 86 LEU C N 1
ATOM 3026 C CA . LEU C 1 86 ? 21.715 43.336 -12.501 1.00 59.44 86 LEU C CA 1
ATOM 3027 C C . LEU C 1 86 ? 20.526 43.615 -13.403 1.00 59.92 86 LEU C C 1
ATOM 3028 O O . LEU C 1 86 ? 20.183 44.774 -13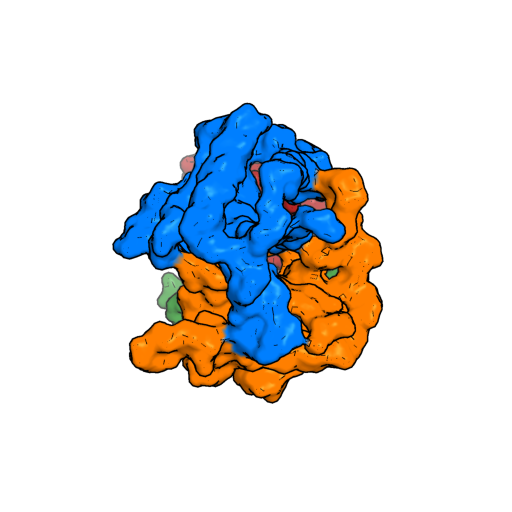.659 1.00 59.96 86 LEU C O 1
ATOM 3029 N N . LYS C 1 87 ? 19.914 42.541 -13.897 1.00 60.21 87 LYS C N 1
ATOM 3030 C CA . LYS C 1 87 ? 18.641 42.621 -14.606 1.00 60.67 87 LYS C CA 1
ATOM 3031 C C . LYS C 1 87 ? 17.517 42.797 -13.574 1.00 60.71 87 LYS C C 1
ATOM 3032 O O . LYS C 1 87 ? 17.661 42.396 -12.412 1.00 60.86 87 LYS C O 1
ATOM 3038 N N . GLY C 1 88 ? 16.410 43.408 -13.994 1.00 60.62 88 GLY C N 1
ATOM 3039 C CA . GLY C 1 88 ? 15.306 43.708 -13.081 1.00 60.14 88 GLY C CA 1
ATOM 3040 C C . GLY C 1 88 ? 15.588 44.936 -12.227 1.00 59.75 88 GLY C C 1
ATOM 3041 O O . GLY C 1 88 ? 16.720 45.432 -12.182 1.00 59.86 88 GLY C O 1
ATOM 3042 N N . ASN C 1 89 ? 14.560 45.414 -11.531 1.00 59.15 89 ASN C N 1
ATOM 3043 C CA . ASN C 1 89 ? 14.640 46.690 -10.827 1.00 58.47 89 ASN C CA 1
ATOM 3044 C C . ASN C 1 89 ? 14.299 46.613 -9.345 1.00 58.06 89 ASN C C 1
ATOM 3045 O O . ASN C 1 89 ? 13.486 47.389 -8.861 1.00 57.48 89 ASN C O 1
ATOM 3050 N N . LYS C 1 90 ? 14.945 45.685 -8.637 1.00 58.21 90 LYS C N 1
ATOM 3051 C CA . LYS C 1 90 ? 14.726 45.424 -7.198 1.00 58.14 90 LYS C CA 1
ATOM 3052 C C . LYS C 1 90 ? 15.708 44.330 -6.749 1.00 58.00 90 LYS C C 1
ATOM 3053 O O . LYS C 1 90 ? 16.376 43.736 -7.596 1.00 58.29 90 LYS C O 1
ATOM 3059 N N . PRO C 1 91 ? 15.819 44.058 -5.425 1.00 57.89 91 PRO C N 1
ATOM 3060 C CA . PRO C 1 91 ? 16.414 42.746 -5.059 1.00 57.59 91 PRO C CA 1
ATOM 3061 C C . PRO C 1 91 ? 15.468 41.645 -5.563 1.00 57.38 91 PRO C C 1
ATOM 3062 O O . PRO C 1 91 ? 14.270 41.926 -5.657 1.00 58.00 91 PRO C O 1
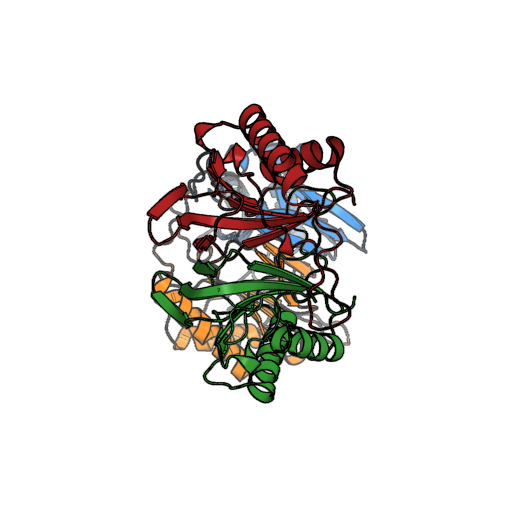ATOM 3066 N N . ASP C 1 92 ? 15.909 40.419 -5.903 1.00 56.74 92 ASP C N 1
ATOM 3067 C CA . ASP C 1 92 ? 17.256 39.806 -5.721 1.00 55.37 92 ASP C CA 1
ATOM 3068 C C . ASP C 1 92 ? 17.656 39.385 -4.299 1.00 54.03 92 ASP C C 1
ATOM 3069 O O . ASP C 1 92 ? 18.679 39.803 -3.747 1.00 53.86 92 ASP C O 1
ATOM 3074 N N . PHE C 1 93 ? 16.832 38.514 -3.734 1.00 52.43 93 PHE C N 1
ATOM 3075 C CA . PHE C 1 93 ? 17.131 37.897 -2.451 1.00 50.86 93 PHE C CA 1
ATOM 3076 C C . PHE C 1 93 ? 17.616 36.455 -2.604 1.00 49.60 93 PHE C C 1
ATOM 3077 O O . PHE C 1 93 ? 18.047 35.851 -1.628 1.00 49.49 93 PHE C O 1
ATOM 3085 N N . HIS C 1 94 ? 17.570 35.916 -3.821 1.00 48.01 94 HIS C N 1
ATOM 3086 C CA . HIS C 1 94 ? 17.854 34.488 -4.034 1.00 46.91 94 HIS C CA 1
ATOM 3087 C C . HIS C 1 94 ? 19.305 34.094 -3.721 1.00 45.61 94 HIS C C 1
ATOM 3088 O O . HIS C 1 94 ? 19.575 32.955 -3.341 1.00 45.00 94 HIS C O 1
ATOM 3095 N N . LEU C 1 95 ? 20.229 35.038 -3.858 1.00 44.32 95 LEU C N 1
ATOM 3096 C CA . LEU C 1 95 ? 21.613 34.783 -3.458 1.00 43.44 95 LEU C CA 1
ATOM 3097 C C . LEU C 1 95 ? 21.901 35.124 -1.991 1.00 42.67 95 LEU C C 1
ATOM 3098 O O . LEU C 1 95 ? 22.982 34.827 -1.492 1.00 42.39 95 LEU C O 1
ATOM 3103 N N . ALA C 1 96 ? 20.944 35.748 -1.306 1.00 42.02 96 ALA C N 1
ATOM 3104 C CA . ALA C 1 96 ? 21.095 36.037 0.121 1.00 41.60 96 ALA C CA 1
ATOM 3105 C C . ALA C 1 96 ? 20.829 34.768 0.935 1.00 41.48 96 ALA C C 1
ATOM 3106 O O . ALA C 1 96 ? 19.912 34.001 0.610 1.00 41.08 96 ALA C O 1
ATOM 3108 N N . MET C 1 97 ? 21.635 34.532 1.971 1.00 41.21 97 MET C N 1
ATOM 3109 C CA . MET C 1 97 ? 21.393 33.383 2.857 1.00 41.35 97 MET C CA 1
ATOM 3110 C C . MET C 1 97 ? 20.064 33.604 3.582 1.00 40.93 97 MET C C 1
ATOM 3111 O O . MET C 1 97 ? 19.824 34.698 4.107 1.00 40.64 97 MET C O 1
ATOM 3116 N N . PRO C 1 98 ? 19.183 32.580 3.585 1.00 41.18 98 PRO C N 1
ATOM 3117 C CA . PRO C 1 98 ? 17.896 32.716 4.273 1.00 41.44 98 PRO C CA 1
ATOM 3118 C C . PRO C 1 98 ? 18.059 33.221 5.704 1.00 41.83 98 PRO C C 1
ATOM 3119 O O . PRO C 1 98 ? 19.009 32.835 6.392 1.00 41.11 98 PRO C O 1
ATOM 3123 N N . THR C 1 99 ? 17.129 34.079 6.121 1.00 42.79 99 THR C N 1
ATOM 3124 C CA . THR C 1 99 ? 17.223 34.855 7.365 1.00 44.59 99 THR C CA 1
ATOM 3125 C C . THR C 1 99 ? 17.497 33.941 8.579 1.00 44.95 99 THR C C 1
ATOM 3126 O O . THR C 1 99 ? 18.083 34.361 9.566 1.00 45.39 99 THR C O 1
ATOM 3130 N N . GLU C 1 100 ? 17.128 32.670 8.441 1.00 45.31 100 GLU C N 1
ATOM 3131 C CA . GLU C 1 100 ? 17.269 31.644 9.473 1.00 45.54 100 GLU C CA 1
ATOM 3132 C C . GLU C 1 100 ? 18.703 31.312 9.853 1.00 45.48 100 GLU C C 1
ATOM 3133 O O . GLU C 1 100 ? 19.091 31.496 11.012 1.00 46.22 100 GLU C O 1
ATOM 3139 N N . GLN C 1 101 ? 19.475 30.797 8.892 1.00 44.80 101 GLN C N 1
ATOM 3140 C CA . GLN C 1 101 ? 20.902 30.496 9.109 1.00 43.96 101 GLN C CA 1
ATOM 3141 C C . GLN C 1 101 ? 21.812 31.714 9.055 1.00 42.56 101 GLN C C 1
ATOM 3142 O O . GLN C 1 101 ? 22.925 31.683 9.595 1.00 42.36 101 GLN C O 1
ATOM 3148 N N . ALA C 1 102 ? 21.349 32.777 8.401 1.00 40.61 102 ALA C N 1
ATOM 3149 C CA . ALA C 1 102 ? 22.114 34.020 8.324 1.00 39.61 102 ALA C CA 1
ATOM 3150 C C . ALA C 1 102 ? 22.267 34.691 9.686 1.00 39.07 102 ALA C C 1
ATOM 3151 O O . ALA C 1 102 ? 23.283 35.336 9.945 1.00 38.39 102 ALA C O 1
ATOM 3153 N N . GLU C 1 103 ? 21.260 34.544 10.543 1.00 39.09 103 GLU C N 1
ATOM 3154 C CA . GLU C 1 103 ? 21.286 35.162 11.872 1.00 39.70 103 GLU C CA 1
ATOM 3155 C C . GLU C 1 103 ? 22.412 34.611 12.730 1.00 39.31 103 GLU C C 1
ATOM 3156 O O . GLU C 1 103 ? 23.031 35.356 13.493 1.00 39.53 103 GLU C O 1
ATOM 3162 N N . GLY C 1 104 ? 22.649 33.309 12.608 1.00 38.78 104 GLY C N 1
ATOM 3163 C CA . GLY C 1 104 ? 23.762 32.649 13.271 1.00 38.87 104 GLY C CA 1
ATOM 3164 C C . GLY C 1 104 ? 25.104 33.152 12.774 1.00 38.60 104 GLY C C 1
ATOM 3165 O O . GLY C 1 104 ? 26.018 33.343 13.566 1.00 37.98 104 GLY C O 1
ATOM 3166 N N . PHE C 1 105 ? 25.222 33.343 11.460 1.00 38.64 105 PHE C N 1
ATOM 3167 C CA . PHE C 1 105 ? 26.418 33.922 10.854 1.00 39.36 105 PHE C CA 1
ATOM 3168 C C . PHE C 1 105 ? 26.625 35.352 11.301 1.00 39.14 105 PHE C C 1
ATOM 3169 O O . PHE C 1 105 ? 27.747 35.751 11.616 1.00 39.63 105 PHE C O 1
ATOM 3177 N N . TYR C 1 106 ? 25.546 36.130 11.326 1.00 38.78 106 TYR C N 1
ATOM 3178 C CA . TYR C 1 106 ? 25.636 37.535 11.724 1.00 38.41 106 TYR C CA 1
ATOM 3179 C C . TYR C 1 106 ? 26.141 37.671 13.161 1.00 38.28 106 TYR C C 1
ATOM 3180 O O . TYR C 1 106 ? 27.037 38.462 13.430 1.00 38.70 106 TYR C O 1
ATOM 3189 N N . ASN C 1 107 ? 25.550 36.908 14.075 1.00 37.98 107 ASN C N 1
ATOM 3190 C CA . ASN C 1 107 ? 25.947 36.934 15.479 1.00 37.60 107 ASN C CA 1
ATOM 3191 C C . ASN C 1 107 ? 27.376 36.431 15.660 1.00 37.64 107 ASN C C 1
ATOM 3192 O O . ASN C 1 107 ? 28.127 36.988 16.447 1.00 36.71 107 ASN C O 1
ATOM 3197 N N . SER C 1 108 ? 27.740 35.396 14.899 1.00 37.27 108 SER C N 1
ATOM 3198 C CA . SER C 1 108 ? 29.115 34.905 14.833 1.00 38.00 108 SER C CA 1
ATOM 3199 C C . SER C 1 108 ? 30.096 35.994 14.383 1.00 38.24 108 SER C C 1
ATOM 3200 O O . SER C 1 108 ? 31.219 36.091 14.889 1.00 37.66 108 SER C O 1
ATOM 3203 N N . PHE C 1 109 ? 29.659 36.811 13.434 1.00 38.37 109 PHE C N 1
ATOM 3204 C CA . PHE C 1 109 ? 30.462 37.902 12.917 1.00 39.65 109 PHE C CA 1
ATOM 3205 C C . PHE C 1 109 ? 30.717 38.977 13.996 1.00 39.80 109 PHE C C 1
ATOM 3206 O O . PHE C 1 109 ? 31.825 39.520 14.105 1.00 39.43 109 PHE C O 1
ATOM 3214 N N . LEU C 1 110 ? 29.674 39.295 14.760 1.00 39.45 110 LEU C N 1
ATOM 3215 C CA . LEU C 1 110 ? 29.782 40.267 15.844 1.00 39.84 110 LEU C CA 1
ATOM 3216 C C . LEU C 1 110 ? 30.666 39.733 16.959 1.00 39.93 110 LEU C C 1
ATOM 3217 O O . LEU C 1 110 ? 31.484 40.469 17.500 1.00 39.77 110 LEU C O 1
ATOM 3222 N N . GLU C 1 111 ? 30.500 38.466 17.310 1.00 41.18 111 GLU C N 1
ATOM 3223 C CA . GLU C 1 111 ? 31.352 37.901 18.349 1.00 42.82 111 GLU C CA 1
ATOM 3224 C C . GLU C 1 111 ? 32.831 37.886 17.919 1.00 42.74 111 GLU C C 1
ATOM 3225 O O . GLU C 1 111 ? 33.703 38.178 18.734 1.00 42.46 111 GLU C O 1
ATOM 3231 N N . GLN C 1 112 ? 33.100 37.607 16.637 1.00 43.07 112 GLN C N 1
ATOM 3232 C CA . GLN C 1 112 ? 34.473 37.677 16.083 1.00 43.67 112 GLN C CA 1
ATOM 3233 C C . GLN C 1 112 ? 35.013 39.108 16.095 1.00 43.23 112 GLN C C 1
ATOM 3234 O O . GLN C 1 112 ? 36.174 39.344 16.453 1.00 43.02 112 GLN C O 1
ATOM 3240 N N . LEU C 1 113 ? 34.170 40.059 15.710 1.00 43.17 113 LEU C N 1
ATOM 3241 C CA . LEU C 1 113 ? 34.541 41.469 15.729 1.00 43.23 113 LEU C CA 1
ATOM 3242 C C . LEU C 1 113 ? 34.943 41.879 17.154 1.00 42.97 113 LEU C C 1
ATOM 3243 O O . LEU C 1 113 ? 35.986 42.500 17.361 1.00 42.89 113 LEU C O 1
ATOM 3248 N N . ARG C 1 114 ? 34.128 41.493 18.131 1.00 42.53 114 ARG C N 1
ATOM 3249 C CA . ARG C 1 114 ? 34.372 41.833 19.532 1.00 42.93 114 ARG C CA 1
ATOM 3250 C C . ARG C 1 114 ? 35.649 41.183 20.077 1.00 42.34 114 ARG C C 1
ATOM 3251 O O . ARG C 1 114 ? 36.470 41.849 20.703 1.00 41.75 114 ARG C O 1
ATOM 3259 N N . LYS C 1 115 ? 35.823 39.894 19.800 1.00 42.04 115 LYS C N 1
ATOM 3260 C CA . LYS C 1 115 ? 37.013 39.157 20.227 1.00 42.84 115 LYS C CA 1
ATOM 3261 C C . LYS C 1 115 ? 38.309 39.754 19.647 1.00 42.40 115 LYS C C 1
ATOM 3262 O O . LYS C 1 115 ? 39.329 39.828 20.338 1.00 42.42 115 LYS C O 1
ATOM 3268 N N . THR C 1 116 ? 38.268 40.184 18.388 1.00 42.34 116 THR C N 1
ATOM 3269 C CA . THR C 1 116 ? 39.483 40.629 17.714 1.00 43.20 116 THR C CA 1
ATOM 3270 C C . THR C 1 116 ? 39.740 42.138 17.874 1.00 43.55 116 THR C C 1
ATOM 3271 O O . THR C 1 116 ? 40.857 42.590 17.632 1.00 44.11 116 THR C O 1
ATOM 3275 N N . TYR C 1 117 ? 38.719 42.898 18.292 1.00 42.71 117 TYR C N 1
ATOM 3276 C CA . TYR C 1 117 ? 38.864 44.335 18.589 1.00 42.44 117 TYR C CA 1
ATOM 3277 C C . TYR C 1 117 ? 38.531 44.645 20.060 1.00 42.52 117 TYR C C 1
ATOM 3278 O O . TYR C 1 117 ? 39.045 43.992 20.961 1.00 42.69 117 TYR C O 1
ATOM 3287 N N . ARG C 1 118 ? 37.689 45.637 20.306 1.00 42.92 118 ARG C N 1
ATOM 3288 C CA . ARG C 1 118 ? 37.324 46.037 21.657 1.00 44.06 118 ARG C CA 1
ATOM 3289 C C . ARG C 1 118 ? 35.801 45.991 21.767 1.00 43.80 118 ARG C C 1
ATOM 3290 O O . ARG C 1 118 ? 35.109 46.770 21.097 1.00 43.90 118 ARG C O 1
ATOM 3298 N N . PRO C 1 119 ? 35.272 45.055 22.575 1.00 43.92 119 PRO C N 1
ATOM 3299 C CA . PRO C 1 119 ? 33.825 44.862 22.695 1.00 44.34 119 PRO C CA 1
ATOM 3300 C C . PRO C 1 119 ? 33.033 46.140 23.016 1.00 44.82 119 PRO C C 1
ATOM 3301 O O . PRO C 1 119 ? 31.953 46.330 22.468 1.00 44.91 119 PRO C O 1
ATOM 3305 N N . GLU C 1 120 ? 33.571 47.028 23.857 1.00 44.97 120 GLU C N 1
ATOM 3306 C CA . GLU C 1 120 ? 32.848 48.264 24.227 1.00 45.64 120 GLU C CA 1
ATOM 3307 C C . GLU C 1 120 ? 32.799 49.299 23.115 1.00 44.77 120 GLU C C 1
ATOM 3308 O O . GLU C 1 120 ? 32.114 50.313 23.260 1.00 44.49 120 GLU C O 1
ATOM 3314 N N . LEU C 1 121 ? 33.568 49.086 22.047 1.00 44.40 121 LEU C N 1
ATOM 3315 C CA . LEU C 1 121 ? 33.565 50.006 20.903 1.00 44.24 121 LEU C CA 1
ATOM 3316 C C . LEU C 1 121 ? 32.710 49.474 19.766 1.00 44.40 121 LEU C C 1
ATOM 3317 O O . LEU C 1 121 ? 32.691 50.039 18.676 1.00 44.30 121 LEU C O 1
ATOM 3322 N N . ILE C 1 122 ? 31.999 48.378 20.025 1.00 44.72 122 ILE C N 1
ATOM 3323 C CA . ILE C 1 122 ? 31.170 47.732 18.998 1.00 44.20 122 ILE C CA 1
ATOM 3324 C C . ILE C 1 122 ? 29.682 47.729 19.375 1.00 44.17 122 ILE C C 1
ATOM 3325 O O . ILE C 1 122 ? 29.298 47.289 20.472 1.00 42.94 122 ILE C O 1
ATOM 3330 N N . LYS C 1 123 ? 28.858 48.224 18.448 1.00 43.98 123 LYS C N 1
ATOM 3331 C CA . LYS C 1 123 ? 27.424 48.316 18.665 1.00 44.24 123 LYS C CA 1
ATOM 3332 C C . LYS C 1 123 ? 26.717 47.724 17.460 1.00 43.99 123 LYS C C 1
ATOM 3333 O O . LYS C 1 123 ? 27.290 47.639 16.375 1.00 43.07 123 LYS C O 1
ATOM 3339 N N . ASP C 1 124 ? 25.482 47.282 17.649 1.00 44.31 124 ASP C N 1
ATOM 3340 C CA . ASP C 1 124 ? 24.751 46.721 16.528 1.00 44.82 124 ASP C CA 1
ATOM 3341 C C . ASP C 1 124 ? 23.313 47.241 16.537 1.00 44.57 124 ASP C C 1
ATOM 3342 O O . ASP C 1 124 ? 22.914 47.937 17.472 1.00 44.63 124 ASP C O 1
ATOM 3347 N N . GLY C 1 125 ? 22.552 46.936 15.492 1.00 44.02 125 GLY C N 1
ATOM 3348 C CA . GLY C 1 125 ? 21.136 47.253 15.488 1.00 43.42 125 GLY C CA 1
ATOM 3349 C C . GLY C 1 125 ? 20.347 46.187 16.216 1.00 43.38 125 GLY C C 1
ATOM 3350 O O . GLY C 1 125 ? 20.748 45.704 17.283 1.00 43.80 125 GLY C O 1
ATOM 3351 N N . LYS C 1 126 ? 19.211 45.827 15.644 1.00 43.07 126 LYS C N 1
ATOM 3352 C CA . LYS C 1 126 ? 18.368 44.774 16.195 1.00 42.48 126 LYS C CA 1
ATOM 3353 C C . LYS C 1 126 ? 17.898 43.877 15.053 1.00 42.92 126 LYS C C 1
ATOM 3354 O O . LYS C 1 126 ? 16.965 44.208 14.328 1.00 43.23 126 LYS C O 1
ATOM 3360 N N . PHE C 1 127 ? 18.545 42.723 14.937 1.00 43.52 127 PHE C N 1
ATOM 3361 C CA . PHE C 1 127 ? 18.432 41.853 13.776 1.00 44.09 127 PHE C CA 1
ATOM 3362 C C . PHE C 1 127 ? 16.989 41.692 13.255 1.00 45.26 127 PHE C C 1
ATOM 3363 O O . PHE C 1 127 ? 16.722 41.913 12.073 1.00 46.40 127 PHE C O 1
ATOM 3371 N N . GLY C 1 128 ? 16.037 41.354 14.101 1.00 45.13 128 GLY C N 1
ATOM 3372 C CA . GLY C 1 128 ? 14.668 41.232 13.546 1.00 47.17 128 GLY C CA 1
ATOM 3373 C C . GLY C 1 128 ? 14.064 42.502 12.922 1.00 46.83 128 GLY C C 1
ATOM 3374 O O . GLY C 1 128 ? 13.298 42.442 11.951 1.00 47.68 128 GLY C O 1
ATOM 3375 N N . ALA C 1 129 ? 14.441 43.645 13.475 1.00 46.34 129 ALA C N 1
ATOM 3376 C CA . ALA C 1 129 ? 13.608 44.841 13.513 1.00 45.89 129 ALA C CA 1
ATOM 3377 C C . ALA C 1 129 ? 13.572 45.731 12.278 1.00 45.42 129 ALA C C 1
ATOM 3378 O O . ALA C 1 129 ? 14.498 45.734 11.464 1.00 46.13 129 ALA C O 1
ATOM 3380 N N . TYR C 1 130 ? 12.489 46.502 12.176 1.00 44.42 130 TYR C N 1
ATOM 3381 C CA . TYR C 1 130 ? 12.378 47.633 11.267 1.00 43.91 130 TYR C CA 1
ATOM 3382 C C . TYR C 1 130 ? 13.104 48.823 11.886 1.00 43.22 130 TYR C C 1
ATOM 3383 O O . TYR C 1 130 ? 12.607 49.431 12.840 1.00 43.21 130 TYR C O 1
ATOM 3392 N N . MET C 1 131 ? 14.268 49.149 11.326 1.00 41.52 131 MET C N 1
ATOM 3393 C CA . MET C 1 131 ? 15.179 50.139 11.899 1.00 40.73 131 MET C CA 1
ATOM 3394 C C . MET C 1 131 ? 15.264 51.389 11.026 1.00 40.91 131 MET C C 1
ATOM 3395 O O . MET C 1 131 ? 15.206 51.294 9.799 1.00 40.73 131 MET C O 1
ATOM 3400 N N . GLN C 1 132 ? 15.385 52.545 11.670 1.00 40.10 132 GLN C N 1
ATOM 3401 C CA . GLN C 1 132 ? 15.996 53.722 11.049 1.00 39.89 132 GLN C CA 1
ATOM 3402 C C . GLN C 1 132 ? 17.470 53.766 11.415 1.00 39.69 132 GLN C C 1
ATOM 3403 O O . GLN C 1 132 ? 17.818 53.817 12.599 1.00 40.36 132 GLN C O 1
ATOM 3409 N N . VAL C 1 133 ? 18.348 53.746 10.416 1.00 39.27 133 VAL C N 1
ATOM 3410 C CA . VAL C 1 133 ? 19.780 53.768 10.695 1.00 38.85 133 VAL C CA 1
ATOM 3411 C C . VAL C 1 133 ? 20.264 55.164 10.331 1.00 40.15 133 VAL C C 1
ATOM 3412 O O . VAL C 1 133 ? 20.299 55.548 9.149 1.00 39.96 133 VAL C O 1
ATOM 3416 N N . HIS C 1 134 ? 20.537 55.963 11.357 1.00 40.40 134 HIS C N 1
ATOM 3417 C CA . HIS C 1 134 ? 20.926 57.342 11.133 1.00 41.09 134 HIS C CA 1
ATOM 3418 C C . HIS C 1 134 ? 22.426 57.314 10.912 1.00 41.50 134 HIS C C 1
ATOM 3419 O O . HIS C 1 134 ? 23.189 56.875 11.783 1.00 41.82 134 HIS C O 1
ATOM 3426 N N . ILE C 1 135 ? 22.863 57.750 9.740 1.00 41.89 135 ILE C N 1
ATOM 3427 C CA . ILE C 1 135 ? 24.291 57.664 9.386 1.00 41.57 135 ILE C CA 1
ATOM 3428 C C . ILE C 1 135 ? 24.789 59.054 9.012 1.00 41.65 135 ILE C C 1
ATOM 3429 O O . ILE C 1 135 ? 24.309 59.635 8.045 1.00 42.40 135 ILE C O 1
ATOM 3434 N N . GLN C 1 136 ? 25.723 59.599 9.787 1.00 41.82 136 GLN C N 1
ATOM 3435 C CA . GLN C 1 136 ? 26.339 60.887 9.436 1.00 41.39 136 GLN C CA 1
ATOM 3436 C C . GLN C 1 136 ? 27.630 60.542 8.754 1.00 40.61 136 GLN C C 1
ATOM 3437 O O . GLN C 1 136 ? 28.657 60.396 9.392 1.00 41.06 136 GLN C O 1
ATOM 3443 N N . ASN C 1 137 ? 27.536 60.363 7.442 1.00 40.76 137 ASN C N 1
ATOM 3444 C CA . ASN C 1 137 ? 28.647 59.964 6.619 1.00 39.77 137 ASN C CA 1
ATOM 3445 C C . ASN C 1 137 ? 29.620 61.126 6.501 1.00 39.62 137 ASN C C 1
ATOM 3446 O O . ASN C 1 137 ? 29.277 62.200 5.985 1.00 39.97 137 ASN C O 1
ATOM 3451 N N . ASP C 1 138 ? 30.837 60.875 6.993 1.00 39.62 138 ASP C N 1
ATOM 3452 C CA . ASP C 1 138 ? 31.898 61.864 7.179 1.00 40.27 138 ASP C CA 1
ATOM 3453 C C . ASP C 1 138 ? 32.800 61.959 5.943 1.00 40.17 138 ASP C C 1
ATOM 3454 O O . ASP C 1 138 ? 33.741 61.180 5.801 1.00 39.95 138 ASP C O 1
ATOM 3459 N N . GLY C 1 139 ? 32.524 62.915 5.059 1.00 39.16 139 GLY C N 1
ATOM 3460 C CA . GLY C 1 139 ? 33.342 63.056 3.838 1.00 39.18 139 GLY C CA 1
ATOM 3461 C C . GLY C 1 139 ? 32.530 63.515 2.628 1.00 38.96 139 GLY C C 1
ATOM 3462 O O . GLY C 1 139 ? 32.712 64.628 2.153 1.00 38.43 139 GLY C O 1
ATOM 3463 N N . PRO C 1 140 ? 31.638 62.644 2.104 1.00 38.21 140 PRO C N 1
ATOM 3464 C CA . PRO C 1 140 ? 31.394 61.280 2.591 1.00 38.26 140 PRO C CA 1
ATOM 3465 C C . PRO C 1 140 ? 32.532 60.323 2.223 1.00 38.44 140 PRO C C 1
ATOM 3466 O O . PRO C 1 140 ? 33.306 60.607 1.312 1.00 36.54 140 PRO C O 1
ATOM 3470 N N . VAL C 1 141 ? 32.624 59.199 2.922 1.00 38.86 141 VAL C N 1
ATOM 3471 C CA . VAL C 1 141 ? 33.577 58.145 2.544 1.00 39.77 141 VAL C CA 1
ATOM 3472 C C . VAL C 1 141 ? 32.810 56.846 2.630 1.00 39.95 141 VAL C C 1
ATOM 3473 O O . VAL C 1 141 ? 32.258 56.536 3.687 1.00 40.39 141 VAL C O 1
ATOM 3477 N N . THR C 1 142 ? 32.742 56.122 1.508 1.00 39.38 142 THR C N 1
ATOM 3478 C CA . THR C 1 142 ? 31.967 54.880 1.410 1.00 39.01 142 THR C CA 1
ATOM 3479 C C . THR C 1 142 ? 32.749 53.848 0.602 1.00 38.94 142 THR C C 1
ATOM 3480 O O . THR C 1 142 ? 33.190 54.121 -0.513 1.00 38.18 142 THR C O 1
ATOM 3484 N N . ILE C 1 143 ? 32.888 52.651 1.158 1.00 39.33 143 ILE C N 1
ATOM 3485 C CA . ILE C 1 143 ? 33.679 51.602 0.537 1.00 39.62 143 ILE C CA 1
ATOM 3486 C C . ILE C 1 143 ? 32.834 50.333 0.451 1.00 39.71 143 ILE C C 1
ATOM 3487 O O . ILE C 1 143 ? 32.182 49.978 1.415 1.00 40.05 143 ILE C O 1
ATOM 3492 N N . GLU C 1 144 ? 32.885 49.647 -0.682 1.00 39.96 144 GLU C N 1
ATOM 3493 C CA . GLU C 1 144 ? 32.222 48.349 -0.835 1.00 40.71 144 GLU C CA 1
ATOM 3494 C C . GLU C 1 144 ? 33.244 47.234 -0.655 1.00 41.21 144 GLU C C 1
ATOM 3495 O O . GLU C 1 144 ? 34.323 47.257 -1.268 1.00 40.90 144 GLU C O 1
ATOM 3501 N N . LEU C 1 145 ? 32.904 46.262 0.188 1.00 41.30 145 LEU C N 1
ATOM 3502 C CA . LEU C 1 145 ? 33.766 45.110 0.415 1.00 41.22 145 LEU C CA 1
ATOM 3503 C C . LEU C 1 145 ? 33.048 43.829 0.028 1.00 41.85 145 LEU C C 1
ATOM 3504 O O . LEU C 1 145 ? 31.830 43.723 0.163 1.00 40.51 145 LEU C O 1
ATOM 3509 N N . GLU C 1 146 ? 33.829 42.855 -0.422 1.00 42.82 146 GLU C N 1
ATOM 3510 C CA . GLU C 1 146 ? 33.319 41.541 -0.797 1.00 45.38 146 GLU C CA 1
ATOM 3511 C C . GLU C 1 146 ? 34.403 40.532 -0.451 1.00 46.33 146 GLU C C 1
ATOM 3512 O O . GLU C 1 146 ? 35.554 40.703 -0.850 1.00 45.91 146 GLU C O 1
ATOM 3518 N N . SER C 1 147 ? 34.041 39.488 0.290 1.00 48.41 147 SER C N 1
ATOM 3519 C CA . SER C 1 147 ? 35.048 38.585 0.865 1.00 50.54 147 SER C CA 1
ATOM 3520 C C . SER C 1 147 ? 35.411 37.349 0.042 1.00 51.71 147 SER C C 1
ATOM 3521 O O . SER C 1 147 ? 36.612 37.062 -0.130 1.00 52.63 147 SER C O 1
ATOM 3524 N N . PRO C 1 148 ? 34.407 36.592 -0.458 1.00 52.22 148 PRO C N 1
ATOM 3525 C CA . PRO C 1 148 ? 34.818 35.478 -1.322 1.00 52.56 148 PRO C CA 1
ATOM 3526 C C . PRO C 1 148 ? 35.722 35.930 -2.469 1.00 52.98 148 PRO C C 1
ATOM 3527 O O . PRO C 1 148 ? 36.497 35.118 -2.970 1.00 52.66 148 PRO C O 1
ATOM 3531 N N . ALA C 1 149 ? 35.616 37.210 -2.857 1.00 53.14 149 ALA C N 1
ATOM 3532 C CA . ALA C 1 149 ? 36.423 37.826 -3.930 1.00 53.71 149 ALA C CA 1
ATOM 3533 C C . ALA C 1 149 ? 35.613 38.846 -4.743 1.00 54.13 149 ALA C C 1
ATOM 3534 O O . ALA C 1 149 ? 35.379 38.669 -5.950 1.00 54.33 149 ALA C O 1
ATOM 3536 N N . MET D 1 1 ? 30.841 52.646 -13.845 1.00 41.55 1 MET D N 1
ATOM 3537 C CA . MET D 1 1 ? 30.089 53.470 -12.872 1.00 42.09 1 MET D CA 1
ATOM 3538 C C . MET D 1 1 ? 29.480 52.584 -11.810 1.00 41.04 1 MET D C 1
ATOM 3539 O O . MET D 1 1 ? 28.935 51.502 -12.108 1.00 40.61 1 MET D O 1
ATOM 3544 N N . LYS D 1 2 ? 29.622 53.030 -10.565 1.00 40.02 2 LYS D N 1
ATOM 3545 C CA . LYS D 1 2 ? 29.040 52.359 -9.414 1.00 39.80 2 LYS D CA 1
ATOM 3546 C C . LYS D 1 2 ? 28.191 53.336 -8.621 1.00 39.79 2 LYS D C 1
ATOM 3547 O O . LYS D 1 2 ? 28.498 54.529 -8.570 1.00 39.23 2 LYS D O 1
ATOM 3553 N N . ALA D 1 3 ? 27.161 52.824 -7.954 1.00 39.21 3 ALA D N 1
ATOM 3554 C CA . ALA D 1 3 ? 26.348 53.645 -7.066 1.00 39.15 3 ALA D CA 1
ATOM 3555 C C . ALA D 1 3 ? 25.941 52.825 -5.844 1.00 39.39 3 ALA D C 1
ATOM 3556 O O . ALA D 1 3 ? 25.664 51.625 -5.960 1.00 39.17 3 ALA D O 1
ATOM 3558 N N . VAL D 1 4 ? 25.951 53.469 -4.682 1.00 39.04 4 VAL D N 1
ATOM 3559 C CA . VAL D 1 4 ? 25.283 52.925 -3.499 1.00 39.06 4 VAL D CA 1
ATOM 3560 C C . VAL D 1 4 ? 24.027 53.749 -3.275 1.00 40.11 4 VAL D C 1
ATOM 3561 O O . VAL D 1 4 ? 24.077 54.978 -3.156 1.00 40.55 4 VAL D O 1
ATOM 3565 N N . VAL D 1 5 ? 22.896 53.045 -3.233 1.00 40.24 5 VAL D N 1
ATOM 3566 C CA . VAL D 1 5 ? 21.592 53.665 -3.106 1.00 40.54 5 VAL D CA 1
ATOM 3567 C C . VAL D 1 5 ? 20.978 53.289 -1.755 1.00 40.66 5 VAL D C 1
ATOM 3568 O O . VAL D 1 5 ? 20.839 52.103 -1.415 1.00 39.81 5 VAL D O 1
ATOM 3572 N N . GLN D 1 6 ? 20.640 54.302 -0.965 1.00 40.51 6 GLN D N 1
ATOM 3573 C CA . GLN D 1 6 ? 20.047 54.048 0.338 1.00 40.55 6 GLN D CA 1
ATOM 3574 C C . GLN D 1 6 ? 18.655 54.659 0.369 1.00 40.62 6 GLN D C 1
ATOM 3575 O O . GLN D 1 6 ? 18.478 55.815 -0.008 1.00 41.13 6 GLN D O 1
ATOM 3581 N N . ARG D 1 7 ? 17.675 53.876 0.811 1.00 40.88 7 ARG D N 1
ATOM 3582 C CA . ARG D 1 7 ? 16.306 54.372 0.915 1.00 40.91 7 ARG D CA 1
ATOM 3583 C C . ARG D 1 7 ? 16.278 55.198 2.183 1.00 40.93 7 ARG D C 1
ATOM 3584 O O . ARG D 1 7 ? 16.750 54.747 3.218 1.00 40.44 7 ARG D O 1
ATOM 3592 N N . VAL D 1 8 ? 15.742 56.410 2.103 1.00 41.43 8 VAL D N 1
ATOM 3593 C CA . VAL D 1 8 ? 15.763 57.314 3.267 1.00 41.44 8 VAL D CA 1
ATOM 3594 C C . VAL D 1 8 ? 14.385 57.831 3.685 1.00 41.61 8 VAL D C 1
ATOM 3595 O O . VAL D 1 8 ? 13.497 58.037 2.827 1.00 40.82 8 VAL D O 1
ATOM 3599 N N . THR D 1 9 ? 14.187 58.050 4.991 1.00 41.29 9 THR D N 1
ATOM 3600 C CA . THR D 1 9 ? 12.997 58.819 5.372 1.00 41.61 9 THR D CA 1
ATOM 3601 C C . THR D 1 9 ? 13.311 60.312 5.252 1.00 40.62 9 THR D C 1
ATOM 3602 O O . THR D 1 9 ? 12.416 61.106 5.009 1.00 39.95 9 THR D O 1
ATOM 3606 N N . ARG D 1 10 ? 14.598 60.656 5.372 1.00 39.36 10 ARG D N 1
ATOM 3607 C CA . ARG D 1 10 ? 15.122 61.989 5.089 1.00 39.75 10 ARG D CA 1
ATOM 3608 C C . ARG D 1 10 ? 16.653 61.923 4.927 1.00 39.35 10 ARG D C 1
ATOM 3609 O O . ARG D 1 10 ? 17.288 60.951 5.336 1.00 39.01 10 ARG D O 1
ATOM 3617 N N . ALA D 1 11 ? 17.235 62.959 4.330 1.00 38.55 11 ALA D N 1
ATOM 3618 C CA . ALA D 1 11 ? 18.681 63.028 4.148 1.00 39.13 11 ALA D CA 1
ATOM 3619 C C . ALA D 1 11 ? 19.058 64.479 3.945 1.00 38.89 11 ALA D C 1
ATOM 3620 O O . ALA D 1 11 ? 18.236 65.279 3.487 1.00 38.64 11 ALA D O 1
ATOM 3622 N N . SER D 1 12 ? 20.283 64.839 4.299 1.00 39.30 12 SER D N 1
ATOM 3623 C CA . SER D 1 12 ? 20.747 66.192 4.040 1.00 39.24 12 SER D CA 1
ATOM 3624 C C . SER D 1 12 ? 22.256 66.268 3.910 1.00 39.64 12 SER D C 1
ATOM 3625 O O . SER D 1 12 ? 22.977 65.356 4.318 1.00 39.87 12 SER D O 1
ATOM 3628 N N . VAL D 1 13 ? 22.724 67.367 3.334 1.00 39.32 13 VAL D N 1
ATOM 3629 C CA . VAL D 1 13 ? 24.154 67.610 3.233 1.00 38.97 13 VAL D CA 1
ATOM 3630 C C . VAL D 1 13 ? 24.454 68.899 3.933 1.00 39.39 13 VAL D C 1
ATOM 3631 O O . VAL D 1 13 ? 23.771 69.918 3.720 1.00 39.09 13 VAL D O 1
ATOM 3635 N N . THR D 1 14 ? 25.485 68.853 4.768 1.00 39.38 14 THR D N 1
ATOM 3636 C CA . THR D 1 14 ? 25.991 70.051 5.419 1.00 40.50 14 THR D CA 1
ATOM 3637 C C . THR D 1 14 ? 27.493 70.208 5.099 1.00 40.90 14 THR D C 1
ATOM 3638 O O . THR D 1 14 ? 28.190 69.217 4.871 1.00 40.56 14 THR D O 1
ATOM 3642 N N . VAL D 1 15 ? 27.962 71.453 5.035 1.00 40.91 15 VAL D N 1
ATOM 3643 C CA . VAL D 1 15 ? 29.364 71.778 4.792 1.00 42.48 15 VAL D CA 1
ATOM 3644 C C . VAL D 1 15 ? 29.751 72.797 5.860 1.00 43.10 15 VAL D C 1
ATOM 3645 O O . VAL D 1 15 ? 29.254 73.921 5.861 1.00 43.19 15 VAL D O 1
ATOM 3649 N N . GLY D 1 16 ? 30.600 72.373 6.794 1.00 44.02 16 GLY D N 1
ATOM 3650 C CA . GLY D 1 16 ? 31.008 73.196 7.928 1.00 44.47 16 GLY D CA 1
ATOM 3651 C C . GLY D 1 16 ? 29.851 73.604 8.819 1.00 45.30 16 GLY D C 1
ATOM 3652 O O . GLY D 1 16 ? 29.921 74.616 9.513 1.00 45.60 16 GLY D O 1
ATOM 3653 N N . GLY D 1 17 ? 28.780 72.821 8.807 1.00 45.75 17 GLY D N 1
ATOM 3654 C CA . GLY D 1 17 ? 27.596 73.140 9.599 1.00 46.54 17 GLY D CA 1
ATOM 3655 C C . GLY D 1 17 ? 26.543 73.938 8.838 1.00 47.12 17 GLY D C 1
ATOM 3656 O O . GLY D 1 17 ? 25.422 74.103 9.340 1.00 47.75 17 GLY D O 1
ATOM 3657 N N . GLU D 1 18 ? 26.901 74.430 7.647 1.00 46.45 18 GLU D N 1
ATOM 3658 C CA . GLU D 1 18 ? 25.960 75.095 6.729 1.00 46.93 18 GLU D CA 1
ATOM 3659 C C . GLU D 1 18 ? 25.114 74.060 5.985 1.00 46.02 18 GLU D C 1
ATOM 3660 O O . GLU D 1 18 ? 25.647 73.198 5.288 1.00 44.98 18 GLU D O 1
ATOM 3666 N N . GLN D 1 19 ? 23.799 74.165 6.127 1.00 45.74 19 GLN D N 1
ATOM 3667 C CA . GLN D 1 19 ? 22.883 73.249 5.460 1.00 46.00 19 GLN D CA 1
ATOM 3668 C C . GLN D 1 19 ? 22.879 73.581 3.980 1.00 45.20 19 GLN D C 1
ATOM 3669 O O . GLN D 1 19 ? 22.478 74.685 3.601 1.00 45.77 19 GLN D O 1
ATOM 3675 N N . ILE D 1 20 ? 23.340 72.640 3.160 1.00 43.79 20 ILE D N 1
ATOM 3676 C CA . ILE D 1 20 ? 23.416 72.805 1.700 1.00 43.44 20 ILE D CA 1
ATOM 3677 C C . ILE D 1 20 ? 22.108 72.379 1.006 1.00 43.07 20 ILE D C 1
ATOM 3678 O O . ILE D 1 20 ? 21.567 73.100 0.160 1.00 42.74 20 ILE D O 1
ATOM 3683 N N . SER D 1 21 ? 21.622 71.195 1.351 1.00 41.22 21 SER D N 1
ATOM 3684 C CA . SER D 1 21 ? 20.407 70.671 0.752 1.00 40.56 21 SER D CA 1
ATOM 3685 C C . SER D 1 21 ? 19.833 69.619 1.678 1.00 40.02 21 SER D C 1
ATOM 3686 O O . SER D 1 21 ? 20.508 69.150 2.592 1.00 39.32 21 SER D O 1
ATOM 3689 N N . ALA D 1 22 ? 18.588 69.236 1.430 1.00 38.94 22 ALA D N 1
ATOM 3690 C CA . ALA D 1 22 ? 17.887 68.315 2.295 1.00 38.61 22 ALA D CA 1
ATOM 3691 C C . ALA D 1 22 ? 16.721 67.749 1.505 1.00 38.49 22 ALA D C 1
ATOM 3692 O O . ALA D 1 22 ? 16.131 68.453 0.684 1.00 37.42 22 ALA D O 1
ATOM 3694 N N . ILE D 1 23 ? 16.406 66.479 1.749 1.00 38.45 23 ILE D N 1
ATOM 3695 C CA . ILE D 1 23 ? 15.234 65.845 1.155 1.00 38.80 23 ILE D CA 1
ATOM 3696 C C . ILE D 1 23 ? 1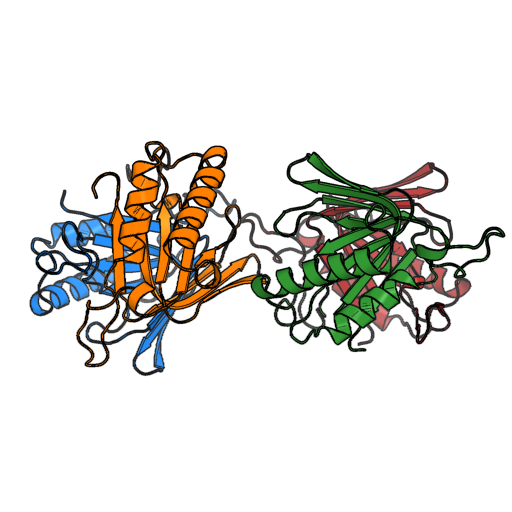4.424 65.152 2.246 1.00 39.15 23 ILE D C 1
ATOM 3697 O O . ILE D 1 23 ? 14.923 64.939 3.361 1.00 38.88 23 ILE D O 1
ATOM 3702 N N . GLY D 1 24 ? 13.176 64.833 1.925 1.00 38.28 24 GLY D N 1
ATOM 3703 C CA . GLY D 1 24 ? 12.337 64.033 2.805 1.00 39.46 24 GLY D CA 1
ATOM 3704 C C . GLY D 1 24 ? 12.424 62.597 2.352 1.00 39.55 24 GLY D C 1
ATOM 3705 O O . GLY D 1 24 ? 13.512 62.078 2.115 1.00 38.62 24 GLY D O 1
ATOM 3706 N N . ARG D 1 25 ? 11.285 61.931 2.241 1.00 40.44 25 ARG D N 1
ATOM 3707 C CA . ARG D 1 25 ? 11.301 60.540 1.817 1.00 40.73 25 ARG D CA 1
ATOM 3708 C C . ARG D 1 25 ? 11.841 60.417 0.391 1.00 40.97 25 ARG D C 1
ATOM 3709 O O . ARG D 1 25 ? 11.540 61.242 -0.481 1.00 40.21 25 ARG D O 1
ATOM 3717 N N . GLY D 1 26 ? 12.662 59.398 0.173 1.00 40.86 26 GLY D N 1
ATOM 3718 C CA . GLY D 1 26 ? 13.195 59.126 -1.141 1.00 41.29 26 GLY D CA 1
ATOM 3719 C C . GLY D 1 26 ? 14.458 58.300 -1.048 1.00 41.64 26 GLY D C 1
ATOM 3720 O O . GLY D 1 26 ? 14.539 57.338 -0.292 1.00 40.58 26 GLY D O 1
ATOM 3721 N N . ILE D 1 27 ? 15.467 58.715 -1.792 1.00 42.72 27 ILE D N 1
ATOM 3722 C CA . ILE D 1 27 ? 16.681 57.912 -1.986 1.00 43.87 27 ILE D CA 1
ATOM 3723 C C . ILE D 1 27 ? 17.919 58.827 -1.957 1.00 43.92 27 ILE D C 1
ATOM 3724 O O . ILE D 1 27 ? 17.896 59.918 -2.518 1.00 43.32 27 ILE D O 1
ATOM 3729 N N . CYS D 1 28 ? 18.969 58.385 -1.262 1.00 43.75 28 CYS D N 1
ATOM 3730 C CA . CYS D 1 28 ? 20.282 59.018 -1.300 1.00 43.77 28 CYS D CA 1
ATOM 3731 C C . CYS D 1 28 ? 21.223 58.138 -2.123 1.00 43.28 28 CYS D C 1
ATOM 3732 O O . CYS D 1 28 ? 21.414 56.960 -1.825 1.00 43.29 28 CYS D O 1
ATOM 3735 N N . VAL D 1 29 ? 21.796 58.719 -3.164 1.00 42.84 29 VAL D N 1
ATOM 3736 C CA . VAL D 1 29 ? 22.659 57.998 -4.081 1.00 42.62 29 VAL D CA 1
ATOM 3737 C C . VAL D 1 29 ? 24.078 58.502 -3.900 1.00 42.75 29 VAL D C 1
ATOM 3738 O O . VAL D 1 29 ? 24.338 59.706 -3.981 1.00 42.77 29 VAL D O 1
ATOM 3742 N N . LEU D 1 30 ? 24.990 57.581 -3.635 1.00 42.32 30 LEU D N 1
ATOM 3743 C CA . LEU D 1 30 ? 26.405 57.907 -3.584 1.00 41.82 30 LEU D CA 1
ATOM 3744 C C . LEU D 1 30 ? 26.993 57.416 -4.894 1.00 41.50 30 LEU D C 1
ATOM 3745 O O . LEU D 1 30 ? 26.955 56.214 -5.169 1.00 41.60 30 LEU D O 1
ATOM 3750 N N . LEU D 1 31 ? 27.506 58.339 -5.704 1.00 41.16 31 LEU D N 1
ATOM 3751 C CA . LEU D 1 31 ? 27.870 58.040 -7.101 1.00 41.20 31 LEU D CA 1
ATOM 3752 C C . LEU D 1 31 ? 29.372 57.972 -7.403 1.00 40.61 31 LEU D C 1
ATOM 3753 O O . LEU D 1 31 ? 30.091 58.986 -7.287 1.00 39.98 31 LEU D O 1
ATOM 3758 N N . GLY D 1 32 ? 29.830 56.789 -7.826 1.00 39.59 32 GLY D N 1
ATOM 3759 C CA . GLY D 1 32 ? 31.247 56.553 -8.110 1.00 39.84 32 GLY D CA 1
ATOM 3760 C C . GLY D 1 32 ? 31.558 56.476 -9.594 1.00 40.04 32 GLY D C 1
ATOM 3761 O O . GLY D 1 32 ? 31.242 55.484 -10.248 1.00 40.10 32 GLY D O 1
ATOM 3762 N N . ILE D 1 33 ? 32.177 57.526 -10.124 1.00 40.23 33 ILE D N 1
ATOM 3763 C CA . ILE D 1 33 ? 32.470 57.626 -11.556 1.00 40.29 33 ILE D CA 1
ATOM 3764 C C . ILE D 1 33 ? 33.880 57.150 -11.872 1.00 40.80 33 ILE D C 1
ATOM 3765 O O . ILE D 1 33 ? 34.867 57.670 -11.335 1.00 40.40 33 ILE D O 1
ATOM 3770 N N . SER D 1 34 ? 33.969 56.173 -12.767 1.00 40.59 34 SER D N 1
ATOM 3771 C CA . SER D 1 34 ? 35.257 55.611 -13.156 1.00 40.85 34 SER D CA 1
ATOM 3772 C C . SER D 1 34 ? 35.815 56.294 -14.396 1.00 40.77 34 SER D C 1
ATOM 3773 O O . SER D 1 34 ? 35.069 56.881 -15.188 1.00 40.47 34 SER D O 1
ATOM 3776 N N . LEU D 1 35 ? 37.138 56.205 -14.542 1.00 41.05 35 LEU D N 1
ATOM 3777 C CA . LEU D 1 35 ? 37.879 56.661 -15.720 1.00 41.03 35 LEU D CA 1
ATOM 3778 C C . LEU D 1 35 ? 37.254 56.190 -17.023 1.00 40.77 35 LEU D C 1
ATOM 3779 O O . LEU D 1 35 ? 37.243 56.920 -18.018 1.00 40.95 35 LEU D O 1
ATOM 3784 N N . GLU D 1 36 ? 36.766 54.953 -17.012 1.00 40.19 36 GLU D N 1
ATOM 3785 C CA . GLU D 1 36 ? 36.272 54.297 -18.218 1.00 39.83 36 GLU D CA 1
ATOM 3786 C C . GLU D 1 36 ? 34.850 54.724 -18.583 1.00 38.73 36 GLU D C 1
ATOM 3787 O O . GLU D 1 36 ? 34.358 54.380 -19.657 1.00 38.63 36 GLU D O 1
ATOM 3793 N N . ASP D 1 37 ? 34.210 55.491 -17.701 1.00 37.56 37 ASP D N 1
ATOM 3794 C CA . ASP D 1 37 ? 32.797 55.842 -17.855 1.00 36.70 37 ASP D CA 1
ATOM 3795 C C . ASP D 1 37 ? 32.528 56.740 -19.066 1.00 36.40 37 ASP D C 1
ATOM 3796 O O . ASP D 1 37 ? 33.344 57.566 -19.440 1.00 35.96 37 ASP D O 1
ATOM 3801 N N . THR D 1 38 ? 31.359 56.568 -19.661 1.00 36.14 38 THR D N 1
ATOM 3802 C CA . THR D 1 38 ? 31.049 57.222 -20.913 1.00 36.69 38 THR D CA 1
ATOM 3803 C C . THR D 1 38 ? 29.587 57.709 -20.854 1.00 36.54 38 THR D C 1
ATOM 3804 O O . THR D 1 38 ? 28.921 57.502 -19.844 1.00 36.99 38 THR D O 1
ATOM 3808 N N . GLN D 1 39 ? 29.093 58.354 -21.913 1.00 36.98 39 GLN D N 1
ATOM 3809 C CA . GLN D 1 39 ? 27.685 58.768 -21.967 1.00 37.06 39 GLN D CA 1
ATOM 3810 C C . GLN D 1 39 ? 26.762 57.562 -21.782 1.00 37.28 39 GLN D C 1
ATOM 3811 O O . GLN D 1 39 ? 25.720 57.650 -21.142 1.00 37.50 39 GLN D O 1
ATOM 3817 N N . LYS D 1 40 ? 27.163 56.426 -22.335 1.00 38.14 40 LYS D N 1
ATOM 3818 C CA . LYS D 1 40 ? 26.392 55.194 -22.195 1.00 38.94 40 LYS D CA 1
ATOM 3819 C C . LYS D 1 40 ? 26.181 54.811 -20.732 1.00 39.07 40 LYS D C 1
ATOM 3820 O O . LYS D 1 40 ? 25.051 54.527 -20.308 1.00 39.95 40 LYS D O 1
ATOM 3826 N N . GLU D 1 41 ? 27.241 54.798 -19.930 1.00 39.38 41 GLU D N 1
ATOM 3827 C CA . GLU D 1 41 ? 27.042 54.398 -18.530 1.00 39.74 41 GLU D CA 1
ATOM 3828 C C . GLU D 1 41 ? 26.266 55.475 -17.764 1.00 38.98 41 GLU D C 1
ATOM 3829 O O . GLU D 1 41 ? 25.454 55.164 -16.894 1.00 38.94 41 GLU D O 1
ATOM 3835 N N . LEU D 1 42 ? 26.491 56.741 -18.122 1.00 38.70 42 LEU D N 1
ATOM 3836 C CA . LEU D 1 42 ? 25.761 57.862 -17.526 1.00 38.41 42 LEU D CA 1
ATOM 3837 C C . LEU D 1 42 ? 24.249 57.644 -17.700 1.00 38.51 42 LEU D C 1
ATOM 3838 O O . LEU D 1 42 ? 23.507 57.622 -16.719 1.00 38.68 42 LEU D O 1
ATOM 3843 N N . GLU D 1 43 ? 23.815 57.471 -18.948 1.00 38.69 43 GLU D N 1
ATOM 3844 C CA . GLU D 1 43 ? 22.398 57.259 -19.277 1.00 39.11 43 GLU D CA 1
ATOM 3845 C C . GLU D 1 43 ? 21.822 55.980 -18.679 1.00 39.04 43 GLU D C 1
ATOM 3846 O O . GLU D 1 43 ? 20.697 55.972 -18.167 1.00 39.09 43 GLU D O 1
ATOM 3852 N N . HIS D 1 44 ? 22.603 54.907 -18.729 1.00 39.21 44 HIS D N 1
ATOM 3853 C CA . HIS D 1 44 ? 22.203 53.644 -18.115 1.00 39.23 44 HIS D CA 1
ATOM 3854 C C . HIS D 1 44 ? 22.033 53.732 -16.591 1.00 39.35 44 HIS D C 1
ATOM 3855 O O . HIS D 1 44 ? 21.066 53.207 -16.037 1.00 37.98 44 HIS D O 1
ATOM 3862 N N . MET D 1 45 ? 22.948 54.423 -15.915 1.00 39.40 45 MET D N 1
ATOM 3863 C CA . MET D 1 45 ? 22.841 54.563 -14.461 1.00 39.74 45 MET D CA 1
ATOM 3864 C C . MET D 1 45 ? 21.658 55.442 -14.069 1.00 40.03 45 MET D C 1
ATOM 3865 O O . MET D 1 45 ? 20.967 55.136 -13.100 1.00 40.83 45 MET D O 1
ATOM 3870 N N . VAL D 1 46 ? 21.427 56.529 -14.806 1.00 39.55 46 VAL D N 1
ATOM 3871 C CA . VAL D 1 46 ? 20.234 57.347 -14.568 1.00 39.57 46 VAL D CA 1
ATOM 3872 C C . VAL D 1 46 ? 18.963 56.473 -14.614 1.00 40.26 46 VAL D C 1
ATOM 3873 O O . VAL D 1 46 ? 18.132 56.526 -13.700 1.00 39.04 46 VAL D O 1
ATOM 3877 N N . ARG D 1 47 ? 18.836 55.676 -15.678 1.00 40.80 47 ARG D N 1
ATOM 3878 C CA . ARG D 1 47 ? 17.667 54.808 -15.867 1.00 42.53 47 ARG D CA 1
ATOM 3879 C C . ARG D 1 47 ? 17.495 53.832 -14.700 1.00 42.58 47 ARG D C 1
ATOM 3880 O O . ARG D 1 47 ? 16.375 53.655 -14.181 1.00 42.96 47 ARG D O 1
ATOM 3888 N N . LYS D 1 48 ? 18.595 53.191 -14.291 1.00 43.11 48 LYS D N 1
ATOM 3889 C CA . LYS D 1 48 ? 18.560 52.214 -13.192 1.00 43.94 48 LYS D CA 1
ATOM 3890 C C . LYS D 1 48 ? 18.089 52.856 -11.895 1.00 43.40 48 LYS D C 1
ATOM 3891 O O . LYS D 1 48 ? 17.281 52.272 -11.185 1.00 42.66 48 LYS D O 1
ATOM 3897 N N . ILE D 1 49 ? 18.593 54.055 -11.595 1.00 42.40 49 ILE D N 1
ATOM 3898 C CA . ILE D 1 49 ? 18.260 54.744 -10.332 1.00 42.07 49 ILE D CA 1
ATOM 3899 C C . ILE D 1 49 ? 16.777 55.130 -10.301 1.00 42.29 49 ILE D C 1
ATOM 3900 O O . ILE D 1 49 ? 16.089 54.950 -9.296 1.00 42.01 49 ILE D O 1
ATOM 3905 N N . LEU D 1 50 ? 16.293 55.657 -11.423 1.00 41.60 50 LEU D N 1
ATOM 3906 C CA . LEU D 1 50 ? 14.941 56.197 -11.495 1.00 41.94 50 LEU D CA 1
ATOM 3907 C C . LEU D 1 50 ? 13.887 55.109 -11.468 1.00 42.59 50 LEU D C 1
ATOM 3908 O O . LEU D 1 50 ? 12.743 55.338 -11.064 1.00 43.34 50 LEU D O 1
ATOM 3913 N N . ASN D 1 51 ? 14.291 53.918 -11.893 1.00 42.72 51 ASN D N 1
ATOM 3914 C CA . ASN D 1 51 ? 13.396 52.782 -12.025 1.00 43.07 51 ASN D CA 1
ATOM 3915 C C . ASN D 1 51 ? 13.513 51.736 -10.899 1.00 42.70 51 ASN D C 1
ATOM 3916 O O . ASN D 1 51 ? 12.712 50.801 -10.805 1.00 41.55 51 ASN D O 1
ATOM 3921 N N . LEU D 1 52 ? 14.488 51.942 -10.015 1.00 41.89 52 LEU D N 1
ATOM 3922 C CA . LEU D 1 52 ? 14.767 51.029 -8.922 1.00 42.43 52 LEU D CA 1
ATOM 3923 C C . LEU D 1 52 ? 13.610 50.957 -7.905 1.00 41.91 52 LEU D C 1
ATOM 3924 O O . LEU D 1 52 ? 13.305 51.947 -7.216 1.00 41.53 52 LEU D O 1
ATOM 3929 N N . ARG D 1 53 ? 13.023 49.770 -7.795 1.00 41.28 53 ARG D N 1
ATOM 3930 C CA . ARG D 1 53 ? 11.816 49.531 -6.989 1.00 42.33 53 ARG D CA 1
ATOM 3931 C C . ARG D 1 53 ? 12.148 49.217 -5.534 1.00 42.65 53 ARG D C 1
ATOM 3932 O O . ARG D 1 53 ? 12.277 48.055 -5.128 1.00 42.04 53 ARG D O 1
ATOM 3940 N N . VAL D 1 54 ? 12.262 50.280 -4.756 1.00 42.67 54 VAL D N 1
ATOM 3941 C CA . VAL D 1 54 ? 12.708 50.199 -3.380 1.00 43.40 54 VAL D CA 1
ATOM 3942 C C . VAL D 1 54 ? 11.567 50.542 -2.405 1.00 42.89 54 VAL D C 1
ATOM 3943 O O . VAL D 1 54 ? 11.682 50.358 -1.188 1.00 42.76 54 VAL D O 1
ATOM 3947 N N . PHE D 1 55 ? 10.442 50.980 -2.969 1.00 42.25 55 PHE D N 1
ATOM 3948 C CA . PHE D 1 55 ? 9.313 51.460 -2.173 1.00 41.90 55 PHE D CA 1
ATOM 3949 C C . PHE D 1 55 ? 8.128 50.500 -2.192 1.00 41.83 55 PHE D C 1
ATOM 3950 O O . PHE D 1 55 ? 7.966 49.717 -3.132 1.00 39.90 55 PHE D O 1
ATOM 3958 N N . GLU D 1 56 ? 7.324 50.550 -1.130 1.00 42.78 56 GLU D N 1
ATOM 3959 C CA . GLU D 1 56 ? 6.106 49.735 -1.033 1.00 44.29 56 GLU D CA 1
ATOM 3960 C C . GLU D 1 56 ? 4.962 50.377 -1.803 1.00 45.08 56 GLU D C 1
ATOM 3961 O O . GLU D 1 56 ? 4.949 51.595 -1.972 1.00 45.91 56 GLU D O 1
ATOM 3967 N N . ASP D 1 57 ? 4.007 49.567 -2.262 1.00 46.22 57 ASP D N 1
ATOM 3968 C CA . ASP D 1 57 ? 2.716 50.079 -2.729 1.00 47.05 57 ASP D CA 1
ATOM 3969 C C . ASP D 1 57 ? 1.741 50.331 -1.565 1.00 47.76 57 ASP D C 1
ATOM 3970 O O . ASP D 1 57 ? 2.076 50.112 -0.401 1.00 47.65 57 ASP D O 1
ATOM 3975 N N . GLU D 1 58 ? 0.541 50.801 -1.899 1.00 48.79 58 GLU D N 1
ATOM 3976 C CA . GLU D 1 58 ? -0.493 51.152 -0.918 1.00 50.05 58 GLU D CA 1
ATOM 3977 C C . GLU D 1 58 ? -0.983 49.968 -0.055 1.00 50.41 58 GLU D C 1
ATOM 3978 O O . GLU D 1 58 ? -1.405 50.168 1.089 1.00 50.74 58 GLU D O 1
ATOM 3984 N N . SER D 1 59 ? -0.941 48.750 -0.613 1.00 50.64 59 SER D N 1
ATOM 3985 C CA . SER D 1 59 ? -1.183 47.516 0.157 1.00 50.68 59 SER D CA 1
ATOM 3986 C C . SER D 1 59 ? -0.011 47.170 1.097 1.00 50.69 59 SER D C 1
ATOM 3987 O O . SER D 1 59 ? -0.150 46.333 1.997 1.00 51.02 59 SER D O 1
ATOM 3990 N N . GLY D 1 60 ? 1.139 47.796 0.874 1.00 50.31 60 GLY D N 1
ATOM 3991 C CA . GLY D 1 60 ? 2.314 47.545 1.702 1.00 50.39 60 GLY D CA 1
ATOM 3992 C C . GLY D 1 60 ? 3.261 46.474 1.173 1.00 50.09 60 GLY D C 1
ATOM 3993 O O . GLY D 1 60 ? 4.306 46.136 1.871 1.00 50.36 60 GLY D O 1
ATOM 3994 N N . LYS D 1 61 ? 2.906 45.948 -0.054 1.00 49.50 61 LYS D N 1
ATOM 3995 C CA . LYS D 1 61 ? 3.808 45.030 -0.764 1.00 48.92 61 LYS D CA 1
ATOM 3996 C C . LYS D 1 61 ? 5.163 45.703 -1.025 1.00 47.58 61 LYS D C 1
ATOM 3997 O O . LYS D 1 61 ? 5.212 46.813 -1.555 1.00 47.32 61 LYS D O 1
ATOM 4003 N N . HIS D 1 62 ? 6.250 45.027 -0.653 1.00 46.65 62 HIS D N 1
ATOM 4004 C CA . HIS D 1 62 ? 7.607 45.573 -0.812 1.00 46.04 62 HIS D CA 1
ATOM 4005 C C . HIS D 1 62 ? 8.048 45.544 -2.278 1.00 44.95 62 HIS D C 1
ATOM 4006 O O . HIS D 1 62 ? 7.515 44.769 -3.085 1.00 43.23 62 HIS D O 1
ATOM 4013 N N . TRP D 1 63 ? 9.006 46.405 -2.620 1.00 44.46 63 TRP D N 1
ATOM 4014 C CA . TRP D 1 63 ? 9.686 46.374 -3.928 1.00 44.08 63 TRP D CA 1
ATOM 4015 C C . TRP D 1 63 ? 8.743 46.558 -5.121 1.00 44.03 63 TRP D C 1
ATOM 4016 O O . TRP D 1 63 ? 8.934 45.937 -6.179 1.00 44.23 63 TRP D O 1
ATOM 4027 N N . SER D 1 64 ? 7.713 47.385 -4.965 1.00 43.82 64 SER D N 1
ATOM 4028 C CA . SER D 1 64 ? 6.742 47.565 -6.059 1.00 43.44 64 SER D CA 1
ATOM 4029 C C . SER D 1 64 ? 6.747 48.962 -6.703 1.00 42.79 64 SER D C 1
ATOM 4030 O O . SER D 1 64 ? 6.129 49.161 -7.743 1.00 42.73 64 SER D O 1
ATOM 4033 N N . LYS D 1 65 ? 7.434 49.920 -6.091 1.00 41.40 65 LYS D N 1
ATOM 4034 C CA . LYS D 1 65 ? 7.409 51.297 -6.578 1.00 40.78 65 LYS D CA 1
ATOM 4035 C C . LYS D 1 65 ? 8.801 51.919 -6.624 1.00 40.00 65 LYS D C 1
ATOM 4036 O O . LYS D 1 65 ? 9.587 51.789 -5.675 1.00 39.41 65 LYS D O 1
ATOM 4042 N N . SER D 1 66 ? 9.110 52.601 -7.722 1.00 39.82 66 SER D N 1
ATOM 4043 C CA . SER D 1 66 ? 10.362 53.388 -7.787 1.00 39.24 66 SER D CA 1
ATOM 4044 C C . SER D 1 66 ? 10.192 54.762 -7.149 1.00 39.52 66 SER D C 1
ATOM 4045 O O . SER D 1 66 ? 9.078 55.173 -6.819 1.00 39.19 66 SER D O 1
ATOM 4048 N N . VAL D 1 67 ? 11.295 55.496 -7.032 1.00 39.53 67 VAL D N 1
ATOM 4049 C CA . VAL D 1 67 ? 11.264 56.860 -6.540 1.00 40.26 67 VAL D CA 1
ATOM 4050 C C . VAL D 1 67 ? 10.311 57.728 -7.374 1.00 40.83 67 VAL D C 1
ATOM 4051 O O . VAL D 1 67 ? 9.642 58.609 -6.833 1.00 41.38 67 VAL D O 1
ATOM 4055 N N . MET D 1 68 ? 10.249 57.474 -8.681 1.00 41.37 68 MET D N 1
ATOM 4056 C CA . MET D 1 68 ? 9.406 58.266 -9.585 1.00 42.82 68 MET D CA 1
ATOM 4057 C C . MET D 1 68 ? 7.922 57.944 -9.432 1.00 42.27 68 MET D C 1
ATOM 4058 O O . MET D 1 68 ? 7.076 58.843 -9.538 1.00 42.23 68 MET D O 1
ATOM 4063 N N . ASP D 1 69 ? 7.614 56.660 -9.227 1.00 42.02 69 ASP D N 1
ATOM 4064 C CA . ASP D 1 69 ? 6.263 56.200 -8.894 1.00 41.58 69 ASP D CA 1
ATOM 4065 C C . ASP D 1 69 ? 5.699 56.899 -7.656 1.00 41.56 69 ASP D C 1
ATOM 4066 O O . ASP D 1 69 ? 4.507 57.236 -7.604 1.00 41.10 69 ASP D O 1
ATOM 4071 N N . LYS D 1 70 ? 6.560 57.080 -6.652 1.00 41.22 70 LYS D N 1
ATOM 4072 C CA . LYS D 1 70 ? 6.185 57.705 -5.384 1.00 41.58 70 LYS D CA 1
ATOM 4073 C C . LYS D 1 70 ? 6.199 59.232 -5.442 1.00 41.67 70 LYS D C 1
ATOM 4074 O O . LYS D 1 70 ? 5.683 59.900 -4.528 1.00 41.93 70 LYS D O 1
ATOM 4080 N N . GLN D 1 71 ? 6.786 59.772 -6.514 1.00 41.25 71 GLN D N 1
ATOM 4081 C CA . GLN D 1 71 ? 7.083 61.194 -6.632 1.00 41.23 71 GLN D CA 1
ATOM 4082 C C . GLN D 1 71 ? 7.876 61.645 -5.405 1.00 40.96 71 GLN D C 1
ATOM 4083 O O . GLN D 1 71 ? 7.610 62.695 -4.827 1.00 40.01 71 GLN D O 1
ATOM 4089 N N . TYR D 1 72 ? 8.853 60.817 -5.023 1.00 40.78 72 TYR D N 1
ATOM 4090 C CA . TYR D 1 72 ? 9.731 61.090 -3.894 1.00 41.32 72 TYR D CA 1
ATOM 4091 C C . TYR D 1 72 ? 11.026 61.761 -4.387 1.00 41.87 72 TYR D C 1
ATOM 4092 O O . TYR D 1 72 ? 11.204 61.956 -5.593 1.00 42.23 72 TYR D O 1
ATOM 4101 N N . GLU D 1 73 ? 11.922 62.104 -3.466 1.00 41.95 73 GLU D N 1
ATOM 4102 C CA . GLU D 1 73 ? 13.101 62.927 -3.805 1.00 42.77 73 GLU D CA 1
ATOM 4103 C C . GLU D 1 73 ? 14.365 62.088 -3.958 1.00 42.58 73 GLU D C 1
ATOM 4104 O O . GLU D 1 73 ? 14.421 60.937 -3.501 1.00 42.32 73 GLU D O 1
ATOM 4110 N N . ILE D 1 74 ? 15.368 62.666 -4.616 1.00 42.18 74 ILE D N 1
ATOM 4111 C CA . ILE D 1 74 ? 16.664 62.026 -4.777 1.00 42.31 74 ILE D CA 1
ATOM 4112 C C . ILE D 1 74 ? 17.752 62.980 -4.307 1.00 43.09 74 ILE D C 1
ATOM 4113 O O . ILE D 1 74 ? 17.827 64.119 -4.779 1.00 43.06 74 ILE D O 1
ATOM 4118 N N . LEU D 1 75 ? 18.588 62.517 -3.383 1.00 43.28 75 LEU D N 1
ATOM 4119 C CA . LEU D 1 75 ? 19.796 63.261 -3.012 1.00 43.67 75 LEU D CA 1
ATOM 4120 C C . LEU D 1 75 ? 21.027 62.551 -3.582 1.00 44.17 75 LEU D C 1
ATOM 4121 O O . LEU D 1 75 ? 21.343 61.439 -3.173 1.00 44.33 75 LEU D O 1
ATOM 4126 N N . CYS D 1 76 ? 21.714 63.184 -4.530 1.00 45.27 76 CYS D N 1
ATOM 4127 C CA . CYS D 1 76 ? 22.925 62.586 -5.126 1.00 46.57 76 CYS D CA 1
ATOM 4128 C C . CYS D 1 76 ? 24.176 63.261 -4.615 1.00 45.15 76 CYS D C 1
ATOM 4129 O O . CYS D 1 76 ? 24.260 64.497 -4.551 1.00 45.19 76 CYS D O 1
ATOM 4132 N N . VAL D 1 77 ? 25.172 62.457 -4.283 1.00 44.46 77 VAL D N 1
ATOM 4133 C CA . VAL D 1 77 ? 26.465 63.002 -3.858 1.00 43.53 77 VAL D CA 1
ATOM 4134 C C . VAL D 1 77 ? 27.537 62.217 -4.599 1.00 43.64 77 VAL D C 1
ATOM 4135 O O . VAL D 1 77 ? 27.442 60.986 -4.697 1.00 41.65 77 VAL D O 1
ATOM 4139 N N . SER D 1 78 ? 28.526 62.916 -5.160 1.00 43.41 78 SER D N 1
ATOM 4140 C CA . SER D 1 78 ? 29.639 62.219 -5.828 1.00 44.71 78 SER D CA 1
ATOM 4141 C C . SER D 1 78 ? 30.550 61.600 -4.780 1.00 44.22 78 SER D C 1
ATOM 4142 O O . SER D 1 78 ? 30.835 62.208 -3.744 1.00 43.89 78 SER D O 1
ATOM 4145 N N . GLN D 1 79 ? 30.999 60.384 -5.071 1.00 44.19 79 GLN D N 1
ATOM 4146 C CA . GLN D 1 79 ? 31.691 59.537 -4.109 1.00 43.91 79 GLN D CA 1
ATOM 4147 C C . GLN D 1 79 ? 32.678 58.679 -4.885 1.00 44.45 79 GLN D C 1
ATOM 4148 O O . GLN D 1 79 ? 32.363 57.533 -5.249 1.00 45.26 79 GLN D O 1
ATOM 4154 N N . PHE D 1 80 ? 33.856 59.237 -5.154 1.00 43.92 80 PHE D N 1
ATOM 4155 C CA . PHE D 1 80 ? 34.892 58.552 -5.930 1.00 44.60 80 PHE D CA 1
ATOM 4156 C C . PHE D 1 80 ? 35.475 57.337 -5.216 1.00 44.43 80 PHE D C 1
ATOM 4157 O O . PHE D 1 80 ? 36.115 56.499 -5.844 1.00 44.70 80 PHE D O 1
ATOM 4165 N N . THR D 1 81 ? 35.276 57.262 -3.901 1.00 44.45 81 THR D N 1
ATOM 4166 C CA . THR D 1 81 ? 35.833 56.179 -3.088 1.00 44.93 81 THR D CA 1
ATOM 4167 C C . THR D 1 81 ? 35.264 54.796 -3.438 1.00 45.38 81 THR D C 1
ATOM 4168 O O . THR D 1 81 ? 35.913 53.767 -3.192 1.00 45.05 81 THR D O 1
ATOM 4172 N N . LEU D 1 82 ? 34.067 54.776 -4.025 1.00 46.04 82 LEU D N 1
ATOM 4173 C CA . LEU D 1 82 ? 33.455 53.535 -4.511 1.00 47.62 82 LEU D CA 1
ATOM 4174 C C . LEU D 1 82 ? 34.295 52.874 -5.612 1.00 49.50 82 LEU D C 1
ATOM 4175 O O . LEU D 1 82 ? 34.182 51.669 -5.853 1.00 49.95 82 LEU D O 1
ATOM 4180 N N . GLN D 1 83 ? 35.154 53.671 -6.250 1.00 51.39 83 GLN D N 1
ATOM 4181 C CA . GLN D 1 83 ? 36.112 53.192 -7.248 1.00 53.39 83 GLN D CA 1
ATOM 4182 C C . GLN D 1 83 ? 37.464 52.862 -6.603 1.00 54.22 83 GLN D C 1
ATOM 4183 O O . GLN D 1 83 ? 38.491 53.464 -6.922 1.00 54.59 83 GLN D O 1
ATOM 4189 N N . CYS D 1 84 ? 37.444 51.906 -5.685 1.00 55.47 84 CYS D N 1
ATOM 4190 C CA . CYS D 1 84 ? 38.624 51.511 -4.930 1.00 56.16 84 CYS D CA 1
ATOM 4191 C C . CYS D 1 84 ? 38.998 50.085 -5.304 1.00 56.57 84 CYS D C 1
ATOM 4192 O O . CYS D 1 84 ? 38.112 49.250 -5.523 1.00 56.71 84 CYS D O 1
ATOM 4195 N N . VAL D 1 85 ? 40.298 49.799 -5.377 1.00 56.95 85 VAL D N 1
ATOM 4196 C CA . VAL D 1 85 ? 40.732 48.424 -5.612 1.00 57.49 85 VAL D CA 1
ATOM 4197 C C . VAL D 1 85 ? 40.915 47.636 -4.303 1.00 57.83 85 VAL D C 1
ATOM 4198 O O . VAL D 1 85 ? 40.020 46.870 -3.920 1.00 58.13 85 VAL D O 1
ATOM 4202 N N . LEU D 1 86 ? 42.038 47.829 -3.609 1.00 57.80 86 LEU D N 1
ATOM 4203 C CA . LEU D 1 86 ? 42.309 47.085 -2.388 1.00 57.80 86 LEU D CA 1
ATOM 4204 C C . LEU D 1 86 ? 43.536 46.205 -2.512 1.00 57.76 86 LEU D C 1
ATOM 4205 O O . LEU D 1 86 ? 44.649 46.715 -2.658 1.00 57.85 86 LEU D O 1
ATOM 4206 N N . LYS D 1 87 ? 43.318 44.886 -2.461 1.00 57.73 87 LYS D N 1
ATOM 4207 C CA . LYS D 1 87 ? 44.386 43.857 -2.404 1.00 57.72 87 LYS D CA 1
ATOM 4208 C C . LYS D 1 87 ? 45.344 44.104 -1.226 1.00 57.62 87 LYS D C 1
ATOM 4209 O O . LYS D 1 87 ? 46.478 43.612 -1.191 1.00 57.69 87 LYS D O 1
ATOM 4215 N N . GLY D 1 88 ? 44.835 44.853 -0.254 1.00 57.56 88 GLY D N 1
ATOM 4216 C CA . GLY D 1 88 ? 45.593 45.373 0.871 1.00 57.29 88 GLY D CA 1
ATOM 4217 C C . GLY D 1 88 ? 44.717 46.427 1.519 1.00 57.16 88 GLY D C 1
ATOM 4218 O O . GLY D 1 88 ? 43.802 46.965 0.877 1.00 57.13 88 GLY D O 1
ATOM 4219 N N . ASN D 1 89 ? 44.990 46.721 2.788 1.00 56.90 89 ASN D N 1
ATOM 4220 C CA . ASN D 1 89 ? 44.182 47.666 3.579 1.00 56.49 89 ASN D CA 1
ATOM 4221 C C . ASN D 1 89 ? 44.133 49.095 3.036 1.00 56.05 89 ASN D C 1
ATOM 4222 O O . ASN D 1 89 ? 43.161 49.822 3.279 1.00 55.58 89 ASN D O 1
ATOM 4227 N N . LYS D 1 90 ? 45.191 49.487 2.321 1.00 55.58 90 LYS D N 1
ATOM 4228 C CA . LYS D 1 90 ? 45.283 50.804 1.684 1.00 55.25 90 LYS D CA 1
ATOM 4229 C C . LYS D 1 90 ? 44.384 50.859 0.450 1.00 54.94 90 LYS D C 1
ATOM 4230 O O . LYS D 1 90 ? 44.558 50.059 -0.477 1.00 55.20 90 LYS D O 1
ATOM 4236 N N . PRO D 1 91 ? 43.413 51.792 0.429 1.00 54.41 91 PRO D N 1
ATOM 4237 C CA . PRO D 1 91 ? 42.662 52.020 -0.807 1.00 53.97 91 PRO D CA 1
ATOM 4238 C C . PRO D 1 91 ? 43.513 52.733 -1.872 1.00 53.62 91 PRO D C 1
ATOM 4239 O O . PRO D 1 91 ? 44.353 53.581 -1.539 1.00 53.61 91 PRO D O 1
ATOM 4243 N N . ASP D 1 92 ? 43.312 52.362 -3.135 1.00 52.93 92 ASP D N 1
ATOM 4244 C CA . ASP D 1 92 ? 43.944 53.036 -4.272 1.00 52.24 92 ASP D CA 1
ATOM 4245 C C . ASP D 1 92 ? 42.846 53.452 -5.246 1.00 51.76 92 ASP D C 1
ATOM 4246 O O . ASP D 1 92 ? 41.980 52.641 -5.594 1.00 51.66 92 ASP D O 1
ATOM 4251 N N . PHE D 1 93 ? 42.884 54.709 -5.688 1.00 50.88 93 PHE D N 1
ATOM 4252 C CA . PHE D 1 93 ? 41.764 55.281 -6.446 1.00 50.12 93 PHE D CA 1
ATOM 4253 C C . PHE D 1 93 ? 42.069 55.522 -7.928 1.00 49.82 93 PHE D C 1
ATOM 4254 O O . PHE D 1 93 ? 41.454 56.383 -8.557 1.00 49.64 93 PHE D O 1
ATOM 4262 N N . HIS D 1 94 ? 42.988 54.736 -8.486 1.00 49.45 94 HIS D N 1
ATOM 4263 C CA . HIS D 1 94 ? 43.413 54.898 -9.883 1.00 49.29 94 HIS D CA 1
ATOM 4264 C C . HIS D 1 94 ? 42.300 54.665 -10.912 1.00 48.61 94 HIS D C 1
ATOM 4265 O O . HIS D 1 94 ? 42.404 55.127 -12.046 1.00 48.80 94 HIS D O 1
ATOM 4272 N N . LEU D 1 95 ? 41.261 53.932 -10.513 1.00 47.79 95 LEU D N 1
ATOM 4273 C CA . LEU D 1 95 ? 40.111 53.629 -11.371 1.00 47.25 95 LEU D CA 1
ATOM 4274 C C . LEU D 1 95 ? 39.082 54.757 -11.400 1.00 46.66 95 LEU D C 1
ATOM 4275 O O . LEU D 1 95 ? 38.239 54.812 -12.300 1.00 46.34 95 LEU D O 1
ATOM 4280 N N . ALA D 1 96 ? 39.129 55.636 -10.404 1.00 45.83 96 ALA D N 1
ATOM 4281 C CA . ALA D 1 96 ? 38.233 56.789 -10.378 1.00 45.50 96 ALA D CA 1
ATOM 4282 C C . ALA D 1 96 ? 38.681 57.831 -11.411 1.00 45.46 96 ALA D C 1
ATOM 4283 O O . ALA D 1 96 ? 39.883 58.068 -11.589 1.00 43.75 96 ALA D O 1
ATOM 4285 N N . MET D 1 97 ? 37.702 58.432 -12.089 1.00 45.59 97 MET D N 1
ATOM 4286 C CA . MET D 1 97 ? 37.947 59.568 -12.980 1.00 46.14 97 MET D CA 1
ATOM 4287 C C . MET D 1 97 ? 38.515 60.756 -12.179 1.00 46.83 97 MET D C 1
ATOM 4288 O O . MET D 1 97 ? 37.969 61.098 -11.123 1.00 46.57 97 MET D O 1
ATOM 4293 N N . PRO D 1 98 ? 39.625 61.363 -12.663 1.00 47.69 98 PRO D N 1
ATOM 4294 C CA . PRO D 1 98 ? 40.211 62.568 -12.062 1.00 48.47 98 PRO D CA 1
ATOM 4295 C C . PRO D 1 98 ? 39.184 63.680 -11.838 1.00 49.63 98 PRO D C 1
ATOM 4296 O O . PRO D 1 98 ? 38.289 63.879 -12.670 1.00 49.73 98 PRO D O 1
ATOM 4300 N N . THR D 1 99 ? 39.338 64.409 -10.733 1.00 50.69 99 THR D N 1
ATOM 4301 C CA . THR D 1 99 ? 38.365 65.424 -10.292 1.00 51.69 99 THR D CA 1
ATOM 4302 C C . THR D 1 99 ? 38.010 66.511 -11.329 1.00 51.51 99 THR D C 1
ATOM 4303 O O . THR D 1 99 ? 36.907 67.056 -11.310 1.00 51.46 99 THR D O 1
ATOM 4307 N N . GLU D 1 100 ? 38.945 66.814 -12.227 1.00 51.64 100 GLU D N 1
ATOM 4308 C CA . GLU D 1 100 ? 38.746 67.854 -13.241 1.00 51.56 100 GLU D CA 1
ATOM 4309 C C . GLU D 1 100 ? 37.726 67.445 -14.319 1.00 50.97 100 GLU D C 1
ATOM 4310 O O . GLU D 1 100 ? 36.852 68.241 -14.697 1.00 51.17 100 GLU D O 1
ATOM 4316 N N . GLN D 1 101 ? 37.816 66.198 -14.788 1.00 49.49 101 GLN D N 1
ATOM 4317 C CA . GLN D 1 101 ? 36.843 65.683 -15.742 1.00 47.84 101 GLN D CA 1
ATOM 4318 C C . GLN D 1 101 ? 35.586 65.235 -15.010 1.00 46.18 101 GLN D C 1
ATOM 4319 O O . GLN D 1 101 ? 34.472 65.399 -15.525 1.00 44.97 101 GLN D O 1
ATOM 4325 N N . ALA D 1 102 ? 35.782 64.677 -13.812 1.00 44.34 102 ALA D N 1
ATOM 4326 C CA . ALA D 1 102 ? 34.695 64.108 -13.027 1.00 43.33 102 ALA D CA 1
ATOM 4327 C C . ALA D 1 102 ? 33.636 65.143 -12.645 1.00 42.22 102 ALA D C 1
ATOM 4328 O O . ALA D 1 102 ? 32.472 64.802 -12.586 1.00 41.87 102 ALA D O 1
ATOM 4330 N N . GLU D 1 103 ? 34.034 66.392 -12.384 1.00 41.32 103 GLU D N 1
ATOM 4331 C CA . GLU D 1 103 ? 33.044 67.422 -12.051 1.00 40.80 103 GLU D CA 1
ATOM 4332 C C . GLU D 1 103 ? 32.061 67.662 -13.209 1.00 39.64 103 GLU D C 1
ATOM 4333 O O . GLU D 1 103 ? 30.846 67.651 -13.010 1.00 39.18 103 GLU D O 1
ATOM 4339 N N . GLY D 1 104 ? 32.587 67.867 -14.417 1.00 38.76 104 GLY D N 1
ATOM 4340 C CA . GLY D 1 104 ? 31.738 67.995 -15.606 1.00 37.79 104 GLY D CA 1
ATOM 4341 C C . GLY D 1 104 ? 30.870 66.778 -15.871 1.00 37.43 104 GLY D C 1
ATOM 4342 O O . GL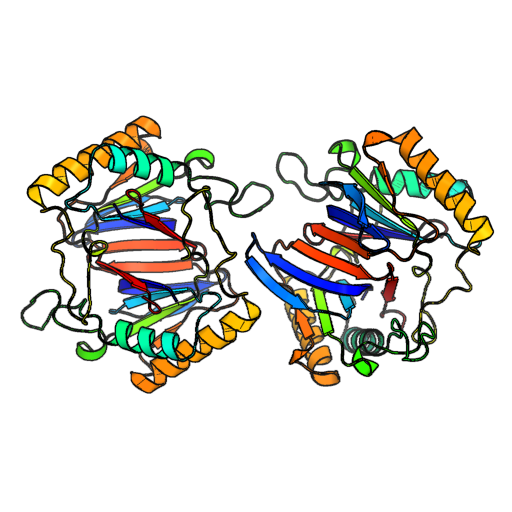Y D 1 104 ? 29.670 66.897 -16.178 1.00 37.90 104 GLY D O 1
ATOM 4343 N N . PHE D 1 105 ? 31.458 65.589 -15.749 1.00 36.93 105 PHE D N 1
ATOM 4344 C CA . PHE D 1 105 ? 30.692 64.343 -15.883 1.00 36.42 105 PHE D CA 1
ATOM 4345 C C . PHE D 1 105 ? 29.547 64.269 -14.859 1.00 36.50 105 PHE D C 1
ATOM 4346 O O . PHE D 1 105 ? 28.389 64.006 -15.227 1.00 35.63 105 PHE D O 1
ATOM 4354 N N . TYR D 1 106 ? 29.877 64.488 -13.580 1.00 36.10 106 TYR D N 1
ATOM 4355 C CA . TYR D 1 106 ? 28.875 64.528 -12.501 1.00 36.73 106 TYR D CA 1
ATOM 4356 C C . TYR D 1 106 ? 27.748 65.540 -12.816 1.00 36.60 106 TYR D C 1
ATOM 4357 O O . TYR D 1 106 ? 26.559 65.217 -12.708 1.00 36.41 106 TYR D O 1
ATOM 4366 N N . ASN D 1 107 ? 28.133 66.761 -13.188 1.00 35.88 107 ASN D N 1
ATOM 4367 C CA . ASN D 1 107 ? 27.161 67.790 -13.548 1.00 36.58 107 ASN D CA 1
ATOM 4368 C C . ASN D 1 107 ? 26.241 67.341 -14.683 1.00 37.22 107 ASN D C 1
ATOM 4369 O O . ASN D 1 107 ? 25.023 67.448 -14.562 1.00 37.68 107 ASN D O 1
ATOM 4374 N N . SER D 1 108 ? 26.819 66.788 -15.746 1.00 37.09 108 SER D N 1
ATOM 4375 C CA . SER D 1 108 ? 26.031 66.244 -16.858 1.00 37.17 108 SER D CA 1
ATOM 4376 C C . SER D 1 108 ? 25.091 65.111 -16.402 1.00 37.56 108 SER D C 1
ATOM 4377 O O . SER D 1 108 ? 23.940 65.029 -16.856 1.00 36.56 108 SER D O 1
ATOM 4380 N N . PHE D 1 109 ? 25.589 64.252 -15.509 1.00 38.36 109 PHE D N 1
ATOM 4381 C CA . PHE D 1 109 ? 24.802 63.162 -14.943 1.00 39.66 109 PHE D CA 1
ATOM 4382 C C . PHE D 1 109 ? 23.585 63.688 -14.185 1.00 40.43 109 PHE D C 1
ATOM 4383 O O . PHE D 1 109 ? 22.461 63.189 -14.365 1.00 40.26 109 PHE D O 1
ATOM 4391 N N . LEU D 1 110 ? 23.815 64.702 -13.344 1.00 40.93 110 LEU D N 1
ATOM 4392 C CA . LEU D 1 110 ? 22.736 65.351 -12.586 1.00 41.55 110 LEU D CA 1
ATOM 4393 C C . LEU D 1 110 ? 21.710 65.987 -13.493 1.00 41.17 110 LEU D C 1
ATOM 4394 O O . LEU D 1 110 ? 20.514 65.947 -13.210 1.00 40.81 110 LEU D O 1
ATOM 4399 N N . GLU D 1 111 ? 22.179 66.590 -14.581 1.00 41.48 111 GLU D N 1
ATOM 4400 C CA . GLU D 1 111 ? 21.282 67.235 -15.524 1.00 41.45 111 GLU D CA 1
ATOM 4401 C C . GLU D 1 111 ? 20.391 66.223 -16.259 1.00 41.42 111 GLU D C 1
ATOM 4402 O O . GLU D 1 111 ? 19.223 66.511 -16.533 1.00 41.39 111 GLU D O 1
ATOM 4408 N N . GLN D 1 112 ? 20.951 65.055 -16.584 1.00 41.18 112 GLN D N 1
ATOM 4409 C CA . GLN D 1 112 ? 20.210 63.966 -17.230 1.00 40.95 112 GLN D CA 1
ATOM 4410 C C . GLN D 1 112 ? 19.130 63.407 -16.299 1.00 40.68 112 GLN D C 1
ATOM 4411 O O . GLN D 1 112 ? 18.020 63.080 -16.730 1.00 40.40 112 GLN D O 1
ATOM 4417 N N . LEU D 1 113 ? 19.478 63.304 -15.022 1.00 40.53 113 LEU D N 1
ATOM 4418 C CA . LEU D 1 113 ? 18.577 62.823 -13.998 1.00 41.25 113 LEU D CA 1
ATOM 4419 C C . LEU D 1 113 ? 17.405 63.783 -13.879 1.00 41.08 113 LEU D C 1
ATOM 4420 O O . LEU D 1 113 ? 16.251 63.359 -13.801 1.00 40.40 113 LEU D O 1
ATOM 4425 N N . ARG D 1 114 ? 17.718 65.079 -13.854 1.00 41.54 114 ARG D N 1
ATOM 4426 C CA . ARG D 1 114 ? 16.719 66.133 -13.725 1.00 42.03 114 ARG D CA 1
ATOM 4427 C C . ARG D 1 114 ? 15.814 66.253 -14.943 1.00 41.97 114 ARG D C 1
ATOM 4428 O O . ARG D 1 114 ? 14.612 66.443 -14.792 1.00 41.81 114 ARG D O 1
ATOM 4436 N N . LYS D 1 115 ? 16.377 66.145 -16.143 1.00 41.89 115 LYS D N 1
ATOM 4437 C CA . LYS D 1 115 ? 15.554 66.227 -17.338 1.00 42.81 115 LYS D CA 1
ATOM 4438 C C . LYS D 1 115 ? 14.601 65.042 -17.478 1.00 42.76 115 LYS D C 1
ATOM 4439 O O . LYS D 1 115 ? 13.489 65.203 -17.967 1.00 42.55 115 LYS D O 1
ATOM 4445 N N . THR D 1 116 ? 15.007 63.860 -17.032 1.00 42.88 116 THR D N 1
ATOM 4446 C CA . THR D 1 116 ? 14.104 62.725 -17.215 1.00 43.58 116 THR D CA 1
ATOM 4447 C C . THR D 1 116 ? 13.181 62.419 -16.043 1.00 43.04 116 THR D C 1
ATOM 4448 O O . THR D 1 116 ? 12.241 61.632 -16.191 1.00 43.37 116 THR D O 1
ATOM 4452 N N . TYR D 1 117 ? 13.436 63.061 -14.901 1.00 42.63 117 TYR D N 1
ATOM 4453 C CA . TYR D 1 117 ? 12.521 63.050 -13.752 1.00 42.16 117 TYR D CA 1
ATOM 4454 C C . TYR D 1 117 ? 11.960 64.457 -13.559 1.00 42.28 117 TYR D C 1
ATOM 4455 O O . TYR D 1 117 ? 11.416 65.042 -14.499 1.00 41.94 117 TYR D O 1
ATOM 4464 N N . ARG D 1 118 ? 12.090 65.003 -12.355 1.00 42.17 118 ARG D N 1
ATOM 4465 C CA . ARG D 1 118 ? 11.643 66.369 -12.088 1.00 42.86 118 ARG D CA 1
ATOM 4466 C C . ARG D 1 118 ? 12.804 67.121 -11.416 1.00 42.10 118 ARG D C 1
ATOM 4467 O O . ARG D 1 118 ? 13.333 66.654 -10.396 1.00 41.19 118 ARG D O 1
ATOM 4475 N N . PRO D 1 119 ? 13.205 68.282 -11.977 1.00 41.98 119 PRO D N 1
ATOM 4476 C CA . PRO D 1 119 ? 14.349 69.008 -11.409 1.00 41.92 119 PRO D CA 1
ATOM 4477 C C . PRO D 1 119 ? 14.214 69.343 -9.921 1.00 41.84 119 PRO D C 1
ATOM 4478 O O . PRO D 1 119 ? 15.203 69.271 -9.182 1.00 42.24 119 PRO D O 1
ATOM 4482 N N . GLU D 1 120 ? 13.004 69.671 -9.480 1.00 41.71 120 GLU D N 1
ATOM 4483 C CA . GLU D 1 120 ? 12.783 70.146 -8.115 1.00 42.03 120 GLU D CA 1
ATOM 4484 C C . GLU D 1 120 ? 12.885 69.060 -7.057 1.00 42.07 120 GLU D C 1
ATOM 4485 O O . GLU D 1 120 ? 13.037 69.361 -5.868 1.00 42.17 120 GLU D O 1
ATOM 4491 N N . LEU D 1 121 ? 12.810 67.802 -7.487 1.00 41.77 121 LEU D N 1
ATOM 4492 C CA . LEU D 1 121 ? 12.893 66.663 -6.572 1.00 42.18 121 LEU D CA 1
ATOM 4493 C C . LEU D 1 121 ? 14.300 66.069 -6.530 1.00 42.23 121 LEU D C 1
ATOM 4494 O O . LEU D 1 121 ? 14.565 65.086 -5.821 1.00 42.32 121 LEU D O 1
ATOM 4499 N N . ILE D 1 122 ? 15.207 66.675 -7.277 1.00 42.29 122 ILE D N 1
ATOM 4500 C CA . ILE D 1 122 ? 16.600 66.232 -7.282 1.00 42.21 122 ILE D CA 1
ATOM 4501 C C . ILE D 1 122 ? 17.513 67.284 -6.654 1.00 42.38 122 ILE D C 1
ATOM 4502 O O . ILE D 1 122 ? 17.521 68.440 -7.073 1.00 40.53 122 ILE D O 1
ATOM 4507 N N . LYS D 1 123 ? 18.261 66.841 -5.635 1.00 42.30 123 LYS D N 1
ATOM 4508 C CA . LYS D 1 123 ? 19.161 67.670 -4.845 1.00 43.02 123 LYS D CA 1
ATOM 4509 C C . LYS D 1 123 ? 20.565 67.072 -4.874 1.00 42.77 123 LYS D C 1
ATOM 4510 O O . LYS D 1 123 ? 20.738 65.876 -5.102 1.00 41.83 123 LYS D O 1
ATOM 4516 N N . ASP D 1 124 ? 21.556 67.914 -4.608 1.00 42.87 124 ASP D N 1
ATOM 4517 C CA . ASP D 1 124 ? 22.953 67.545 -4.737 1.00 43.52 124 ASP D CA 1
ATOM 4518 C C . ASP D 1 124 ? 23.688 67.963 -3.470 1.00 43.97 124 ASP D C 1
ATOM 4519 O O . ASP D 1 124 ? 23.216 68.830 -2.713 1.00 43.59 124 ASP D O 1
ATOM 4524 N N . GLY D 1 125 ? 24.852 67.366 -3.248 1.00 43.46 125 GLY D N 1
ATOM 4525 C CA . GLY D 1 125 ? 25.792 67.905 -2.284 1.00 43.94 125 GLY D CA 1
ATOM 4526 C C . GLY D 1 125 ? 26.569 69.023 -2.949 1.00 44.70 125 GLY D C 1
ATOM 4527 O O . GLY D 1 125 ? 26.055 69.703 -3.847 1.00 44.95 125 GLY D O 1
ATOM 4528 N N . LYS D 1 126 ? 27.813 69.220 -2.519 1.00 44.75 126 LYS D N 1
ATOM 4529 C CA . LYS D 1 126 ? 28.691 70.194 -3.160 1.00 45.02 126 LYS D CA 1
ATOM 4530 C C . LYS D 1 126 ? 29.958 69.475 -3.600 1.00 45.18 126 LYS D C 1
ATOM 4531 O O . LYS D 1 126 ? 30.803 69.123 -2.776 1.00 43.34 126 LYS D O 1
ATOM 4537 N N . PHE D 1 127 ? 30.059 69.270 -4.912 1.00 45.88 127 PHE D N 1
ATOM 4538 C CA . PHE D 1 127 ? 30.989 68.307 -5.525 1.00 47.06 127 PHE D CA 1
ATOM 4539 C C . PHE D 1 127 ? 32.305 67.961 -4.774 1.00 47.42 127 PHE D C 1
ATOM 4540 O O . PHE D 1 127 ? 32.507 66.792 -4.371 1.00 50.35 127 PHE D O 1
ATOM 4548 N N . GLY D 1 128 ? 33.173 68.933 -4.573 1.00 46.10 128 GLY D N 1
ATOM 4549 C CA . GLY D 1 128 ? 34.489 68.634 -3.983 1.00 45.63 128 GLY D CA 1
ATOM 4550 C C . GLY D 1 128 ? 34.697 69.067 -2.538 1.00 44.28 128 GLY D C 1
ATOM 4551 O O . GLY D 1 128 ? 35.830 69.081 -2.045 1.00 44.56 128 GLY D O 1
ATOM 4552 N N . ALA D 1 129 ? 33.608 69.411 -1.857 1.00 42.64 129 ALA D N 1
ATOM 4553 C CA . ALA D 1 129 ? 33.695 69.952 -0.510 1.00 41.51 129 ALA D CA 1
ATOM 4554 C C . ALA D 1 129 ? 33.704 68.814 0.492 1.00 40.58 129 ALA D C 1
ATOM 4555 O O . ALA D 1 129 ? 33.300 67.698 0.188 1.00 39.69 129 ALA D O 1
ATOM 4557 N N . TYR D 1 130 ? 34.166 69.115 1.690 1.00 39.60 130 TYR D N 1
ATOM 4558 C CA . TYR D 1 130 ? 34.151 68.169 2.771 1.00 39.45 130 TYR D CA 1
ATOM 4559 C C . TYR D 1 130 ? 32.771 68.256 3.414 1.00 39.24 130 TYR D C 1
ATOM 4560 O O . TYR D 1 130 ? 32.434 69.238 4.094 1.00 39.07 130 TYR D O 1
ATOM 4569 N N . MET D 1 131 ? 31.977 67.225 3.174 1.00 37.84 131 MET D N 1
ATOM 4570 C CA . MET D 1 131 ? 30.568 67.242 3.543 1.00 38.52 131 MET D CA 1
ATOM 4571 C C . MET D 1 131 ? 30.302 66.275 4.674 1.00 38.46 131 MET D C 1
ATOM 4572 O O . MET D 1 131 ? 31.029 65.288 4.849 1.00 38.75 131 MET D O 1
ATOM 4577 N N . GLN D 1 132 ? 29.242 66.558 5.423 1.00 38.03 132 GLN D N 1
ATOM 4578 C CA . GLN D 1 132 ? 28.587 65.563 6.248 1.00 37.40 132 GLN D CA 1
ATOM 4579 C C . GLN D 1 132 ? 27.302 65.241 5.567 1.00 37.82 132 GLN D C 1
ATOM 4580 O O . GLN D 1 132 ? 26.479 66.117 5.349 1.00 38.02 132 GLN D O 1
ATOM 4586 N N . VAL D 1 133 ? 27.132 63.978 5.189 1.00 38.08 133 VAL D N 1
ATOM 4587 C CA . VAL D 1 133 ? 25.911 63.561 4.555 1.00 38.57 133 VAL D CA 1
ATOM 4588 C C . VAL D 1 133 ? 25.105 62.806 5.590 1.00 39.24 133 VAL D C 1
ATOM 4589 O O . VAL D 1 133 ? 25.485 61.693 5.984 1.00 38.88 133 VAL D O 1
ATOM 4593 N N . HIS D 1 134 ? 24.026 63.443 6.059 1.00 39.72 134 HIS D N 1
ATOM 4594 C CA . HIS D 1 134 ? 23.169 62.857 7.075 1.00 40.51 134 HIS D CA 1
ATOM 4595 C C . HIS D 1 134 ? 22.171 61.976 6.356 1.00 40.48 134 HIS D C 1
ATOM 4596 O O . HIS D 1 134 ? 21.375 62.458 5.574 1.00 40.22 134 HIS D O 1
ATOM 4603 N N . ILE D 1 135 ? 22.232 60.677 6.611 1.00 40.75 135 ILE D N 1
ATOM 4604 C CA . ILE D 1 135 ? 21.424 59.733 5.884 1.00 40.55 135 ILE D CA 1
ATOM 4605 C C . ILE D 1 135 ? 20.562 58.987 6.893 1.00 41.03 135 ILE D C 1
ATOM 4606 O O . ILE D 1 135 ? 21.102 58.239 7.709 1.00 41.58 135 ILE D O 1
ATOM 4611 N N . GLN D 1 136 ? 19.241 59.201 6.869 1.00 39.95 136 GLN D N 1
ATOM 4612 C CA . GLN D 1 136 ? 18.363 58.408 7.739 1.00 39.35 136 GLN D CA 1
ATOM 4613 C C . GLN D 1 136 ? 17.852 57.210 6.940 1.00 39.77 136 GLN D C 1
ATOM 4614 O O . GLN D 1 136 ? 16.787 57.280 6.294 1.00 39.19 136 GLN D O 1
ATOM 4620 N N . ASN D 1 137 ? 18.642 56.134 6.962 1.00 39.18 137 ASN D N 1
ATOM 4621 C CA . ASN D 1 137 ? 18.383 54.965 6.138 1.00 39.62 137 ASN D CA 1
ATOM 4622 C C . ASN D 1 137 ? 17.178 54.200 6.689 1.00 39.43 137 ASN D C 1
ATOM 4623 O O . ASN D 1 137 ? 17.231 53.671 7.788 1.00 39.31 137 ASN D O 1
ATOM 4628 N N . ASP D 1 138 ? 16.113 54.164 5.892 1.00 39.21 138 ASP D N 1
ATOM 4629 C CA . ASP D 1 138 ? 14.796 53.635 6.258 1.00 39.38 138 ASP D CA 1
ATOM 4630 C C . ASP D 1 138 ? 14.679 52.134 5.986 1.00 38.76 138 ASP D C 1
ATOM 4631 O O . ASP D 1 138 ? 14.400 51.731 4.850 1.00 38.81 138 ASP D O 1
ATOM 4636 N N . GLY D 1 139 ? 14.904 51.317 7.020 1.00 38.15 139 GLY D N 1
ATOM 4637 C CA . GLY D 1 139 ? 14.798 49.856 6.895 1.00 37.80 139 GLY D CA 1
ATOM 4638 C C . GLY D 1 139 ? 15.774 49.072 7.763 1.00 37.62 139 GLY D C 1
ATOM 4639 O O . GLY D 1 139 ? 15.354 48.379 8.692 1.00 36.77 139 GLY D O 1
ATOM 4640 N N . PRO D 1 140 ? 17.087 49.154 7.464 1.00 37.29 140 PRO D N 1
ATOM 4641 C CA . PRO D 1 140 ? 17.698 49.903 6.382 1.00 37.57 140 PRO D CA 1
ATOM 4642 C C . PRO D 1 140 ? 17.447 49.185 5.057 1.00 38.17 140 PRO D C 1
ATOM 4643 O O . PRO D 1 140 ? 17.126 47.992 5.061 1.00 37.80 140 PRO D O 1
ATOM 4647 N N . VAL D 1 141 ? 17.534 49.925 3.952 1.00 38.32 141 VAL D N 1
ATOM 4648 C CA . VAL D 1 141 ? 17.469 49.340 2.607 1.00 38.92 141 VAL D CA 1
ATOM 4649 C C . VAL D 1 141 ? 18.610 49.978 1.816 1.00 39.10 141 VAL D C 1
ATOM 4650 O O . VAL D 1 141 ? 18.678 51.208 1.693 1.00 38.71 141 VAL D O 1
ATOM 4654 N N . THR D 1 142 ? 19.501 49.134 1.297 1.00 39.31 142 THR D N 1
ATOM 4655 C CA . THR D 1 142 ? 20.728 49.611 0.618 1.00 39.34 142 THR D CA 1
ATOM 4656 C C . THR D 1 142 ? 20.995 48.738 -0.597 1.00 38.71 142 THR D C 1
ATOM 4657 O O . THR D 1 142 ? 21.054 47.537 -0.476 1.00 37.45 142 THR D O 1
ATOM 4661 N N . ILE D 1 143 ? 21.161 49.359 -1.760 1.00 39.25 143 ILE D N 1
ATOM 4662 C CA . ILE D 1 143 ? 21.326 48.624 -3.007 1.00 40.06 143 ILE D CA 1
ATOM 4663 C C . ILE D 1 143 ? 22.589 49.115 -3.713 1.00 39.97 143 ILE D C 1
ATOM 4664 O O . ILE D 1 143 ? 22.795 50.322 -3.837 1.00 40.78 143 ILE D O 1
ATOM 4669 N N . GLU D 1 144 ? 23.402 48.175 -4.180 1.00 39.54 144 GLU D N 1
ATOM 4670 C CA . GLU D 1 144 ? 24.561 48.472 -5.004 1.00 39.60 144 GLU D CA 1
ATOM 4671 C C . GLU D 1 144 ? 24.164 48.342 -6.461 1.00 40.27 144 GLU D C 1
ATOM 4672 O O . GLU D 1 144 ? 23.636 47.304 -6.874 1.00 39.71 144 GLU D O 1
ATOM 4678 N N . LEU D 1 145 ? 24.425 49.394 -7.228 1.00 40.39 145 LEU D N 1
ATOM 4679 C CA . LEU D 1 145 ? 24.185 49.405 -8.668 1.00 40.95 145 LEU D CA 1
ATOM 4680 C C . LEU D 1 145 ? 25.508 49.600 -9.388 1.00 41.49 145 LEU D C 1
ATOM 4681 O O . LEU D 1 145 ? 26.419 50.275 -8.893 1.00 39.83 145 LEU D O 1
ATOM 4686 N N . GLU D 1 146 ? 25.610 49.007 -10.566 1.00 42.26 146 GLU D N 1
ATOM 4687 C CA . GLU D 1 146 ? 26.790 49.156 -11.375 1.00 44.60 146 GLU D CA 1
ATOM 4688 C C . GLU D 1 146 ? 26.332 49.173 -12.822 1.00 45.96 146 GLU D C 1
ATOM 4689 O O . GLU D 1 146 ? 25.497 48.363 -13.238 1.00 45.64 146 GLU D O 1
ATOM 4695 N N . SER D 1 147 ? 26.849 50.097 -13.608 1.00 47.64 147 SER D N 1
ATOM 4696 C CA . SER D 1 147 ? 26.390 50.109 -14.978 1.00 49.49 147 SER D CA 1
ATOM 4697 C C . SER D 1 147 ? 27.234 49.192 -15.849 1.00 50.70 147 SER D C 1
ATOM 4698 O O . SER D 1 147 ? 26.819 48.048 -16.109 1.00 52.05 147 SER D O 1
ATOM 4701 N N . PRO D 1 148 ? 28.439 49.648 -16.246 1.00 51.60 148 PRO D N 1
ATOM 4702 C CA . PRO D 1 148 ? 29.241 48.977 -17.282 1.00 52.07 148 PRO D CA 1
ATOM 4703 C C . PRO D 1 148 ? 29.029 47.467 -17.389 1.00 52.81 148 PRO D C 1
ATOM 4704 O O . PRO D 1 148 ? 29.056 46.949 -18.503 1.00 53.09 148 PRO D O 1
ATOM 4708 N N . ALA D 1 149 ? 28.838 46.778 -16.251 1.00 53.18 149 ALA D N 1
ATOM 4709 C CA . ALA D 1 149 ? 28.544 45.323 -16.244 1.00 53.77 149 ALA D CA 1
ATOM 4710 C C . ALA D 1 149 ? 27.525 44.932 -15.172 1.00 53.72 149 ALA D C 1
ATOM 4711 O O . ALA D 1 149 ? 27.626 43.867 -14.557 1.00 54.29 149 ALA D O 1
#

Organism: Homo sapiens (NCBI:txid9606)

Secondary structure (DSSP, 8-state):
-EEEEEEEEEEEEEETTEEEEEESSEEEEEEE-BTT--HHHHHHHHHHHHH---B--TT--TT-B-HHHHT-EEEEEE-GGGS---SSSS---TTBPPHHHHHHHHHHHHHHHHHHS-GGGEEE--TTS-EEEEEEEEEEEEEEEE---/-EEEEEEEEEEEEEETTEEEEEESSEEEEEEE-BTT--HHHHHHHHHHHHH-EEE--TT--SS-EEHHHHT-EEEEEE-GGGS-B-SSSS-B-TTBPPHHHHHHHHHHHHHHHHHHS-GGGEEE--TTS-EEEEEEEEEEEEEEEESS--/-EEEEEEEEEEEEEETTEEEEEESSEEEEEEE-BTT--HHHHHHHHHHHHH---B--TT--TT-B-HHHHT-EEEEEE-GGGS---SSSS---TTBPPHHHHHHHHHHHHHHHHHHS-GGGEEE--TTS-EEEEEEEEEEEEEEEES--/-EEEEEEEEEEEEEETTEEEEEESSEEEEEEE-BTT--HHHHHHHHHHHHH-EEE--TT--TT-EEHHHHT-EEEEEE-GGGS---SSSS---TTBPPHHHHHHHHHHHHHHHHHHS-GGGEEE--TTS-EEEEEEEEEEEEEEEES--

Sequence (597 aa):
MKAVVQRVTRASVTVGGEQISAIGRGICVLLGISLEDTQKELEHMVRKILNLRVFEDESGKHWSKSVMDKQYEILCVSQFTLQCVLKGNKPDFHLAMPTEQAEGFYNSFLEQLRKTYRPELIKDGKFGAYMQVHIQNDGPVTIELESPAMKAVVQRVTRASVTVGGEQISAIGRGICVLLGISLEDTQKELEHMVRKILNLRVFEDESGKHWSKSVMDKQYEILCVSQFTLQCVLKGNKPDFHLAMPTEQAEGFYNSFLEQLRKTYRPELIKDGKFGAYMQVHIQNDGPVTIELESPAPMKAVVQRVTRASVTVGGEQISAIGRGICVLLGISLEDTQKELEHMVRKILNLRVFEDESGKHWSKSVMDKQYEILCVSQFTLQCVLKGNKPDFHLAMPTEQAEGFYNSFLEQLRKTYRPELIKDGKFGAYMQVHIQNDGPVTIELESPAMKAVVQRVTRASVTVGGEQISAIGRGICVLLGISLEDTQKELEHMVRKILNLRVFEDESGKHWSKSVMDKQYEILCVSQFTLQCVLKGNKPDFHLAMPTEQAEGFYNSFLEQLRKTYRPELIKDGKFGAYMQVHIQNDGPVTIELESPA

CATH classification: 3.50.80.10

Solvent-accessible surface area: 25930 Å² total; per-residue (Å²): 3,17,0,0,1,0,23,0,24,145,3,13,0,17,38,85,70,120,108,73,11,44,10,25,104,0,3,0,0,0,2,1,11,16,97,148,10,75,81,124,20,1,57,68,0,2,122,71,0,3,42,14,87,2,3,26,33,156,81,11,136,110,47,18,78,5,1,65,87,43,90,39,44,0,0,0,0,22,6,99,1,0,10,84,16,66,192,56,66,88,7,42,63,134,80,10,14,74,93,148,102,9,72,41,53,4,76,50,0,4,77,48,0,64,159,72,25,115,77,108,30,9,92,45,12,122,51,78,27,145,5,28,0,66,2,29,0,1,11,11,8,0,4,48,23,92,14,74,129,0,51,0,0,1,0,25,1,25,139,5,20,0,19,12,22,51,31,67,16,2,32,8,30,148,0,0,0,0,0,1,0,8,6,96,159,11,67,98,127,28,3,59,37,0,0,115,45,0,1,73,3,77,0,11,70,32,162,112,28,124,107,32,7,73,6,0,64,86,47,90,50,35,0,0,0,1,19,4,96,1,5,15,40,58,62,160,62,57,118,8,68,39,112,74,11,6,72,85,152,101,7,78,41,24,0,77,61,0,5,105,33,0,65,158,60,19,116,77,110,32,5,36,34,8,70,40,75,26,70,4,28,0,65,2,22,0,17,12,11,7,0,1,22,11,73,3,74,76,87,3,16,0,0,1,0,24,0,22,139,3,13,0,18,35,84,70,124,111,75,10,44,9,29,97,0,2,0,0,0,1,0,2,17,87,157,10,66,90,128,28,1,72,62,0,2,140,65,1,6,54,14,58,2,2,62,35,159,106,36,139,112,57,15,76,6,2,67,80,41,82,47,42,1,0,0,1,11,6,21,6,0,11,88,7,52,197,40,64,74,6,49,24,136,91,10,14,27,20,58,93,0,72,44,49,3,71,34,1,4,107,27,0,82,164,62,22,121,72,116,35,9,86,46,11,122,37,53,26,145,5,26,0,66,2,20,0,1,12,11,10,0,2,41,22,91,10,76,114,2,42,0,0,1,0,25,1,27,139,4,22,0,18,34,87,68,106,110,48,18,44,10,29,138,0,4,0,0,0,1,0,8,9,94,159,13,64,101,134,26,4,51,87,0,2,124,46,0,8,77,5,85,2,11,69,30,134,48,20,97,56,18,19,76,6,1,65,84,64,94,43,35,0,0,0,0,18,5,105,1,2,13,28,81,26,222,50,46,139,14,72,40,105,75,11,7,64,87,137,104,8,79,40,26,0,78,60,0,5,100,35,0,66,144,78,19,118,81,97,32,5,57,34,8,106,38,71,30,138,3,30,0,65,2,23,0,16,13,11,7,0,0,22,6,85,16,77,120

Foldseek 3Di:
DKKKKWFFQKKFKDFPRRTPDMFGGAIEIEDFAWAPDDVVQLLVVLVCQQFFQQDADPVRHGSDGGCQRVVGAYEYEYDNQPDDPPDDDGGDRPGTHPLVVVVVSVVVSLVSNCVVGPNVRYHYYDHVGDMDMGGHQVVNDMDMDDDDD/DKKKKWFFQKKFKDFPNRTDDIFGGAIEIADAAFPVDDVQLLLVVLVCQQAFQQDADPVGDGSDDHCQRVVGAYEYEYDNQVCWDCDDNDTDRNGTDDLVVVVVSVVVSLVSNCVVGPNVRYHYYDHPGDMDMGGHQVVNDMDMDDRVPD/DKKKKWFFQKKFKDFPRDTPDMFGGAIEIEDFAWAVDDVQLLLQVLVCQQAFQQDADPVRHGSHGGCQRVVAAYEYEYDHQPDDPPPDDGDDNPGTHPLVVVVVSVVVSLVSNCVVGPNVRYHYYDSVGDMDMGGHQVVNDMDMDDRVD/DKKKKWFFQKKFKDFPNHTQDMFGGAIEIAAAAFPVDDVQLLLQVLVCQQAFQQDADPVRHGSDDHRQRVVGAYEYEYDNQVQFDPPDPDTDRNGGDDLVVVVVSVVVSLVSNCVVGPVVRYHYYDHPGDMDMGGHQVVNDMDMDDGPD

Nearest PDB structures (foldseek):
  2okv-assembly1_A  TM=9.897E-01  e=1.283E-30  Homo sapiens
  5j61-assembly3_E  TM=9.570E-01  e=3.320E-19  Plasmodium falciparum 3D7
  3lmu-assembly4_H  TM=9.744E-01  e=1.276E-18  Plasmodium falciparum 3D7
  3knp-assembly3_E  TM=9.703E-01  e=2.421E-18  Plasmodium falciparum 3D7
  3kod-assembly3_F  TM=9.721E-01  e=3.793E-18  Plasmodium falciparum 3D7

B-factor: mean 44.07, std 5.61, range [27.82, 68.84]

Radius of gyration: 27.72 Å; Cα contacts (8 Å, |Δi|>4): 1439; chains: 4; bounding box: 79×75×53 Å

GO terms:
  GO:0005739 mitochondrion (C, HTP)
  GO:0003677 DNA binding (F, EXP)